Protein AF-0000000080197840 (afdb_homodimer)

pLDDT: mean 75.49, std 23.43, range [27.89, 98.31]

Nearest PDB structures (foldseek):
  4tyz-assembly2_B  TM=7.559E-01  e=5.425E-06  Leishmania infantum
  5oc7-assembly3_A  TM=6.937E-01  e=5.880E-04  Homo sapiens
  5oc7-assembly3_D  TM=5.582E-01  e=1.517E-04  Homo sapiens
  5d3x-assembly1_A  TM=7.009E-01  e=1.388E-02  Homo sapiens
  3mpx-assembly1_A  TM=3.743E-01  e=1.573E-01  Homo sapiens

Foldseek 3Di:
DFDFDFDDDFAAAADPFDPDDAQVVLLVVVVVVVVVVVVVVVVVVVVVVPPPPPPPPDDPPPCPVVVVVVVCVVCCVVVVVCVVCCVCVVVVVQVVVLVVVVVVLVVVQVVVCCVQCVPCVVVVWAWDDKWWWWKDGPFATATFMWTDTLFKIKTKGDDDPVNLVSVVVVCVVVVHPPPPDDSHIDIDIGTLLFWQYKAFWAWAADPPRTRTDTDHDPDPVDDGFKMWTQGNVRGIMIIGDIDDPSVVPDPVSPVSGDDGRVVSVVNSSSVSSVVNAPRNHPPGGHDD/DFDFDFDDDFAAAADDFDPDDAQVVLLVVVVVVVVVVLVVVVVVVVVVVPPPPPPPPDDPPPCVVVVVVVVCVVCCVVVVVVVVVCVVCVVVVQVVVLVVVVVVQVVVQVVVCCVQCVPCVVVVWAWDDKWWWWKDGPFATATFMWTDTLFKIKTKGDDDVVNLVSVVVVCVVVVHPPPPDDSHIDIDIGTLLFWQYKAFWAWAADPPRTRTDTDHDPDPVDDGFKMWTQGNVRGIMIIGDIDDPSVVPDPVSPVSGDDGRVVSVVNSSSVSSVVNAPRNHPPGGHDD

Structure (mmCIF, N/CA/C/O backbone):
data_AF-0000000080197840-model_v1
#
loop_
_entity.id
_entity.type
_entity.pdbx_description
1 polymer 'GRAM domain-containing protein'
#
loop_
_atom_site.group_PDB
_atom_site.id
_atom_site.type_symbol
_atom_site.label_atom_id
_atom_site.label_alt_id
_atom_site.label_comp_id
_atom_site.label_asym_id
_atom_site.label_entity_id
_atom_site.label_seq_id
_atom_site.pdbx_PDB_ins_code
_atom_site.Cartn_x
_atom_site.Cartn_y
_atom_site.Cartn_z
_atom_site.occupancy
_atom_site.B_iso_or_equiv
_atom_site.auth_seq_id
_atom_site.auth_comp_id
_atom_site.auth_asym_id
_atom_site.auth_atom_id
_atom_site.pdbx_PDB_model_num
ATOM 1 N N . MET A 1 1 ? 4.242 -10.578 -26 1 90.44 1 MET A N 1
ATOM 2 C CA . MET A 1 1 ? 5.09 -10.961 -24.875 1 90.44 1 MET A CA 1
ATOM 3 C C . MET A 1 1 ? 5.371 -9.758 -23.969 1 90.44 1 MET A C 1
ATOM 5 O O . MET A 1 1 ? 5.289 -8.609 -24.406 1 90.44 1 MET A O 1
ATOM 9 N N . LEU A 1 2 ? 5.605 -10.07 -22.688 1 90.56 2 LEU A N 1
ATOM 10 C CA . LEU A 1 2 ? 5.945 -9.008 -21.75 1 90.56 2 LEU A CA 1
ATOM 11 C C . LEU A 1 2 ? 7.336 -8.453 -22.047 1 90.56 2 LEU A C 1
ATOM 13 O O . LEU A 1 2 ? 8.266 -9.211 -22.328 1 90.56 2 LEU A O 1
ATOM 17 N N . LYS A 1 3 ? 7.363 -7.148 -22.078 1 89.5 3 LYS A N 1
ATOM 18 C CA . LYS A 1 3 ? 8.672 -6.5 -22.094 1 89.5 3 LYS A CA 1
ATOM 19 C C . LYS A 1 3 ? 9.219 -6.32 -20.688 1 89.5 3 LYS A C 1
ATOM 21 O O . LYS A 1 3 ? 8.758 -5.461 -19.938 1 89.5 3 LYS A O 1
ATOM 26 N N . THR A 1 4 ? 10.25 -7.098 -20.438 1 90.62 4 THR A N 1
ATOM 27 C CA . THR A 1 4 ? 10.742 -7.191 -19.062 1 90.62 4 THR A CA 1
ATOM 28 C C . THR A 1 4 ? 12.016 -6.367 -18.891 1 90.62 4 THR A C 1
ATOM 30 O O . THR A 1 4 ? 12.594 -5.898 -19.875 1 90.62 4 THR A O 1
ATOM 33 N N . LEU A 1 5 ? 12.352 -6.188 -17.641 1 91.06 5 LEU A N 1
ATOM 34 C CA . LEU A 1 5 ? 13.672 -5.652 -17.297 1 91.06 5 LEU A CA 1
ATOM 35 C C . LEU A 1 5 ? 14.742 -6.734 -17.406 1 91.06 5 LEU A C 1
ATOM 37 O O . LEU A 1 5 ? 14.438 -7.926 -17.312 1 91.06 5 LEU A O 1
ATOM 41 N N . THR A 1 6 ? 15.898 -6.246 -17.656 1 94.38 6 THR A N 1
ATOM 42 C CA . THR A 1 6 ? 17.062 -7.137 -17.656 1 94.38 6 THR A CA 1
ATOM 43 C C . THR A 1 6 ? 17.875 -6.93 -16.375 1 94.38 6 THR A C 1
ATOM 45 O O . THR A 1 6 ? 18.141 -5.793 -15.984 1 94.38 6 THR A O 1
ATOM 48 N N . TYR A 1 7 ? 18.172 -7.961 -15.719 1 92.94 7 TYR A N 1
ATOM 49 C CA . TYR A 1 7 ? 19.047 -7.832 -14.555 1 92.94 7 TYR A CA 1
ATOM 50 C C . TYR A 1 7 ? 20.469 -8.258 -14.891 1 92.94 7 TYR A C 1
ATOM 52 O O . TYR A 1 7 ? 20.688 -9.008 -15.852 1 92.94 7 TYR A O 1
ATOM 60 N N . ASN A 1 8 ? 21.312 -7.59 -14.047 1 91.44 8 ASN A N 1
ATOM 61 C CA . ASN A 1 8 ? 22.719 -7.926 -14.195 1 91.44 8 ASN A CA 1
ATOM 62 C C . ASN A 1 8 ? 23.312 -8.469 -12.898 1 91.44 8 ASN A C 1
ATOM 64 O O . ASN A 1 8 ? 22.844 -8.117 -11.812 1 91.44 8 ASN A O 1
ATOM 68 N N . GLY A 1 9 ? 24.234 -9.422 -13.023 1 91.94 9 GLY A N 1
ATOM 69 C CA . GLY A 1 9 ? 24.906 -9.938 -11.844 1 91.94 9 GLY A CA 1
ATOM 70 C C . GLY A 1 9 ? 24.266 -11.188 -11.281 1 91.94 9 GLY A C 1
ATOM 71 O O . GLY A 1 9 ? 23.5 -11.859 -11.977 1 91.94 9 GLY A O 1
ATOM 72 N N . PRO A 1 10 ? 24.719 -11.547 -10.102 1 95.56 10 PRO A N 1
ATOM 73 C CA . PRO A 1 10 ? 24.188 -12.766 -9.492 1 95.56 10 PRO A CA 1
ATOM 74 C C . PRO A 1 10 ? 22.703 -12.656 -9.156 1 95.56 10 PRO A C 1
ATOM 76 O O . PRO A 1 10 ? 22.203 -11.555 -8.938 1 95.56 10 PRO A O 1
ATOM 79 N N . VAL A 1 11 ? 22.078 -13.812 -9.133 1 96.88 11 VAL A N 1
ATOM 80 C CA . VAL A 1 11 ? 20.641 -13.898 -8.836 1 96.88 11 VAL A CA 1
ATOM 81 C C . VAL A 1 11 ? 20.438 -14.023 -7.332 1 96.88 11 VAL A C 1
ATOM 83 O O . VAL A 1 11 ? 21.219 -14.688 -6.645 1 96.88 11 VAL A O 1
ATOM 86 N N . PRO A 1 12 ? 19.453 -13.297 -6.785 1 96.56 12 PRO A N 1
ATOM 87 C CA . PRO A 1 12 ? 19.156 -13.531 -5.371 1 96.56 12 PRO A CA 1
ATOM 88 C C . PRO A 1 12 ? 18.891 -15 -5.055 1 96.56 12 PRO A C 1
ATOM 90 O O . PRO A 1 12 ? 18.281 -15.703 -5.855 1 96.56 12 PRO A O 1
ATOM 93 N N . ARG A 1 13 ? 19.266 -15.445 -3.924 1 96.44 13 ARG A N 1
ATOM 94 C CA . ARG A 1 13 ? 19.031 -16.828 -3.508 1 96.44 13 ARG A CA 1
ATOM 95 C C . ARG A 1 13 ? 17.547 -17.094 -3.311 1 96.44 13 ARG A C 1
ATOM 97 O O . ARG A 1 13 ? 16.828 -16.266 -2.742 1 96.44 13 ARG A O 1
ATOM 104 N N . PRO A 1 14 ? 17.141 -18.281 -3.781 1 96.88 14 PRO A N 1
ATOM 105 C CA . PRO A 1 14 ? 15.742 -18.625 -3.541 1 96.88 14 PRO A CA 1
ATOM 106 C C . PRO A 1 14 ? 15.406 -18.719 -2.055 1 96.88 14 PRO A C 1
ATOM 108 O O . PRO A 1 14 ? 16.266 -19.094 -1.245 1 96.88 14 PRO A O 1
ATOM 111 N N . HIS A 1 15 ? 14.188 -18.328 -1.718 1 95.44 15 HIS A N 1
ATOM 112 C CA . HIS A 1 15 ? 13.688 -18.531 -0.362 1 95.44 15 HIS A CA 1
ATOM 113 C C . HIS A 1 15 ? 13.664 -20.016 -0.001 1 95.44 15 HIS A C 1
ATOM 115 O O . HIS A 1 15 ? 13.625 -20.875 -0.886 1 95.44 15 HIS A O 1
ATOM 121 N N . PRO A 1 16 ? 13.688 -20.25 1.295 1 94.56 16 PRO A N 1
ATOM 122 C CA . PRO A 1 16 ? 13.453 -21.641 1.686 1 94.56 16 PRO A CA 1
ATOM 123 C C . PRO A 1 16 ? 12.125 -22.172 1.155 1 94.56 16 PRO A C 1
ATOM 125 O O . PRO A 1 16 ? 11.203 -21.406 0.898 1 94.56 16 PRO A O 1
ATOM 128 N N . PRO A 1 17 ? 12.094 -23.5 0.96 1 96.06 17 PRO A N 1
ATOM 129 C CA . PRO A 1 17 ? 10.867 -24.094 0.412 1 96.06 17 PRO A CA 1
ATOM 130 C C . PRO A 1 17 ? 9.641 -23.781 1.269 1 96.06 17 PRO A C 1
ATOM 132 O O . PRO A 1 17 ? 9.727 -23.781 2.498 1 96.06 17 PRO A O 1
ATOM 135 N N . CYS A 1 18 ? 8.609 -23.516 0.606 1 94.5 18 CYS A N 1
ATOM 136 C CA . CYS A 1 18 ? 7.328 -23.391 1.287 1 94.5 18 CYS A CA 1
ATOM 137 C C . CYS A 1 18 ? 6.867 -24.75 1.827 1 94.5 18 CYS A C 1
ATOM 139 O O . CYS A 1 18 ? 6.711 -25.703 1.067 1 94.5 18 CYS A O 1
ATOM 141 N N . THR A 1 19 ? 6.59 -24.766 3.053 1 92.19 19 THR A N 1
ATOM 142 C CA . THR A 1 19 ? 6.234 -26.031 3.66 1 92.19 19 THR A CA 1
ATOM 143 C C . THR A 1 19 ? 4.727 -26.141 3.873 1 92.19 19 THR A C 1
ATOM 145 O O . THR A 1 19 ? 4.199 -27.219 4.141 1 92.19 19 THR A O 1
ATOM 148 N N . ASP A 1 20 ? 4.062 -25.094 3.771 1 92.12 20 ASP A N 1
ATOM 149 C CA . ASP A 1 20 ? 2.607 -25.125 3.898 1 92.12 20 ASP A CA 1
ATOM 150 C C . ASP A 1 20 ? 1.971 -25.906 2.756 1 92.12 20 ASP A C 1
ATOM 152 O O . ASP A 1 20 ? 2.416 -25.812 1.609 1 92.12 20 ASP A O 1
ATOM 156 N N . PRO A 1 21 ? 0.917 -26.609 3.096 1 93.38 21 PRO A N 1
ATOM 157 C CA . PRO A 1 21 ? 0.185 -27.25 2 1 93.38 21 PRO A CA 1
ATOM 158 C C . PRO A 1 21 ? -0.348 -26.25 0.981 1 93.38 21 PRO A C 1
ATOM 160 O O . PRO A 1 21 ? -0.583 -25.078 1.32 1 93.38 21 PRO A O 1
ATOM 163 N N . THR A 1 22 ? -0.498 -26.703 -0.224 1 92 22 THR A N 1
ATOM 164 C CA . THR A 1 22 ? -1.083 -25.844 -1.248 1 92 22 THR A CA 1
ATOM 165 C C . THR A 1 22 ? -2.516 -25.469 -0.882 1 92 22 THR A C 1
ATOM 167 O O . THR A 1 22 ? -3.166 -26.156 -0.1 1 92 22 THR A O 1
ATOM 170 N N . PRO A 1 23 ? -2.992 -24.422 -1.426 1 85.81 23 PRO A N 1
ATOM 171 C CA . PRO A 1 23 ? -4.359 -23.984 -1.127 1 85.81 23 PRO A CA 1
ATOM 172 C C . PRO A 1 23 ? -5.387 -25.094 -1.385 1 85.81 23 PRO A C 1
ATOM 174 O O . PRO A 1 23 ? -6.348 -25.234 -0.623 1 85.81 23 PRO A O 1
ATOM 177 N N . ASP A 1 24 ? -5.238 -25.844 -2.438 1 84.62 24 ASP A N 1
ATOM 178 C CA . ASP A 1 24 ? -6.145 -26.953 -2.713 1 84.62 24 ASP A CA 1
ATOM 179 C C . ASP A 1 24 ? -6.07 -28.016 -1.611 1 84.62 24 ASP A C 1
ATOM 181 O O . ASP A 1 24 ? -7.098 -28.562 -1.201 1 84.62 24 ASP A O 1
ATOM 185 N N . GLU A 1 25 ? -4.941 -28.297 -1.222 1 89 25 GLU A N 1
ATOM 186 C CA . GLU A 1 25 ? -4.762 -29.25 -0.136 1 89 25 GLU A CA 1
ATOM 187 C C . GLU A 1 25 ? -5.375 -28.734 1.164 1 89 25 GLU A C 1
ATOM 189 O O . GLU A 1 25 ? -6 -29.5 1.906 1 89 25 GLU A O 1
ATOM 194 N N . GLN A 1 26 ? -5.164 -27.516 1.39 1 87.31 26 GLN A N 1
ATOM 195 C CA . GLN A 1 26 ? -5.754 -26.891 2.574 1 87.31 26 GLN A CA 1
ATOM 196 C C . GLN A 1 26 ? -7.277 -27 2.549 1 87.31 26 GLN A C 1
ATOM 198 O O . GLN A 1 26 ? -7.898 -27.297 3.568 1 87.31 26 GLN A O 1
ATOM 203 N N . TYR A 1 27 ? -7.758 -26.703 1.425 1 81.81 27 TYR A N 1
ATOM 204 C CA . TYR A 1 27 ? -9.211 -26.781 1.275 1 81.81 27 TYR A CA 1
ATOM 205 C C . TYR A 1 27 ? -9.703 -28.203 1.501 1 81.81 27 TYR A C 1
ATOM 207 O O . TYR A 1 27 ? -10.727 -28.406 2.164 1 81.81 27 TYR A O 1
ATOM 215 N N . ARG A 1 28 ? -9.086 -29.125 0.948 1 83.44 28 ARG A N 1
ATOM 216 C CA . ARG A 1 28 ? -9.445 -30.531 1.125 1 83.44 28 ARG A CA 1
ATOM 217 C C . ARG A 1 28 ? -9.391 -30.922 2.596 1 83.44 28 ARG A C 1
ATOM 219 O O . ARG A 1 28 ? -10.312 -31.578 3.104 1 83.44 28 ARG A O 1
ATOM 226 N N . GLN A 1 29 ? -8.383 -30.5 3.238 1 85.56 29 GLN A N 1
ATOM 227 C CA . GLN A 1 29 ? -8.234 -30.797 4.66 1 85.56 29 GLN A CA 1
ATOM 228 C C . GLN A 1 29 ? -9.352 -30.156 5.473 1 85.56 29 GLN A C 1
ATOM 230 O O . GLN A 1 29 ? -9.906 -30.781 6.383 1 85.56 29 GLN A O 1
ATOM 235 N N . TYR A 1 30 ? -9.648 -29.016 5.148 1 82.12 30 TYR A N 1
ATOM 236 C CA . TYR A 1 30 ? -10.703 -28.281 5.84 1 82.12 30 TYR A CA 1
ATOM 237 C C . TYR A 1 30 ? -12.047 -28.984 5.676 1 82.12 30 TYR A C 1
ATOM 239 O O . TYR A 1 30 ? -12.797 -29.141 6.645 1 82.12 30 TYR A O 1
ATOM 247 N N . THR A 1 31 ? -12.367 -29.328 4.52 1 77.31 31 THR A N 1
ATOM 248 C CA . THR A 1 31 ? -13.633 -29.984 4.227 1 77.31 31 THR A CA 1
ATOM 249 C C . THR A 1 31 ? -13.719 -31.328 4.934 1 77.31 31 THR A C 1
ATOM 251 O O . THR A 1 31 ? -14.773 -31.703 5.449 1 77.31 31 THR A O 1
ATOM 254 N N . GLU A 1 32 ? -12.648 -32 4.922 1 82.38 32 GLU A N 1
ATOM 255 C CA . GLU A 1 32 ? -12.609 -33.281 5.621 1 82.38 32 GLU A CA 1
ATOM 256 C C . GLU A 1 32 ? -12.836 -33.094 7.117 1 82.38 32 GLU A C 1
ATOM 258 O O . GLU A 1 32 ? -13.578 -33.875 7.738 1 82.38 32 GLU A O 1
ATOM 263 N N . GLN A 1 33 ? -12.242 -32.125 7.648 1 82.38 33 GLN A N 1
ATOM 264 C CA . GLN A 1 33 ? -12.398 -31.828 9.07 1 82.38 33 GLN A CA 1
ATOM 265 C C . GLN A 1 33 ? -13.836 -31.438 9.398 1 82.38 33 GLN A C 1
ATOM 267 O O . GLN A 1 33 ? -14.391 -31.875 10.406 1 82.38 33 GLN A O 1
ATOM 272 N N . LYS A 1 34 ? -14.305 -30.625 8.609 1 75 34 LYS A N 1
ATOM 273 C CA . LYS A 1 34 ? -15.68 -30.172 8.82 1 75 34 LYS A CA 1
ATOM 274 C C . LYS A 1 34 ? -16.656 -31.328 8.711 1 75 34 LYS A C 1
ATOM 276 O O . LYS A 1 34 ? -17.641 -31.391 9.461 1 75 34 LYS A O 1
ATOM 281 N N . MET A 1 35 ? -16.438 -32.188 7.785 1 76.38 35 MET A N 1
ATOM 282 C CA . MET A 1 35 ? -17.281 -33.344 7.621 1 76.38 35 MET A CA 1
ATOM 283 C C . MET A 1 35 ? -17.156 -34.281 8.828 1 76.38 35 MET A C 1
ATOM 285 O O . MET A 1 35 ? -18.156 -34.844 9.289 1 76.38 35 MET A O 1
ATOM 289 N N . GLN A 1 36 ? -16.016 -34.375 9.344 1 80.75 36 GLN A N 1
ATOM 290 C CA . GLN A 1 36 ? -15.797 -35.188 10.531 1 80.75 36 GLN A CA 1
ATOM 291 C C . GLN A 1 36 ? -16.5 -34.594 11.742 1 80.75 36 GLN A C 1
ATOM 293 O O . GLN A 1 36 ? -17.125 -35.312 12.523 1 80.75 36 GLN A O 1
ATOM 298 N N . GLU A 1 37 ? -16.391 -33.344 11.859 1 77.81 37 GLU A N 1
ATOM 299 C CA . GLU A 1 37 ? -17.062 -32.688 12.969 1 77.81 37 GLU A CA 1
ATOM 300 C C . GLU A 1 37 ? -18.578 -32.812 12.859 1 77.81 37 GLU A C 1
ATOM 302 O O . GLU A 1 37 ? -19.25 -33 13.875 1 77.81 37 GLU A O 1
ATOM 307 N N . LEU A 1 38 ? -19.047 -32.656 11.688 1 68.19 38 LEU A N 1
ATOM 308 C CA . LEU A 1 38 ? -20.469 -32.812 11.469 1 68.19 38 LEU A CA 1
ATOM 309 C C . LEU A 1 38 ? -20.922 -34.219 11.781 1 68.19 38 LEU A C 1
ATOM 311 O O . LEU A 1 38 ? -22 -34.438 12.367 1 68.19 38 LEU A O 1
ATOM 315 N N . GLU A 1 39 ? -20.109 -35.125 11.414 1 72.31 39 GLU A N 1
ATOM 316 C CA . GLU A 1 39 ? -20.422 -36.5 11.703 1 72.31 39 GLU A CA 1
ATOM 317 C C . GLU A 1 39 ? -20.375 -36.781 13.203 1 72.31 39 GLU A C 1
ATOM 319 O O . GLU A 1 39 ? -21.219 -37.5 13.742 1 72.31 39 GLU A O 1
ATOM 324 N N . GLN A 1 40 ? -19.469 -36.219 13.836 1 75.69 40 GLN A N 1
ATOM 325 C CA . GLN A 1 40 ? -19.359 -36.375 15.281 1 75.69 40 GLN A CA 1
ATOM 326 C C . GLN A 1 40 ? -20.531 -35.719 16 1 75.69 40 GLN A C 1
ATOM 328 O O . GLN A 1 40 ? -21.062 -36.281 16.969 1 75.69 40 GLN A O 1
ATOM 333 N N . ARG A 1 41 ? -20.812 -34.656 15.578 1 67.69 41 ARG A N 1
ATOM 334 C CA . ARG A 1 41 ? -21.938 -33.969 16.188 1 67.69 41 ARG A CA 1
ATOM 335 C C . ARG A 1 41 ? -23.234 -34.719 15.961 1 67.69 41 ARG A C 1
ATOM 337 O O . ARG A 1 41 ? -24.094 -34.781 16.859 1 67.69 41 ARG A O 1
ATOM 344 N N . GLN A 1 42 ? -23.391 -35.312 14.797 1 66.94 42 GLN A N 1
ATOM 345 C CA . GLN A 1 42 ? -24.562 -36.125 14.484 1 66.94 42 GLN A CA 1
ATOM 346 C C . GLN A 1 42 ? -24.609 -37.375 15.344 1 66.94 42 GLN A C 1
ATOM 348 O O . GLN A 1 42 ? -25.672 -37.781 15.812 1 66.94 42 GLN A O 1
ATOM 353 N N . GLU A 1 43 ? -23.531 -37.875 15.523 1 70.62 43 GLU A N 1
ATOM 354 C CA . GLU A 1 43 ? -23.453 -39.062 16.375 1 70.62 43 GLU A CA 1
ATOM 355 C C . GLU A 1 43 ? -23.766 -38.719 17.828 1 70.62 43 GLU A C 1
ATOM 357 O O . GLU A 1 43 ? -24.453 -39.5 18.516 1 70.62 43 GLU A O 1
ATOM 362 N N . GLN A 1 44 ? -23.25 -37.656 18.25 1 70.12 44 GLN A N 1
ATOM 363 C CA . GLN A 1 44 ? -23.531 -37.219 19.609 1 70.12 44 GLN A CA 1
ATOM 364 C C . GLN A 1 44 ? -25.016 -36.906 19.797 1 70.12 44 GLN A C 1
ATOM 366 O O . GLN A 1 44 ? -25.578 -37.219 20.844 1 70.12 44 GLN A O 1
ATOM 371 N N . GLN A 1 45 ? -25.5 -36.344 18.844 1 58.66 45 GLN A N 1
ATOM 372 C CA . GLN A 1 45 ? -26.938 -36.062 18.891 1 58.66 45 GLN A CA 1
ATOM 373 C C . GLN A 1 45 ? -27.75 -37.344 18.859 1 58.66 45 GLN A C 1
ATOM 375 O O . GLN A 1 45 ? -28.75 -37.5 19.578 1 58.66 45 GLN A O 1
ATOM 380 N N . ARG A 1 46 ? -27.312 -38.375 18.156 1 63.12 46 ARG A N 1
ATOM 381 C CA . ARG A 1 46 ? -27.984 -39.656 18.109 1 63.12 46 ARG A CA 1
ATOM 382 C C . ARG A 1 46 ? -27.875 -40.375 19.453 1 63.12 46 ARG A C 1
ATOM 384 O O . ARG A 1 46 ? -28.812 -41.031 19.906 1 63.12 46 ARG A O 1
ATOM 391 N N . GLN A 1 47 ? -26.781 -40.188 20 1 63.5 47 GLN A N 1
ATOM 392 C CA . GLN A 1 47 ? -26.578 -40.812 21.297 1 63.5 47 GLN A CA 1
ATOM 393 C C . GLN A 1 47 ? -27.406 -40.156 22.375 1 63.5 47 GLN A C 1
ATOM 395 O O . GLN A 1 47 ? -27.906 -40.812 23.297 1 63.5 47 GLN A O 1
ATOM 400 N N . MET A 1 48 ? -27.5 -38.906 22.188 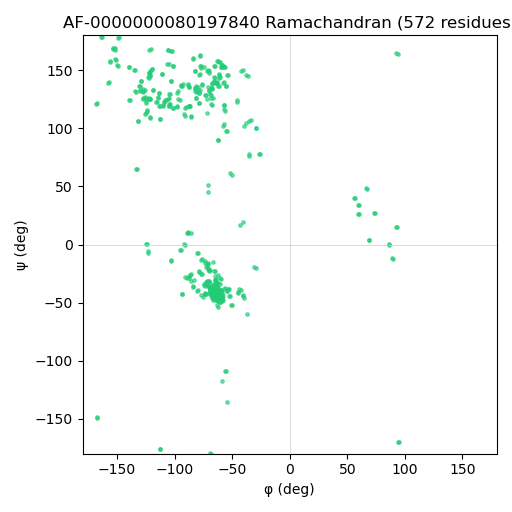1 57.84 48 MET A N 1
ATOM 401 C CA . MET A 1 48 ? -28.328 -38.219 23.172 1 57.84 48 MET A CA 1
ATOM 402 C C . MET A 1 48 ? -29.812 -38.5 22.953 1 57.84 48 MET A C 1
ATOM 404 O O . MET A 1 48 ? -30.578 -38.562 23.906 1 57.84 48 MET A O 1
ATOM 408 N N . GLU A 1 49 ? -30.094 -38.594 21.734 1 54.66 49 GLU A N 1
ATOM 409 C CA . GLU A 1 49 ? -31.484 -38.938 21.453 1 54.66 49 GLU A CA 1
ATOM 410 C C . GLU A 1 49 ? -31.781 -40.375 21.781 1 54.66 49 GLU A C 1
ATOM 412 O O . GLU A 1 49 ? -32.906 -40.719 22.156 1 54.66 49 GLU A O 1
ATOM 417 N N . GLY A 1 50 ? -30.812 -41.25 21.609 1 48.06 50 GLY A N 1
ATOM 418 C CA . GLY A 1 50 ? -31.047 -42.656 21.938 1 48.06 50 GLY A CA 1
ATOM 419 C C . GLY A 1 50 ? -31.016 -42.938 23.438 1 48.06 50 GLY A C 1
ATOM 420 O O . GLY A 1 50 ? -31.109 -44.094 23.859 1 48.06 50 GLY A O 1
ATOM 421 N N . ALA A 1 51 ? -30.547 -42 24.25 1 44.62 51 ALA A N 1
ATOM 422 C CA . ALA A 1 51 ? -30.688 -42.312 25.672 1 44.62 51 ALA A CA 1
ATOM 423 C C . ALA A 1 51 ? -32.156 -42.562 26.031 1 44.62 51 ALA A C 1
ATOM 425 O O . ALA A 1 51 ? -33.031 -41.781 25.656 1 44.62 51 ALA A O 1
ATOM 426 N N . PRO A 1 52 ? -32.5 -43.844 26.156 1 44.31 52 PRO A N 1
ATOM 427 C CA . PRO A 1 52 ? -33.844 -44.25 26.562 1 44.31 52 PRO A CA 1
ATOM 428 C C . PRO A 1 52 ? -34.469 -43.281 27.547 1 44.31 52 PRO A C 1
ATOM 430 O O . PRO A 1 52 ? -33.781 -42.656 28.359 1 44.31 52 PRO A O 1
ATOM 433 N N . ALA A 1 53 ? -35.438 -42.531 27 1 39.66 53 ALA A N 1
ATOM 434 C CA . ALA A 1 53 ? -36.344 -41.875 27.938 1 39.66 53 ALA A CA 1
ATOM 435 C C . ALA A 1 53 ? -36.594 -42.75 29.156 1 39.66 53 ALA A C 1
ATOM 437 O O . ALA A 1 53 ? -37.094 -43.875 29.031 1 39.66 53 ALA A O 1
ATOM 438 N N . SER A 1 54 ? -35.625 -42.75 30.047 1 33.5 54 SER A N 1
ATOM 439 C CA . SER A 1 54 ? -36.031 -43.438 31.266 1 33.5 54 SER A CA 1
ATOM 440 C C . SER A 1 54 ? -37.469 -43.125 31.625 1 33.5 54 SER A C 1
ATOM 442 O O . SER A 1 54 ? -37.875 -41.938 31.656 1 33.5 54 SER A O 1
ATOM 444 N N . ASN A 1 55 ? -38.312 -44.062 31.312 1 32.72 55 ASN A N 1
ATOM 445 C CA . ASN A 1 55 ? -39.719 -44.188 31.734 1 32.72 55 ASN A CA 1
ATOM 446 C C . ASN A 1 55 ? -39.875 -43.812 33.219 1 32.72 55 ASN A C 1
ATOM 448 O O . ASN A 1 55 ? -40.094 -44.688 34.062 1 32.72 55 ASN A O 1
ATOM 452 N N . ASN A 1 56 ? -38.938 -43.062 33.875 1 29.53 56 ASN A N 1
ATOM 453 C CA . ASN A 1 56 ? -39.406 -42.906 35.25 1 29.53 56 ASN A CA 1
ATOM 454 C C . ASN A 1 56 ? -40.781 -42.312 35.312 1 29.53 56 ASN A C 1
ATOM 456 O O . ASN A 1 56 ? -41.031 -41.219 34.812 1 29.53 56 ASN A O 1
ATOM 460 N N . ASP A 1 57 ? -41.844 -43.156 35.469 1 29.92 57 ASP A N 1
ATOM 461 C CA . ASP A 1 57 ? -43.281 -43.062 35.75 1 29.92 57 ASP A CA 1
ATOM 462 C C . ASP A 1 57 ? -43.562 -41.969 36.812 1 29.92 57 ASP A C 1
ATOM 464 O O . ASP A 1 57 ? -44.719 -41.719 37.125 1 29.92 57 ASP A O 1
ATOM 468 N N . ASN A 1 58 ? -42.688 -42.031 37.906 1 28.23 58 ASN A N 1
ATOM 469 C CA . ASN A 1 58 ? -43.5 -41.719 39.094 1 28.23 58 ASN A CA 1
ATOM 470 C C . ASN A 1 58 ? -44.219 -40.375 38.906 1 28.23 58 ASN A C 1
ATOM 472 O O . ASN A 1 58 ? -45.469 -40.312 39 1 28.23 58 ASN A O 1
ATOM 476 N N . ASN A 1 59 ? -44.125 -39.562 40.125 1 29.3 59 ASN A N 1
ATOM 477 C CA . ASN A 1 59 ? -45.062 -38.688 40.844 1 29.3 59 ASN A CA 1
ATOM 478 C C . ASN A 1 59 ? -45.281 -37.406 40.062 1 29.3 59 ASN A C 1
ATOM 480 O O . ASN A 1 59 ? -44.375 -36.844 39.469 1 29.3 59 ASN A O 1
ATOM 484 N N . ASN A 1 60 ? -46.625 -37.125 39.781 1 30.06 60 ASN A N 1
ATOM 485 C CA . ASN A 1 60 ? -47.469 -36.188 39.031 1 30.06 60 ASN A CA 1
ATOM 486 C C . ASN A 1 60 ? -47.031 -34.75 39.219 1 30.06 60 ASN A C 1
ATOM 488 O O . ASN A 1 60 ? -47.656 -33.844 38.688 1 30.06 60 ASN A O 1
ATOM 492 N N . ASN A 1 61 ? -46.688 -34.5 40.594 1 28.61 61 ASN A N 1
ATOM 493 C CA . ASN A 1 61 ? -47.156 -33.156 40.969 1 28.61 61 ASN A CA 1
ATOM 494 C C . ASN A 1 61 ? -46.562 -32.094 40.031 1 28.61 61 ASN A C 1
ATOM 496 O O . ASN A 1 61 ? -47.281 -31.281 39.5 1 28.61 61 ASN A O 1
ATOM 500 N N . ASN A 1 62 ? -45.594 -31.328 40.75 1 30.77 62 ASN A N 1
ATOM 501 C CA . ASN A 1 62 ? -45.312 -29.906 40.531 1 30.77 62 ASN A CA 1
ATOM 502 C C . ASN A 1 62 ? -44.594 -29.672 39.219 1 30.77 62 ASN A C 1
ATOM 504 O O . ASN A 1 62 ? -43.375 -29.75 39.125 1 30.77 62 ASN A O 1
ATOM 508 N N . ASN A 1 63 ? -45.188 -30.234 38.219 1 28.42 63 ASN A N 1
ATOM 509 C CA . ASN A 1 63 ? -44.688 -30.578 36.875 1 28.42 63 ASN A CA 1
ATOM 510 C C . ASN A 1 63 ? -44.375 -29.344 36.062 1 28.42 63 ASN A C 1
ATOM 512 O O . ASN A 1 63 ? -44.25 -29.422 34.844 1 28.42 63 ASN A O 1
ATOM 516 N N . ILE A 1 64 ? -44.938 -28.234 36.625 1 30.34 64 ILE A N 1
ATOM 517 C CA . ILE A 1 64 ? -44.906 -27.094 35.688 1 30.34 64 ILE A CA 1
ATOM 518 C C . ILE A 1 64 ? -43.438 -26.75 35.375 1 30.34 64 ILE A C 1
ATOM 520 O O . ILE A 1 64 ? -43.156 -26.25 34.281 1 30.34 64 ILE A O 1
ATOM 524 N N . GLY A 1 65 ? -42.688 -26.812 36.406 1 29.8 65 GLY A N 1
ATOM 525 C CA . GLY A 1 65 ? -41.312 -26.391 36.188 1 29.8 65 GLY A CA 1
ATOM 526 C C . GLY A 1 65 ? -40.562 -27.281 35.188 1 29.8 65 GLY A C 1
ATOM 527 O O . GLY A 1 65 ? -39.5 -26.906 34.688 1 29.8 65 GLY A O 1
ATOM 528 N N . ALA A 1 66 ? -40.906 -28.578 35.25 1 33.09 66 ALA A N 1
ATOM 529 C CA . ALA A 1 66 ? -40.219 -29.531 34.406 1 33.09 66 ALA A CA 1
ATOM 530 C C . ALA A 1 66 ? -40.562 -29.297 32.938 1 33.09 66 ALA A C 1
ATOM 532 O O . ALA A 1 66 ? -39.75 -29.594 32.031 1 33.09 66 ALA A O 1
ATOM 533 N N . MET A 1 67 ? -41.875 -28.891 32.75 1 30.47 67 MET A N 1
ATOM 534 C CA . MET A 1 67 ? -42.219 -28.641 31.344 1 30.47 67 MET A CA 1
ATOM 535 C C . MET A 1 67 ? -41.406 -27.469 30.797 1 30.47 67 MET A C 1
ATOM 537 O O . MET A 1 67 ? -41.062 -27.453 29.609 1 30.47 67 MET A O 1
ATOM 541 N N . PHE A 1 68 ? -41.312 -26.391 31.703 1 32.34 68 PHE A N 1
ATOM 542 C CA . PHE A 1 68 ? -40.531 -25.281 31.188 1 32.34 68 PHE A CA 1
ATOM 543 C C . PHE A 1 68 ? -39.062 -25.703 30.953 1 32.34 68 PHE A C 1
ATOM 545 O O . PHE A 1 68 ? -38.406 -25.219 30.031 1 32.34 68 PHE A O 1
ATOM 552 N N . SER A 1 69 ? -38.562 -26.594 31.859 1 34.94 69 SER A N 1
ATOM 553 C CA . SER A 1 69 ? -37.188 -27.078 31.641 1 34.94 69 SER A CA 1
ATOM 554 C C . SER A 1 69 ? -37.094 -27.953 30.391 1 34.94 69 SER A C 1
ATOM 556 O O . SER A 1 69 ? -36.125 -27.891 29.641 1 34.94 69 SER A O 1
ATOM 558 N N . ASN A 1 70 ? -38.094 -28.828 30.266 1 34.56 70 ASN A N 1
ATOM 559 C CA . ASN A 1 70 ? -38.062 -29.656 29.078 1 34.56 70 ASN A CA 1
ATOM 560 C C . ASN A 1 70 ? -38.344 -28.844 27.812 1 34.56 70 ASN A C 1
ATOM 562 O O . ASN A 1 70 ? -37.719 -29.094 26.766 1 34.56 70 ASN A O 1
ATOM 566 N N . ALA A 1 71 ? -39.312 -27.844 27.891 1 34.22 71 ALA A N 1
ATOM 567 C CA . ALA A 1 71 ? -39.531 -26.969 26.734 1 34.22 71 ALA A CA 1
ATOM 568 C C . ALA A 1 71 ? -38.281 -26.109 26.469 1 34.22 71 ALA A C 1
ATOM 570 O O . ALA A 1 71 ? -37.938 -25.859 25.328 1 34.22 71 ALA A O 1
ATOM 571 N N . ALA A 1 72 ? -37.719 -25.609 27.531 1 35.28 72 ALA A N 1
ATOM 572 C CA . ALA A 1 72 ? -36.469 -24.875 27.344 1 35.28 72 ALA A CA 1
ATOM 573 C C . ALA A 1 72 ? -35.375 -25.781 26.797 1 35.28 72 ALA A C 1
ATOM 575 O O . ALA A 1 72 ? -34.594 -25.375 25.938 1 35.28 72 ALA A O 1
ATOM 576 N N . VAL A 1 73 ? -35.344 -27 27.344 1 37.81 73 VAL A N 1
ATOM 577 C CA . VAL A 1 73 ? -34.375 -27.938 26.781 1 37.81 73 VAL A CA 1
ATOM 578 C C . VAL A 1 73 ? -34.812 -28.312 25.375 1 37.81 73 VAL A C 1
ATOM 580 O O . VAL A 1 73 ? -33.969 -28.406 24.469 1 37.81 73 VAL A O 1
ATOM 583 N N . ASN A 1 74 ? -36.094 -28.5 25.172 1 36.66 74 ASN A N 1
ATOM 584 C CA . ASN A 1 74 ? -36.562 -28.766 23.812 1 36.66 74 ASN A CA 1
ATOM 585 C C . ASN A 1 74 ? -36.406 -27.547 22.922 1 36.66 74 ASN A C 1
ATOM 587 O O . ASN A 1 74 ? -36.031 -27.656 21.75 1 36.66 74 ASN A O 1
ATOM 591 N N . PHE A 1 75 ? -36.781 -26.344 23.469 1 36.44 75 PHE A N 1
ATOM 592 C CA . PHE A 1 75 ? -36.531 -25.141 22.672 1 36.44 75 PHE A CA 1
ATOM 593 C C . PHE A 1 75 ? -35.031 -24.938 22.469 1 36.44 75 PHE A C 1
ATOM 595 O O . PHE A 1 75 ? -34.594 -24.562 21.375 1 36.44 75 PHE A O 1
ATOM 602 N N . ARG A 1 76 ? -34.25 -25.125 23.469 1 38.91 76 ARG A N 1
ATOM 603 C CA . ARG A 1 76 ? -32.812 -25.094 23.281 1 38.91 76 ARG A CA 1
ATOM 604 C C . ARG A 1 76 ? -32.375 -26.156 22.281 1 38.91 76 ARG A C 1
ATOM 606 O O . ARG A 1 76 ? -31.531 -25.906 21.422 1 38.91 76 ARG A O 1
ATOM 613 N N . ASN A 1 77 ? -32.938 -27.359 22.547 1 39.94 77 ASN A N 1
ATOM 614 C CA . ASN A 1 77 ? -32.625 -28.406 21.594 1 39.94 77 ASN A CA 1
ATOM 615 C C . ASN A 1 77 ? -33.188 -28.094 20.203 1 39.94 77 ASN A C 1
ATOM 617 O O . ASN A 1 77 ? -32.5 -28.328 19.188 1 39.94 77 ASN A O 1
ATOM 621 N N . MET A 1 78 ? -34.406 -27.672 20.188 1 37.72 78 MET A N 1
ATOM 622 C CA . MET A 1 78 ? -34.938 -27.266 18.891 1 37.72 78 MET A CA 1
ATOM 623 C C . MET A 1 78 ? -34.188 -26.062 18.344 1 37.72 78 MET A C 1
ATOM 625 O O . MET A 1 78 ? -33.875 -26.016 17.156 1 37.72 78 MET A O 1
ATOM 629 N N . ALA A 1 79 ? -34 -25.062 19.156 1 40.03 79 ALA A N 1
ATOM 630 C CA . ALA A 1 79 ? -33.188 -23.938 18.719 1 40.03 79 ALA A CA 1
ATOM 631 C C . ALA A 1 79 ? -31.766 -24.391 18.359 1 40.03 79 ALA A C 1
ATOM 633 O O . ALA A 1 79 ? -31.188 -23.922 17.375 1 40.03 79 ALA A O 1
ATOM 634 N N . GLN A 1 80 ? -31.266 -25.281 19.141 1 40.78 80 GLN A N 1
ATOM 635 C CA . GLN A 1 80 ? -29.953 -25.844 18.797 1 40.78 80 GLN A CA 1
ATOM 636 C C . GLN A 1 80 ? -30.031 -26.672 17.516 1 40.78 80 GLN A C 1
ATOM 638 O O . GLN A 1 80 ? -29.141 -26.609 16.672 1 40.78 80 GLN A O 1
ATOM 643 N N . GLN A 1 81 ? -31.109 -27.438 17.531 1 41.94 81 GLN A N 1
ATOM 644 C CA . GLN A 1 81 ? -31.281 -28.203 16.312 1 41.94 81 GLN A CA 1
ATOM 645 C C . GLN A 1 81 ? -31.547 -27.297 15.125 1 41.94 81 GLN A C 1
ATOM 647 O O . GLN A 1 81 ? -31.031 -27.516 14.023 1 41.94 81 GLN A O 1
ATOM 652 N N . MET A 1 82 ? -32.438 -26.375 15.367 1 37.28 82 MET A N 1
ATOM 653 C CA . MET A 1 82 ? -32.656 -25.406 14.297 1 37.28 82 MET A CA 1
ATOM 654 C C . MET A 1 82 ? -31.391 -24.609 14.008 1 37.28 82 MET A C 1
ATOM 656 O O . MET A 1 82 ? -31.062 -24.359 12.852 1 37.28 82 MET A O 1
ATOM 660 N N . ALA A 1 83 ? -30.766 -24.219 15.047 1 40.94 83 ALA A N 1
ATOM 661 C CA . ALA A 1 83 ? -29.5 -23.531 14.836 1 40.94 83 ALA A CA 1
ATOM 662 C C . ALA A 1 83 ? -28.484 -24.438 14.133 1 40.94 83 ALA A C 1
ATOM 664 O O . ALA A 1 83 ? -27.766 -23.984 13.234 1 40.94 83 ALA A O 1
ATOM 665 N N . PHE A 1 84 ? -28.516 -25.672 14.594 1 39.72 84 PHE A N 1
ATOM 666 C CA . PHE A 1 84 ? -27.641 -26.641 13.938 1 39.72 84 PHE A CA 1
ATOM 667 C C . PHE A 1 84 ? -28.094 -26.875 12.5 1 39.72 84 PHE A C 1
ATOM 669 O O . PHE A 1 84 ? -27.25 -26.969 11.594 1 39.72 84 PHE A O 1
ATOM 676 N N . LYS A 1 85 ? -29.391 -27.094 12.375 1 39.22 85 LYS A N 1
ATOM 677 C CA . LYS A 1 85 ? -29.875 -27.281 11.008 1 39.22 85 LYS A CA 1
ATOM 678 C C . LYS A 1 85 ? -29.641 -26.031 10.164 1 39.22 85 LYS A C 1
ATOM 680 O O . LYS A 1 85 ? -29.281 -26.141 8.984 1 39.22 85 LYS A O 1
ATOM 685 N N . VAL A 1 86 ? -29.891 -25 10.82 1 42.75 86 VAL A N 1
ATOM 686 C CA . VAL A 1 86 ? -29.625 -23.766 10.094 1 42.75 86 VAL A CA 1
ATOM 687 C C . VAL A 1 86 ? -28.125 -23.594 9.883 1 42.75 86 VAL A C 1
ATOM 689 O O . VAL A 1 86 ? -27.688 -23.203 8.805 1 42.75 86 VAL A O 1
ATOM 692 N N . GLU A 1 87 ? -27.453 -23.953 10.93 1 44 87 GLU A N 1
ATOM 693 C CA . GLU A 1 87 ? -26 -23.906 10.789 1 44 87 GLU A CA 1
ATOM 694 C C . GLU A 1 87 ? -25.516 -24.922 9.75 1 44 87 GLU A C 1
ATOM 696 O O . GLU A 1 87 ? -24.641 -24.609 8.93 1 44 87 GLU A O 1
ATOM 701 N N . ARG A 1 88 ? -26.109 -26.094 9.867 1 43.59 88 ARG A N 1
ATOM 702 C CA . ARG A 1 88 ? -25.797 -27.109 8.867 1 43.59 88 ARG A CA 1
ATOM 703 C C . ARG A 1 88 ? -26.234 -26.656 7.477 1 43.59 88 ARG A C 1
ATOM 705 O O . ARG A 1 88 ? -25.5 -26.812 6.504 1 43.59 88 ARG A O 1
ATOM 712 N N . ALA A 1 89 ? -27.484 -26.312 7.492 1 42.16 89 ALA A N 1
ATOM 713 C CA . ALA A 1 89 ? -28.016 -25.844 6.211 1 42.16 89 ALA A CA 1
ATOM 714 C C . ALA A 1 89 ? -27.25 -24.625 5.711 1 42.16 89 ALA A C 1
ATOM 716 O O . ALA A 1 89 ? -26.922 -24.531 4.523 1 42.16 89 ALA A O 1
ATOM 717 N N . SER A 1 90 ? -27.062 -23.812 6.656 1 44.28 90 SER A N 1
ATOM 718 C CA . SER A 1 90 ? -26.312 -22.609 6.289 1 44.28 90 SER A CA 1
ATOM 719 C C . SER A 1 90 ? -24.875 -22.953 5.906 1 44.28 90 SER A C 1
ATOM 721 O O . SER A 1 90 ? -24.344 -22.406 4.934 1 44.28 90 SER A O 1
ATOM 723 N N . THR A 1 91 ? -24.391 -23.859 6.727 1 46 91 THR A N 1
ATOM 724 C CA . THR A 1 91 ? -23.047 -24.312 6.41 1 46 91 THR A CA 1
ATOM 725 C C . THR A 1 91 ? -23.031 -25.109 5.105 1 46 91 THR A C 1
ATOM 727 O O . THR A 1 91 ? -22.109 -24.953 4.293 1 46 91 THR A O 1
ATOM 730 N N . GLU A 1 92 ? -24.094 -26 5.004 1 46.25 92 GLU A N 1
ATOM 731 C CA . GLU A 1 92 ? -24.188 -26.781 3.768 1 46.25 92 GLU A CA 1
ATOM 732 C C . GLU A 1 92 ? -24.453 -25.875 2.568 1 46.25 92 GLU A C 1
ATOM 734 O O . GLU A 1 92 ? -23.859 -26.047 1.504 1 46.25 92 GLU A O 1
ATOM 739 N N . VAL A 1 93 ? -25.375 -24.969 2.811 1 44.56 93 VAL A N 1
ATOM 740 C CA . VAL A 1 93 ? -25.672 -24.047 1.723 1 44.56 93 VAL A CA 1
ATOM 741 C C . VAL A 1 93 ? -24.453 -23.188 1.423 1 44.56 93 VAL A C 1
ATOM 743 O O . VAL A 1 93 ? -24.109 -22.969 0.259 1 44.56 93 VAL A O 1
ATOM 746 N N . THR A 1 94 ? -23.875 -22.891 2.568 1 50.75 94 THR A N 1
ATOM 747 C CA . THR A 1 94 ? -22.703 -22.062 2.377 1 50.75 94 THR A CA 1
ATOM 748 C C . THR A 1 94 ? -21.562 -22.859 1.731 1 50.75 94 THR A C 1
ATOM 750 O O . THR A 1 94 ? -20.875 -22.359 0.853 1 50.75 94 THR A O 1
ATOM 753 N N . ASN A 1 95 ? -21.594 -24.141 2.09 1 53.88 95 ASN A N 1
ATOM 754 C CA . ASN A 1 95 ? -20.547 -24.984 1.52 1 53.88 95 ASN A CA 1
ATOM 755 C C . ASN A 1 95 ? -20.844 -25.328 0.061 1 53.88 95 ASN A C 1
ATOM 757 O O . ASN A 1 95 ? -19.938 -25.344 -0.77 1 53.88 95 ASN A O 1
ATOM 761 N N . VAL A 1 96 ? -22.141 -25.672 -0.162 1 53.69 96 VAL A N 1
ATOM 762 C CA . VAL A 1 96 ? -22.516 -26 -1.532 1 53.69 96 VAL A CA 1
ATOM 763 C C . VAL A 1 96 ? -22.328 -24.781 -2.426 1 53.69 96 VAL A C 1
ATOM 765 O O . VAL A 1 96 ? -21.828 -24.891 -3.549 1 53.69 96 VAL A O 1
ATOM 768 N N . THR A 1 97 ? -22.688 -23.719 -1.808 1 54.75 97 THR A N 1
ATOM 769 C CA . THR A 1 97 ? -22.516 -22.5 -2.576 1 54.75 97 THR A CA 1
ATOM 770 C C . THR A 1 97 ? -21.047 -22.188 -2.805 1 54.75 97 THR A C 1
ATOM 772 O O . THR A 1 97 ? -20.641 -21.828 -3.914 1 54.75 97 THR A O 1
ATOM 775 N N . ALA A 1 98 ? -20.344 -22.516 -1.771 1 59.59 98 ALA A N 1
ATOM 776 C CA . ALA A 1 98 ? -18.906 -22.266 -1.891 1 59.59 98 ALA A CA 1
ATOM 777 C C . ALA A 1 98 ? -18.266 -23.219 -2.898 1 59.59 98 ALA A C 1
ATOM 779 O O . ALA A 1 98 ? -17.422 -22.812 -3.701 1 59.59 98 ALA A O 1
ATOM 780 N N . SER A 1 99 ? -18.75 -24.422 -2.85 1 65.56 99 SER A N 1
ATOM 781 C CA . SER A 1 99 ? -18.219 -25.422 -3.771 1 65.56 99 SER A CA 1
ATOM 782 C C . SER A 1 99 ? -18.594 -25.109 -5.211 1 65.56 99 SER A C 1
ATOM 784 O O . SER A 1 99 ? -17.781 -25.281 -6.125 1 65.56 99 SER A O 1
ATOM 786 N N . ARG A 1 100 ? -19.781 -24.656 -5.301 1 63.25 100 ARG A N 1
ATOM 787 C CA . ARG A 1 100 ? -20.219 -24.312 -6.645 1 63.25 100 ARG A CA 1
ATOM 788 C C . ARG A 1 100 ? -19.453 -23.109 -7.176 1 63.25 100 ARG A C 1
ATOM 790 O O . ARG A 1 100 ? -19.078 -23.078 -8.352 1 63.25 100 ARG A O 1
ATOM 797 N N . VAL A 1 101 ? -19.234 -22.234 -6.32 1 64.19 101 VAL A N 1
ATOM 798 C CA . VAL A 1 101 ? -18.5 -21.047 -6.727 1 64.19 101 VAL A CA 1
ATOM 799 C C . VAL A 1 101 ? -17.078 -21.422 -7.102 1 64.19 101 VAL A C 1
ATOM 801 O O . VAL A 1 101 ? -16.531 -20.938 -8.102 1 64.19 101 VAL A O 1
ATOM 804 N N . ARG A 1 102 ? -16.531 -22.328 -6.348 1 71.88 102 ARG A N 1
ATOM 805 C CA . ARG A 1 102 ? -15.18 -22.781 -6.633 1 71.88 102 ARG A CA 1
ATOM 806 C C . ARG A 1 102 ? -15.109 -23.5 -7.969 1 71.88 102 ARG A C 1
ATOM 808 O O . ARG A 1 102 ? -14.164 -23.328 -8.734 1 71.88 102 ARG A O 1
ATOM 815 N N . GLN A 1 103 ? -16.156 -24.297 -8.141 1 72.31 103 GLN A N 1
ATOM 816 C CA . GLN A 1 103 ? -16.203 -25.047 -9.391 1 72.31 103 GLN A CA 1
ATOM 817 C C . GLN A 1 103 ? -16.344 -24.125 -10.586 1 72.31 103 GLN A C 1
ATOM 819 O O . GLN A 1 103 ? -15.68 -24.312 -11.609 1 72.31 103 GLN A O 1
ATOM 824 N N . LEU A 1 104 ? -17.172 -23.188 -10.391 1 68.31 104 LEU A N 1
ATOM 825 C CA . LEU A 1 104 ? -17.359 -22.234 -11.469 1 68.31 104 LEU A CA 1
ATOM 826 C C . LEU A 1 104 ? -16.078 -21.438 -11.719 1 68.31 104 LEU A C 1
ATOM 828 O O . LEU A 1 104 ? -15.703 -21.203 -12.875 1 68.31 104 LEU A O 1
ATOM 832 N N . ASP A 1 105 ? -15.484 -21.062 -10.68 1 72.5 105 ASP A N 1
ATOM 833 C CA . ASP A 1 105 ? -14.234 -20.312 -10.797 1 72.5 105 ASP A CA 1
ATOM 834 C C . ASP A 1 105 ? -13.164 -21.141 -11.508 1 72.5 105 ASP A C 1
ATOM 836 O O . ASP A 1 105 ? -12.438 -20.625 -12.359 1 72.5 105 ASP A O 1
ATOM 840 N N . ARG A 1 106 ? -13.102 -22.375 -11.102 1 80.12 106 ARG A N 1
ATOM 841 C CA . ARG A 1 106 ? -12.133 -23.266 -11.734 1 80.12 106 ARG A CA 1
ATOM 842 C C . ARG A 1 106 ? -12.414 -23.406 -13.227 1 80.12 106 ARG A C 1
ATOM 844 O O . ARG A 1 106 ? -11.492 -23.391 -14.039 1 80.12 106 ARG A O 1
ATOM 851 N N . GLN A 1 107 ? -13.68 -23.531 -13.539 1 80.69 107 GLN A N 1
ATOM 852 C CA . GLN A 1 107 ? -14.047 -23.656 -14.945 1 80.69 107 GLN A CA 1
ATOM 853 C C . GLN A 1 107 ? -13.68 -22.406 -15.727 1 80.69 107 GLN A C 1
ATOM 855 O O . GLN A 1 107 ? -13.141 -22.5 -16.828 1 80.69 107 GLN A O 1
ATOM 860 N N . LEU A 1 108 ? -13.914 -21.312 -15.133 1 78.5 108 LEU A N 1
ATOM 861 C CA . LEU A 1 108 ? -13.586 -20.047 -15.781 1 78.5 108 LEU A CA 1
ATOM 862 C C . LEU A 1 108 ? -12.078 -19.906 -15.977 1 78.5 108 LEU A C 1
ATOM 864 O O . LEU A 1 108 ? -11.617 -19.438 -17.016 1 78.5 108 LEU A O 1
ATOM 868 N N . SER A 1 109 ? -11.391 -20.359 -14.984 1 83.81 109 SER A N 1
ATOM 869 C CA . SER A 1 109 ? -9.93 -20.328 -15.055 1 83.81 109 SER A CA 1
ATOM 870 C C . SER A 1 109 ? -9.406 -21.234 -16.172 1 83.81 109 SER A C 1
ATOM 872 O O . SER A 1 109 ? -8.523 -20.844 -16.922 1 83.81 109 SER A O 1
ATOM 874 N N . LEU A 1 110 ? -10.023 -22.375 -16.203 1 88.94 110 LEU A N 1
ATOM 875 C CA . LEU A 1 110 ? -9.617 -23.328 -17.219 1 88.94 110 LEU A CA 1
ATOM 876 C C . LEU A 1 110 ? -9.93 -22.812 -18.625 1 88.94 110 LEU A C 1
ATOM 878 O O . LEU A 1 110 ? -9.102 -22.938 -19.531 1 88.94 110 LEU A O 1
ATOM 882 N N . ASP A 1 111 ? -11.062 -22.219 -18.75 1 83.94 111 ASP A N 1
ATOM 883 C CA . ASP A 1 111 ? -11.445 -21.656 -20.031 1 83.94 111 ASP A CA 1
ATOM 884 C C . ASP A 1 111 ? -10.508 -20.516 -20.438 1 83.94 111 ASP A C 1
ATOM 886 O O . ASP A 1 111 ? -10.086 -20.438 -21.594 1 83.94 111 ASP A O 1
ATOM 890 N N . ARG A 1 112 ? -10.211 -19.703 -19.516 1 86.62 112 ARG A N 1
ATOM 891 C CA . ARG A 1 112 ? -9.281 -18.594 -19.766 1 86.62 112 ARG A CA 1
ATOM 892 C C . ARG A 1 112 ? -7.922 -19.125 -20.219 1 86.62 112 ARG A C 1
ATOM 894 O O . ARG A 1 112 ? -7.336 -18.609 -21.172 1 86.62 112 ARG A O 1
ATOM 901 N N . PHE A 1 113 ? -7.508 -20.141 -19.547 1 92.38 113 PHE A N 1
ATOM 902 C CA . PHE A 1 113 ? -6.219 -20.734 -19.891 1 92.38 113 PHE A CA 1
ATOM 903 C C . PHE A 1 113 ? -6.25 -21.344 -21.281 1 92.38 113 PHE A C 1
ATOM 905 O O . PHE A 1 113 ? -5.363 -21.094 -22.094 1 92.38 113 PHE A O 1
ATOM 912 N N . LYS A 1 114 ? -7.27 -22.047 -21.531 1 91.75 114 LYS A N 1
ATOM 913 C CA . LYS A 1 114 ? -7.41 -22.703 -22.828 1 91.75 114 LYS A CA 1
ATOM 914 C C . LYS A 1 114 ? -7.473 -21.688 -23.969 1 91.75 114 LYS A C 1
ATOM 916 O O . LYS A 1 114 ? -6.871 -21.891 -25.016 1 91.75 114 LYS A O 1
ATOM 921 N N . ASN A 1 115 ? -8.141 -20.672 -23.75 1 88.25 115 ASN A N 1
ATOM 922 C CA . ASN A 1 115 ? -8.32 -19.641 -24.766 1 88.25 115 ASN A CA 1
ATOM 923 C C . ASN A 1 115 ? -7.027 -18.875 -25.031 1 88.25 115 ASN A C 1
ATOM 925 O O . ASN A 1 115 ? -6.738 -18.516 -26.172 1 88.25 115 ASN A O 1
ATOM 929 N N . ASN A 1 116 ? -6.277 -18.672 -24.031 1 90 116 ASN A N 1
ATOM 930 C CA . ASN A 1 116 ? -5.086 -17.844 -24.172 1 90 116 ASN A CA 1
ATOM 931 C C . ASN A 1 116 ? -3.865 -18.688 -24.547 1 90 116 ASN A C 1
ATOM 933 O O . ASN A 1 116 ? -2.934 -18.172 -25.172 1 90 116 ASN A O 1
ATOM 937 N N . PHE A 1 117 ? -3.885 -19.938 -24.141 1 94.88 117 PHE A N 1
ATOM 938 C CA . PHE A 1 117 ? -2.738 -20.797 -24.391 1 94.88 117 PHE A CA 1
ATOM 939 C C . PHE A 1 117 ? -3.186 -22.141 -24.953 1 94.88 117 PHE A C 1
ATOM 941 O O . PHE A 1 117 ? -2.93 -23.188 -24.344 1 94.88 117 PHE A O 1
ATOM 948 N N . PRO A 1 118 ? -3.74 -22.109 -26.094 1 93.31 118 PRO A N 1
ATOM 949 C CA . PRO A 1 118 ? -4.246 -23.359 -26.672 1 93.31 118 PRO A CA 1
ATOM 950 C C . PRO A 1 118 ? -3.145 -24.375 -26.922 1 93.31 118 PRO A C 1
ATOM 952 O O . PRO A 1 118 ? -3.373 -25.594 -26.797 1 93.31 118 PRO A O 1
ATOM 955 N N . GLU A 1 119 ? -1.984 -23.969 -27.25 1 94.56 119 GLU A N 1
ATOM 956 C CA . GLU A 1 119 ? -0.867 -24.859 -27.531 1 94.56 119 GLU A CA 1
ATOM 957 C C . GLU A 1 119 ? -0.475 -25.641 -26.281 1 94.56 119 GLU A C 1
ATOM 959 O O . GLU A 1 119 ? -0.213 -26.844 -26.359 1 94.56 119 GLU A O 1
ATOM 964 N N . LEU A 1 120 ? -0.429 -25 -25.156 1 96.38 120 LEU A N 1
ATOM 965 C CA . LEU A 1 120 ? -0.083 -25.672 -23.906 1 96.38 120 LEU A CA 1
ATOM 966 C C . LEU A 1 120 ? -1.169 -26.656 -23.5 1 96.38 120 LEU A C 1
ATOM 968 O O . LEU A 1 120 ? -0.868 -27.75 -23.016 1 96.38 120 LEU A O 1
ATOM 972 N N . THR A 1 121 ? -2.367 -26.25 -23.766 1 92.69 121 THR A N 1
ATOM 973 C CA . THR A 1 121 ? -3.486 -27.141 -23.484 1 92.69 121 THR A CA 1
ATOM 974 C C . THR A 1 121 ? -3.406 -28.391 -24.344 1 92.69 121 THR A C 1
ATOM 976 O O . THR A 1 121 ? -3.637 -29.5 -23.844 1 92.69 121 THR A O 1
ATOM 979 N N . ALA A 1 122 ? -3.057 -28.172 -25.516 1 94.5 122 ALA A N 1
ATOM 980 C CA . ALA A 1 122 ? -2.943 -29.281 -26.469 1 94.5 122 ALA A CA 1
ATOM 981 C C . ALA A 1 122 ? -1.821 -30.234 -26.047 1 94.5 122 ALA A C 1
ATOM 983 O O . ALA A 1 122 ? -1.9 -31.438 -26.297 1 94.5 122 ALA A O 1
ATOM 984 N N . MET A 1 123 ? -0.853 -29.719 -25.438 1 95.75 123 MET A N 1
ATOM 985 C CA . MET A 1 123 ? 0.296 -30.5 -25 1 95.75 123 MET A CA 1
ATOM 986 C C . MET A 1 123 ? -0.014 -31.25 -23.703 1 95.75 123 MET A C 1
ATOM 988 O O . MET A 1 123 ? 0.813 -32.031 -23.219 1 95.75 123 MET A O 1
ATOM 992 N N . GLY A 1 124 ? -1.144 -30.969 -23.141 1 94.12 124 GLY A N 1
ATOM 993 C CA . GLY A 1 124 ? -1.558 -31.672 -21.938 1 94.12 124 GLY A CA 1
ATOM 994 C C . GLY A 1 124 ? -1.15 -30.969 -20.656 1 94.12 124 GLY A C 1
ATOM 995 O O . GLY A 1 124 ? -1.112 -31.578 -19.594 1 94.12 124 GLY A O 1
ATOM 996 N N . GLU A 1 125 ? -0.797 -29.766 -20.828 1 95.88 125 GLU A N 1
ATOM 997 C CA . GLU A 1 125 ? -0.416 -29 -19.641 1 95.88 125 GLU A CA 1
ATOM 998 C C . GLU A 1 125 ? -1.594 -28.844 -18.672 1 95.88 125 GLU A C 1
ATOM 1000 O O . GLU A 1 125 ? -2.721 -28.594 -19.109 1 95.88 125 GLU A O 1
ATOM 1005 N N . VAL A 1 126 ? -1.326 -28.953 -17.375 1 93.19 126 VAL A N 1
ATOM 1006 C CA . VAL A 1 126 ? -2.367 -28.922 -16.344 1 93.19 126 VAL A CA 1
ATOM 1007 C C . VAL A 1 126 ? -2.332 -27.594 -15.609 1 93.19 126 VAL A C 1
ATOM 1009 O O . VAL A 1 126 ? -1.291 -27.203 -15.07 1 93.19 126 VAL A O 1
ATOM 1012 N N . LEU A 1 127 ? -3.436 -26.938 -15.57 1 94.94 127 LEU A N 1
ATOM 1013 C CA . LEU A 1 127 ? -3.561 -25.688 -14.82 1 94.94 127 LEU A CA 1
ATOM 1014 C C . LEU A 1 127 ? -3.723 -25.969 -13.328 1 94.94 127 LEU A C 1
ATOM 1016 O O . LEU A 1 127 ? -4.656 -26.656 -12.914 1 94.94 127 LEU A O 1
ATOM 1020 N N . LEU A 1 128 ? -2.799 -25.422 -12.555 1 91.88 128 LEU A N 1
ATOM 1021 C CA . LEU A 1 128 ? -2.846 -25.609 -11.109 1 91.88 128 LEU A CA 1
ATOM 1022 C C . LEU A 1 128 ? -3.592 -24.453 -10.438 1 91.88 128 LEU A C 1
ATOM 1024 O O . LEU A 1 128 ? -4.363 -24.672 -9.5 1 91.88 128 LEU A O 1
ATOM 1028 N N . ALA A 1 129 ? -3.326 -23.281 -10.867 1 90.75 129 ALA A N 1
ATOM 1029 C CA . ALA A 1 129 ? -3.943 -22.109 -10.25 1 90.75 129 ALA A CA 1
ATOM 1030 C C . ALA A 1 129 ? -3.984 -20.938 -11.211 1 90.75 129 ALA A C 1
ATOM 1032 O O . ALA A 1 129 ? -3.189 -20.859 -12.156 1 90.75 129 ALA A O 1
ATOM 1033 N N . ASP A 1 130 ? -4.879 -20.047 -10.953 1 90.06 130 ASP A N 1
ATOM 1034 C CA . ASP A 1 130 ? -5.09 -18.812 -11.711 1 90.06 130 ASP A CA 1
ATOM 1035 C C . ASP A 1 130 ? -5.359 -17.641 -10.781 1 90.06 130 ASP A C 1
ATOM 1037 O O . ASP A 1 130 ? -6.234 -17.703 -9.922 1 90.06 130 ASP A O 1
ATOM 1041 N N . TYR A 1 131 ? -4.527 -16.625 -10.953 1 90.06 131 TYR A N 1
ATOM 1042 C CA . TYR A 1 131 ? -4.707 -15.43 -10.133 1 90.06 131 TYR A CA 1
ATOM 1043 C C . TYR A 1 131 ? -4.781 -14.172 -11 1 90.06 131 TYR A C 1
ATOM 1045 O O . TYR A 1 131 ? -3.957 -13.977 -11.891 1 90.06 131 TYR A O 1
ATOM 1053 N N . SER A 1 132 ? -5.809 -13.375 -10.703 1 87.31 132 SER A N 1
ATOM 1054 C CA . SER A 1 132 ? -5.766 -12.023 -11.273 1 87.31 132 SER A CA 1
ATOM 1055 C C . SER A 1 132 ? -4.637 -11.203 -10.656 1 87.31 132 SER A C 1
ATOM 1057 O O . SER A 1 132 ? -4.414 -11.258 -9.445 1 87.31 132 SER A O 1
ATOM 1059 N N . CYS A 1 133 ? -3.883 -10.516 -11.516 1 93.06 133 CYS A N 1
ATOM 1060 C CA . CYS A 1 133 ? -2.789 -9.672 -11.039 1 93.06 133 CYS A CA 1
ATOM 1061 C C . CYS A 1 133 ? -2.348 -8.688 -12.109 1 93.06 133 CYS A C 1
ATOM 1063 O O . CYS A 1 133 ? -2.959 -8.609 -13.18 1 93.06 133 CYS A O 1
ATOM 1065 N N . ALA A 1 134 ? -1.403 -7.879 -11.758 1 92 134 ALA A N 1
ATOM 1066 C CA . ALA A 1 134 ? -0.757 -6.988 -12.719 1 92 134 ALA A CA 1
ATOM 1067 C C . ALA A 1 134 ? 0.684 -7.418 -12.977 1 92 134 ALA A C 1
ATOM 1069 O O . ALA A 1 134 ? 1.332 -8 -12.109 1 92 134 ALA A O 1
ATOM 1070 N N . ALA A 1 135 ? 1.079 -7.184 -14.211 1 95.38 135 ALA A N 1
ATOM 1071 C CA . ALA A 1 135 ? 2.475 -7.398 -14.586 1 95.38 135 ALA A CA 1
ATOM 1072 C C . ALA A 1 135 ? 3.107 -6.117 -15.117 1 95.38 135 ALA A C 1
ATOM 1074 O O . ALA A 1 135 ? 2.422 -5.277 -15.711 1 95.38 135 ALA A O 1
ATOM 1075 N N . MET A 1 136 ? 4.391 -6.004 -14.859 1 94.44 136 MET A N 1
ATOM 1076 C CA . MET A 1 136 ? 5.113 -4.879 -15.445 1 94.44 136 MET A CA 1
ATOM 1077 C C . MET A 1 136 ? 5.492 -5.176 -16.891 1 94.44 136 MET A C 1
ATOM 1079 O O . MET A 1 136 ? 6.078 -6.219 -17.188 1 94.44 136 MET A O 1
ATOM 1083 N N . HIS A 1 137 ? 5.086 -4.246 -17.781 1 91.62 137 HIS A N 1
ATOM 1084 C CA . HIS A 1 137 ? 5.383 -4.312 -19.203 1 91.62 137 HIS A CA 1
ATOM 1085 C C . HIS A 1 137 ? 5.922 -2.98 -19.719 1 91.62 137 HIS A C 1
ATOM 1087 O O . HIS A 1 137 ? 5.176 -2.002 -19.812 1 91.62 137 HIS A O 1
ATOM 1093 N N . ALA A 1 138 ? 7.191 -2.973 -19.969 1 86.62 138 ALA A N 1
ATOM 1094 C CA . ALA A 1 138 ? 7.836 -1.765 -20.484 1 86.62 138 ALA A CA 1
ATOM 1095 C C . ALA A 1 138 ? 7.602 -0.582 -19.547 1 86.62 138 ALA A C 1
ATOM 1097 O O . ALA A 1 138 ? 7.25 0.513 -20 1 86.62 138 ALA A O 1
ATOM 1098 N N . GLY A 1 139 ? 7.68 -0.931 -18.297 1 86.06 139 GLY A N 1
ATOM 1099 C CA . GLY A 1 139 ? 7.594 0.13 -17.312 1 86.06 139 GLY A CA 1
ATOM 1100 C C . GLY A 1 139 ? 6.164 0.471 -16.922 1 86.06 139 GLY A C 1
ATOM 1101 O O . GLY A 1 139 ? 5.934 1.369 -16.109 1 86.06 139 GLY A O 1
ATOM 1102 N N . VAL A 1 140 ? 5.207 -0.205 -17.484 1 85.69 140 VAL A N 1
ATOM 1103 C CA . VAL A 1 140 ? 3.805 0.073 -17.203 1 85.69 140 VAL A CA 1
ATOM 1104 C C . VAL A 1 140 ? 3.143 -1.172 -16.609 1 85.69 140 VAL A C 1
ATOM 1106 O O . VAL A 1 140 ? 3.482 -2.297 -16.984 1 85.69 140 VAL A O 1
ATOM 1109 N N . ARG A 1 141 ? 2.162 -0.87 -15.805 1 87.06 141 ARG A N 1
ATOM 1110 C CA . ARG A 1 141 ? 1.379 -1.957 -15.227 1 87.06 141 ARG A CA 1
ATOM 1111 C C . ARG A 1 141 ? 0.313 -2.443 -16.203 1 87.06 141 ARG A C 1
ATOM 1113 O O . ARG A 1 141 ? -0.426 -1.641 -16.766 1 87.06 141 ARG A O 1
ATOM 1120 N N . VAL A 1 142 ? 0.251 -3.707 -16.359 1 86.56 142 VAL A N 1
ATOM 1121 C CA . VAL A 1 142 ? -0.776 -4.305 -17.203 1 86.56 142 VAL A CA 1
ATOM 1122 C C . VAL A 1 142 ? -1.557 -5.348 -16.406 1 86.56 142 VAL A C 1
ATOM 1124 O O . VAL A 1 142 ? -0.977 -6.305 -15.891 1 86.56 142 VAL A O 1
ATOM 1127 N N . ASN A 1 143 ? -2.826 -5.141 -16.359 1 85.94 143 ASN A N 1
ATOM 1128 C CA . ASN A 1 143 ? -3.672 -6.078 -15.617 1 85.94 143 ASN A CA 1
ATOM 1129 C C . ASN A 1 143 ? -3.98 -7.32 -16.453 1 85.94 143 ASN A C 1
ATOM 1131 O O . ASN A 1 143 ? -4.254 -7.223 -17.641 1 85.94 143 ASN A O 1
ATOM 1135 N N . GLY A 1 144 ? -3.875 -8.438 -15.781 1 90.81 144 GLY A N 1
ATOM 1136 C CA . GLY A 1 144 ? -4.148 -9.711 -16.422 1 90.81 144 GLY A CA 1
ATOM 1137 C C . GLY A 1 144 ? -4.273 -10.859 -15.445 1 90.81 144 GLY A C 1
ATOM 1138 O O . GLY A 1 144 ? -4.836 -10.695 -14.359 1 90.81 144 GLY A O 1
ATOM 1139 N N . HIS A 1 145 ? -3.854 -12.039 -15.992 1 90.38 145 HIS A N 1
ATOM 1140 C CA . HIS A 1 145 ? -3.943 -13.242 -15.164 1 90.38 145 HIS A CA 1
ATOM 1141 C C . HIS A 1 145 ? -2.631 -14.016 -15.188 1 90.38 145 HIS A C 1
ATOM 1143 O O . HIS A 1 145 ? -2.004 -14.164 -16.234 1 90.38 145 HIS A O 1
ATOM 1149 N N . LEU A 1 146 ? -2.311 -14.414 -14.031 1 95.56 146 LEU A N 1
ATOM 1150 C CA . LEU A 1 146 ? -1.181 -15.328 -13.867 1 95.56 146 LEU A CA 1
ATOM 1151 C C . LEU A 1 146 ? -1.657 -16.766 -13.758 1 95.56 146 LEU A C 1
ATOM 1153 O O . LEU A 1 146 ? -2.418 -17.109 -12.844 1 95.56 146 LEU A O 1
ATOM 1157 N N . HIS A 1 147 ? -1.228 -17.578 -14.711 1 94.38 147 HIS A N 1
ATOM 1158 C CA . HIS A 1 147 ? -1.569 -18.984 -14.742 1 94.38 147 HIS A CA 1
ATOM 1159 C C . HIS A 1 147 ? -0.387 -19.859 -14.312 1 94.38 147 HIS A C 1
ATOM 1161 O O . HIS A 1 147 ? 0.693 -19.766 -14.906 1 94.38 147 HIS A O 1
ATOM 1167 N N . ILE A 1 148 ? -0.57 -20.578 -13.281 1 96.25 148 ILE A N 1
ATOM 1168 C CA . ILE A 1 148 ? 0.457 -21.516 -12.812 1 96.25 148 ILE A CA 1
ATOM 1169 C C . ILE A 1 148 ? 0.103 -22.938 -13.234 1 96.25 148 ILE A C 1
ATOM 1171 O O . ILE A 1 148 ? -0.976 -23.438 -12.914 1 96.25 148 ILE A O 1
ATOM 1175 N N . THR A 1 149 ? 0.915 -23.516 -14.016 1 96.38 149 THR A N 1
ATOM 1176 C CA . THR A 1 149 ? 0.727 -24.906 -14.453 1 96.38 149 THR A CA 1
ATOM 1177 C C . THR A 1 149 ? 1.818 -25.797 -13.883 1 96.38 149 THR A C 1
ATOM 1179 O O . THR A 1 149 ? 2.652 -25.359 -13.094 1 96.38 149 THR A O 1
ATOM 1182 N N . LYS A 1 150 ? 1.771 -27 -14.289 1 96.25 150 LYS A N 1
ATOM 1183 C CA . LYS A 1 150 ? 2.736 -27.984 -13.781 1 96.25 150 LYS A CA 1
ATOM 1184 C C . LYS A 1 150 ? 4.156 -27.609 -14.203 1 96.25 150 LYS A C 1
ATOM 1186 O O . LYS A 1 150 ? 5.102 -27.766 -13.422 1 96.25 150 LYS A O 1
ATOM 1191 N N . ASN A 1 151 ? 4.27 -27.062 -15.43 1 97.62 151 ASN A N 1
ATOM 1192 C CA . ASN A 1 151 ? 5.625 -26.891 -15.945 1 97.62 151 ASN A CA 1
ATOM 1193 C C . ASN A 1 151 ? 5.902 -25.422 -16.312 1 97.62 151 ASN A C 1
ATOM 1195 O O . ASN A 1 151 ? 7.031 -25.078 -16.641 1 97.62 151 ASN A O 1
ATOM 1199 N N . TYR A 1 152 ? 4.859 -24.609 -16.219 1 97.94 152 TYR A N 1
ATOM 1200 C CA . TYR A 1 152 ? 5.031 -23.234 -16.688 1 97.94 152 TYR A CA 1
ATOM 1201 C C . TYR A 1 152 ? 4.344 -22.25 -15.766 1 97.94 152 TYR A C 1
ATOM 1203 O O . TYR A 1 152 ? 3.432 -22.609 -15.016 1 97.94 152 TYR A O 1
ATOM 1211 N N . VAL A 1 153 ? 4.84 -21.047 -15.719 1 98.06 153 VAL A N 1
ATOM 1212 C CA . VAL A 1 153 ? 4.094 -19.875 -15.273 1 98.06 153 VAL A CA 1
ATOM 1213 C C . VAL A 1 153 ? 3.764 -18.984 -16.469 1 98.06 153 VAL A C 1
ATOM 1215 O O . VAL A 1 153 ? 4.652 -18.609 -17.25 1 98.06 153 VAL A O 1
ATOM 1218 N N . CYS A 1 154 ? 2.475 -18.703 -16.656 1 97.12 154 CYS A N 1
ATOM 1219 C CA . CYS A 1 154 ? 2.023 -17.938 -17.828 1 97.12 154 CYS A CA 1
ATOM 1220 C C . CYS A 1 154 ? 1.277 -16.688 -17.406 1 97.12 154 CYS A C 1
ATOM 1222 O O . CYS A 1 154 ? 0.682 -16.641 -16.328 1 97.12 154 CYS A O 1
ATOM 1224 N N . PHE A 1 155 ? 1.378 -15.664 -18.156 1 96.56 155 PHE A N 1
ATOM 1225 C CA . PHE A 1 155 ? 0.625 -14.438 -17.953 1 96.56 155 PHE A CA 1
ATOM 1226 C C . PHE A 1 155 ? -0.137 -14.047 -19.219 1 96.56 155 PHE A C 1
ATOM 1228 O O . PHE A 1 155 ? 0.404 -14.117 -20.312 1 96.56 155 PHE A O 1
ATOM 1235 N N . SER A 1 156 ? -1.382 -13.711 -19.047 1 92.75 156 SER A N 1
ATOM 1236 C CA . SER A 1 156 ? -2.191 -13.25 -20.172 1 92.75 156 SER A CA 1
ATOM 1237 C C . SER A 1 156 ? -2.908 -11.945 -19.828 1 92.75 156 SER A C 1
ATOM 1239 O O . SER A 1 156 ? -3.369 -11.758 -18.703 1 92.75 156 SER A O 1
ATOM 1241 N N . ALA A 1 157 ? -2.836 -11.031 -20.672 1 88.75 157 ALA A N 1
ATOM 1242 C CA . ALA A 1 157 ? -3.57 -9.773 -20.547 1 88.75 157 ALA A CA 1
ATOM 1243 C C . ALA A 1 157 ? -4.25 -9.398 -21.859 1 88.75 157 ALA A C 1
ATOM 1245 O O . ALA A 1 157 ? -3.67 -9.562 -22.938 1 88.75 157 ALA A O 1
ATOM 1246 N N . GLN A 1 158 ? -5.582 -9.047 -21.688 1 72.88 158 GLN A N 1
ATOM 1247 C CA . GLN A 1 158 ? -6.316 -8.633 -22.875 1 72.88 158 GLN A CA 1
ATOM 1248 C C . GLN A 1 158 ? -5.965 -7.195 -23.25 1 72.88 158 GLN A C 1
ATOM 1250 O O . GLN A 1 158 ? -5.527 -6.41 -22.406 1 72.88 158 GLN A O 1
ATOM 1255 N N . THR A 1 159 ? -5.969 -6.969 -24.438 1 59.72 159 THR A N 1
ATOM 1256 C CA . THR A 1 159 ? -5.625 -5.652 -24.953 1 59.72 159 THR A CA 1
ATOM 1257 C C . THR A 1 159 ? -6.609 -4.598 -24.453 1 59.72 159 THR A C 1
ATOM 1259 O O . THR A 1 159 ? -7.82 -4.742 -24.625 1 59.72 159 THR A O 1
ATOM 1262 N N . THR A 1 160 ? -6.34 -4.023 -23.375 1 54.03 160 THR A N 1
ATOM 1263 C CA . THR A 1 160 ? -7.102 -2.807 -23.125 1 54.03 160 THR A CA 1
ATOM 1264 C C . THR A 1 160 ? -6.461 -1.608 -23.812 1 54.03 160 THR A C 1
ATOM 1266 O O . THR A 1 160 ? -5.328 -1.694 -24.297 1 54.03 160 THR A O 1
ATOM 1269 N N . SER A 1 161 ? -7.285 -0.505 -24.016 1 46.5 161 SER A N 1
ATOM 1270 C CA . SER A 1 161 ? -6.766 0.711 -24.625 1 46.5 161 SER A CA 1
ATOM 1271 C C . SER A 1 161 ? -5.395 1.078 -24.078 1 46.5 161 SER A C 1
ATOM 1273 O O . SER A 1 161 ? -4.504 1.484 -24.812 1 46.5 161 SER A O 1
ATOM 1275 N N . THR A 1 162 ? -5.238 0.902 -22.891 1 44.47 162 THR A N 1
ATOM 1276 C CA . THR A 1 162 ? -3.975 1.264 -22.25 1 44.47 162 THR A CA 1
ATOM 1277 C C . THR A 1 162 ? -2.861 0.316 -22.688 1 44.47 162 THR A C 1
ATOM 1279 O O . THR A 1 162 ? -1.722 0.74 -22.891 1 44.47 162 THR A O 1
ATOM 1282 N N . LEU A 1 163 ? -3.217 -0.906 -22.938 1 47.66 163 LEU A N 1
ATOM 1283 C CA . LEU A 1 163 ? -2.254 -1.892 -23.422 1 47.66 163 LEU A CA 1
ATOM 1284 C C . LEU A 1 163 ? -1.873 -1.616 -24.875 1 47.66 163 LEU A C 1
ATOM 1286 O O . LEU A 1 163 ? -0.707 -1.749 -25.25 1 47.66 163 LEU A O 1
ATOM 1290 N N . ALA A 1 164 ? -2.924 -1.314 -25.531 1 49.31 164 ALA A N 1
ATOM 1291 C CA . ALA A 1 164 ? -2.678 -0.986 -26.922 1 49.31 164 ALA A CA 1
ATOM 1292 C C . ALA A 1 164 ? -1.669 0.152 -27.062 1 49.31 164 ALA A C 1
ATOM 1294 O O . ALA A 1 164 ? -0.767 0.099 -27.891 1 49.31 164 ALA A O 1
ATOM 1295 N N . GLN A 1 165 ? -1.832 1.043 -26.141 1 48.69 165 GLN A N 1
ATOM 1296 C CA . GLN A 1 165 ? -0.952 2.205 -26.188 1 48.69 165 GLN A CA 1
ATOM 1297 C C . GLN A 1 165 ? 0.463 1.842 -25.75 1 48.69 165 GLN A C 1
ATOM 1299 O O . GLN A 1 165 ? 1.44 2.26 -26.375 1 48.69 165 GLN A O 1
ATOM 1304 N N . ALA A 1 166 ? 0.557 1.145 -24.812 1 46.44 166 ALA A N 1
ATOM 1305 C CA . ALA A 1 166 ? 1.877 0.751 -24.328 1 46.44 166 ALA A CA 1
ATOM 1306 C C . ALA A 1 166 ? 2.584 -0.156 -25.328 1 46.44 166 ALA A C 1
ATOM 1308 O O . ALA A 1 166 ? 3.787 -0.015 -25.562 1 46.44 166 ALA A O 1
ATOM 1309 N N . THR A 1 167 ? 1.809 -1.012 -25.859 1 48.06 167 THR A N 1
ATOM 1310 C CA . THR A 1 167 ? 2.342 -1.926 -26.859 1 48.06 167 THR A CA 1
ATOM 1311 C C . THR A 1 167 ? 2.744 -1.169 -28.125 1 48.06 167 THR A C 1
ATOM 1313 O O . THR A 1 167 ? 3.783 -1.458 -28.734 1 48.06 167 THR A O 1
ATOM 1316 N N . ASN A 1 168 ? 1.901 -0.245 -28.422 1 50.56 168 ASN A N 1
ATOM 1317 C CA . ASN A 1 168 ? 2.213 0.552 -29.609 1 50.56 168 ASN A CA 1
ATOM 1318 C C . ASN A 1 168 ? 3.498 1.355 -29.422 1 50.56 168 ASN A C 1
ATOM 1320 O O . ASN A 1 168 ? 4.289 1.497 -30.359 1 50.56 168 ASN A O 1
ATOM 1324 N N . THR A 1 169 ? 3.572 1.835 -28.281 1 46.44 169 THR A N 1
ATOM 1325 C CA . THR A 1 169 ? 4.781 2.605 -28.016 1 46.44 169 THR A CA 1
ATOM 1326 C C . THR A 1 169 ? 6.023 1.726 -28.156 1 46.44 169 THR A C 1
ATOM 1328 O O . THR A 1 169 ? 7.035 2.148 -28.703 1 46.44 169 THR A O 1
ATOM 1331 N N . VAL A 1 170 ? 5.863 0.568 -27.656 1 45.41 170 VAL A N 1
ATOM 1332 C CA . VAL A 1 170 ? 6.988 -0.357 -27.766 1 45.41 170 VAL A CA 1
ATOM 1333 C C . VAL A 1 170 ? 7.207 -0.742 -29.219 1 45.41 170 VAL A C 1
ATOM 1335 O O . VAL A 1 170 ? 8.352 -0.825 -29.688 1 45.41 170 VAL A O 1
ATOM 1338 N N . LEU A 1 171 ? 6.125 -0.962 -29.797 1 47.62 171 LEU A N 1
ATOM 1339 C CA . LEU A 1 171 ? 6.242 -1.307 -31.219 1 47.62 171 LEU A CA 1
ATOM 1340 C C . LEU A 1 171 ? 6.82 -0.143 -32 1 47.62 171 LEU A C 1
ATOM 1342 O O . LEU A 1 171 ? 7.648 -0.347 -32.906 1 47.62 171 LEU A O 1
ATOM 1346 N N . LYS A 1 172 ? 6.344 0.93 -31.625 1 47.94 172 LYS A N 1
ATOM 1347 C CA . LYS A 1 172 ? 6.891 2.096 -32.312 1 47.94 172 LYS A CA 1
ATOM 1348 C C . LYS A 1 172 ? 8.383 2.256 -32.031 1 47.94 172 LYS A C 1
ATOM 1350 O O . LYS A 1 172 ? 9.156 2.574 -32.938 1 47.94 172 LYS A O 1
ATOM 1355 N N . GLU A 1 173 ? 8.688 2.125 -30.875 1 41.75 173 GLU A N 1
ATOM 1356 C CA . GLU A 1 173 ? 10.102 2.244 -30.516 1 41.75 173 GLU A CA 1
ATOM 1357 C C . GLU A 1 173 ? 10.93 1.132 -31.156 1 41.75 173 GLU A C 1
ATOM 1359 O O . GLU A 1 173 ? 12.109 1.317 -31.453 1 41.75 173 GLU A O 1
ATOM 1364 N N . ALA A 1 174 ? 10.25 0.063 -31.328 1 38.09 174 ALA A N 1
ATOM 1365 C CA . ALA A 1 174 ? 10.93 -1.033 -32 1 38.09 174 ALA A CA 1
ATOM 1366 C C . ALA A 1 174 ? 10.75 -0.927 -33.531 1 38.09 174 ALA A C 1
ATOM 1368 O O . ALA A 1 174 ? 11.258 -1.763 -34.281 1 38.09 174 ALA A O 1
ATOM 1369 N N . GLY A 1 175 ? 10.242 0.189 -34.031 1 37.59 175 GLY A N 1
ATOM 1370 C CA . GLY A 1 175 ? 10.094 0.412 -35.469 1 37.59 175 GLY A CA 1
ATOM 1371 C C . GLY A 1 175 ? 9.047 -0.486 -36.094 1 37.59 175 GLY A C 1
ATOM 1372 O O . GLY A 1 175 ? 9.055 -0.692 -37.312 1 37.59 175 GLY A O 1
ATOM 1373 N N . LEU A 1 176 ? 8.461 -1.178 -35.312 1 37.69 176 LEU A N 1
ATOM 1374 C CA . LEU A 1 176 ? 7.535 -2.125 -35.906 1 37.69 176 LEU A CA 1
ATOM 1375 C C . LEU A 1 176 ? 6.137 -1.527 -36.031 1 37.69 176 LEU A C 1
ATOM 1377 O O . LEU A 1 176 ? 5.754 -0.688 -35.188 1 37.69 176 LEU A O 1
ATOM 1381 N N . SER A 1 177 ? 5.633 -1.233 -37.281 1 41.56 177 SER A N 1
ATOM 1382 C CA . SER A 1 177 ? 4.301 -0.74 -37.625 1 41.56 177 SER A CA 1
ATOM 1383 C C . SER A 1 177 ? 3.223 -1.529 -36.875 1 41.56 177 SER A C 1
ATOM 1385 O O . SER A 1 177 ? 3.389 -2.725 -36.625 1 41.56 177 SER A O 1
ATOM 1387 N N . ALA A 1 178 ? 2.367 -0.823 -36.094 1 41.84 178 ALA A N 1
ATOM 1388 C CA . ALA A 1 178 ? 1.179 -1.448 -35.531 1 41.84 178 ALA A CA 1
ATOM 1389 C C . ALA A 1 178 ? 0.377 -2.186 -36.594 1 41.84 178 ALA A C 1
ATOM 1391 O O . ALA A 1 178 ? -0.159 -1.566 -37.531 1 41.84 178 ALA A O 1
ATOM 1392 N N . GLY A 1 179 ? 0.823 -3.125 -37.281 1 35.44 179 GLY A N 1
ATOM 1393 C CA . GLY A 1 179 ? 0.01 -3.771 -38.312 1 35.44 179 GLY A CA 1
ATOM 1394 C C . GLY A 1 179 ? -1.454 -3.879 -37.938 1 35.44 179 GLY A C 1
ATOM 1395 O O . GLY A 1 179 ? -1.812 -3.682 -36.75 1 35.44 179 GLY A O 1
ATOM 1396 N N . ASP A 1 180 ? -2.465 -3.754 -38.906 1 40.84 180 ASP A N 1
ATOM 1397 C CA . ASP A 1 180 ? -3.918 -3.889 -38.938 1 40.84 180 ASP A CA 1
ATOM 1398 C C . ASP A 1 180 ? -4.379 -4.91 -37.875 1 40.84 180 ASP A C 1
ATOM 1400 O O . ASP A 1 180 ? -5.535 -5.328 -37.906 1 40.84 180 ASP A O 1
ATOM 1404 N N . GLY A 1 181 ? -3.549 -5.824 -37.344 1 39.44 181 GLY A N 1
ATOM 1405 C CA . GLY A 1 181 ? -3.99 -6.969 -36.594 1 39.44 181 GLY A CA 1
ATOM 1406 C C . GLY A 1 181 ? -4.477 -6.594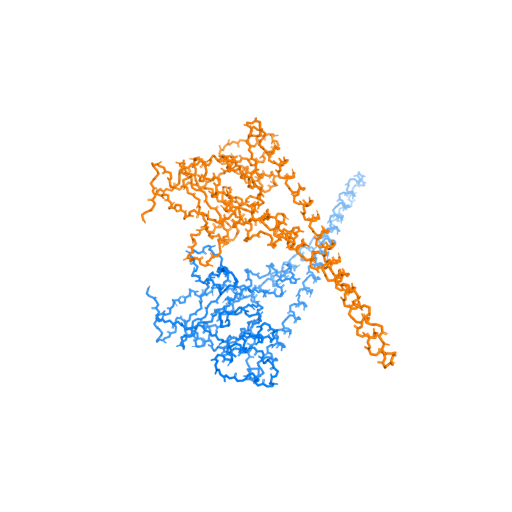 -35.188 1 39.44 181 GLY A C 1
ATOM 1407 O O . GLY A 1 181 ? -4.172 -5.512 -34.688 1 39.44 181 GLY A O 1
ATOM 1408 N N . SER A 1 182 ? -5.699 -7.055 -34.812 1 42.72 182 SER A N 1
ATOM 1409 C CA . SER A 1 182 ? -6.418 -6.945 -33.531 1 42.72 182 SER A CA 1
ATOM 1410 C C . SER A 1 182 ? -5.457 -6.852 -32.344 1 42.72 182 SER A C 1
ATOM 1412 O O . SER A 1 182 ? -4.48 -7.598 -32.281 1 42.72 182 SER A O 1
ATOM 1414 N N . PRO A 1 183 ? -5.234 -5.719 -31.859 1 49.56 183 PRO A N 1
ATOM 1415 C CA . PRO A 1 183 ? -4.305 -5.488 -30.75 1 49.56 183 PRO A CA 1
ATOM 1416 C C . PRO A 1 183 ? -4.129 -6.719 -29.859 1 49.56 183 PRO A C 1
ATOM 1418 O O . PRO A 1 183 ? -5.102 -7.203 -29.281 1 49.56 183 PRO A O 1
ATOM 1421 N N . THR A 1 184 ? -3.367 -7.676 -30.266 1 60.03 184 THR A N 1
ATOM 1422 C CA . THR A 1 184 ? -3.191 -9 -29.688 1 60.03 184 THR A CA 1
ATOM 1423 C C . THR A 1 184 ? -2.754 -8.891 -28.234 1 60.03 184 THR A C 1
ATOM 1425 O O . THR A 1 184 ? -1.924 -8.047 -27.891 1 60.03 184 THR A O 1
ATOM 1428 N N . GLY A 1 185 ? -3.564 -9.367 -27.266 1 78.44 185 GLY A N 1
ATOM 1429 C CA . GLY A 1 185 ? -3.316 -9.469 -25.844 1 78.44 185 GLY A CA 1
ATOM 1430 C C . GLY A 1 185 ? -1.919 -9.953 -25.516 1 78.44 185 GLY A C 1
ATOM 1431 O O . GLY A 1 185 ? -1.141 -10.281 -26.406 1 78.44 185 GLY A O 1
ATOM 1432 N N . ILE A 1 186 ? -1.313 -9.617 -24.484 1 87.44 186 ILE A N 1
ATOM 1433 C CA . ILE A 1 186 ? -0.035 -10.086 -23.969 1 87.44 186 ILE A CA 1
ATOM 1434 C C . ILE A 1 186 ? -0.162 -11.547 -23.531 1 87.44 186 ILE A C 1
ATOM 1436 O O . ILE A 1 186 ? -1.105 -11.906 -22.828 1 87.44 186 ILE A O 1
ATOM 1440 N N . ARG A 1 187 ? 0.663 -12.398 -24.172 1 92.75 187 ARG A N 1
ATOM 1441 C CA . ARG A 1 187 ? 0.783 -13.789 -23.734 1 92.75 187 ARG A CA 1
ATOM 1442 C C . ARG A 1 187 ? 2.236 -14.148 -23.453 1 92.75 187 ARG A C 1
ATOM 1444 O O . ARG A 1 187 ? 3.066 -14.156 -24.359 1 92.75 187 ARG A O 1
ATOM 1451 N N . GLN A 1 188 ? 2.51 -14.391 -22.188 1 95.56 188 GLN A N 1
ATOM 1452 C CA . GLN A 1 188 ? 3.852 -14.742 -21.734 1 95.56 188 GLN A CA 1
ATOM 1453 C C . GLN A 1 188 ? 3.891 -16.156 -21.188 1 95.56 188 GLN A C 1
ATOM 1455 O O . GLN A 1 188 ? 3.049 -16.531 -20.375 1 95.56 188 GLN A O 1
ATOM 1460 N N . VAL A 1 189 ? 4.809 -16.953 -21.734 1 97.06 189 VAL A N 1
ATOM 1461 C CA . VAL A 1 189 ? 5.027 -18.297 -21.234 1 97.06 189 VAL A CA 1
ATOM 1462 C C . VAL A 1 189 ? 6.438 -18.406 -20.656 1 97.06 189 VAL A C 1
ATOM 1464 O O . VAL A 1 189 ? 7.422 -18.141 -21.359 1 97.06 189 VAL A O 1
ATOM 1467 N N . ILE A 1 190 ? 6.566 -18.766 -19.422 1 97.75 190 ILE A N 1
ATOM 1468 C CA . ILE A 1 190 ? 7.852 -18.922 -18.75 1 97.75 190 ILE A CA 1
ATOM 1469 C C . ILE A 1 190 ? 7.992 -20.359 -18.234 1 97.75 190 ILE A C 1
ATOM 1471 O O . ILE A 1 190 ? 7.32 -20.734 -17.281 1 97.75 190 ILE A O 1
ATOM 1475 N N . PRO A 1 191 ? 8.844 -21.094 -18.844 1 97.94 191 PRO A N 1
ATOM 1476 C CA . PRO A 1 191 ? 9.07 -22.422 -18.266 1 97.94 191 PRO A CA 1
ATOM 1477 C C . PRO A 1 191 ? 9.633 -22.375 -16.844 1 97.94 191 PRO A C 1
ATOM 1479 O O . PRO A 1 191 ? 10.555 -21.594 -16.578 1 97.94 191 PRO A O 1
ATOM 1482 N N . LEU A 1 192 ? 9.117 -23.203 -15.938 1 98.25 192 LEU A N 1
ATOM 1483 C CA . LEU A 1 192 ? 9.57 -23.219 -14.555 1 98.25 192 LEU A CA 1
ATOM 1484 C C . LEU A 1 192 ? 11.055 -23.562 -14.469 1 98.25 192 LEU A C 1
ATOM 1486 O O . LEU A 1 192 ? 11.758 -23.094 -13.57 1 98.25 192 LEU A O 1
ATOM 1490 N N . THR A 1 193 ? 11.539 -24.312 -15.414 1 97.31 193 THR A N 1
ATOM 1491 C CA . THR A 1 193 ? 12.938 -24.75 -15.438 1 97.31 193 THR A CA 1
ATOM 1492 C C . THR A 1 193 ? 13.859 -23.578 -15.758 1 97.31 193 THR A C 1
ATOM 1494 O O . THR A 1 193 ? 15.078 -23.672 -15.555 1 97.31 193 THR A O 1
ATOM 1497 N N . GLU A 1 194 ? 13.281 -22.531 -16.266 1 97.25 194 GLU A N 1
ATOM 1498 C CA . GLU A 1 194 ? 14.078 -21.359 -16.625 1 97.25 194 GLU A CA 1
ATOM 1499 C C . GLU A 1 194 ? 14.094 -20.328 -15.492 1 97.25 194 GLU A C 1
ATOM 1501 O O . GLU A 1 194 ? 14.781 -19.312 -15.586 1 97.25 194 GLU A O 1
ATOM 1506 N N . ILE A 1 195 ? 13.383 -20.547 -14.461 1 98.25 195 ILE A N 1
ATOM 1507 C CA . ILE A 1 195 ? 13.32 -19.609 -13.344 1 98.25 195 ILE A CA 1
ATOM 1508 C C . ILE A 1 195 ? 14.453 -19.906 -12.359 1 98.25 195 ILE A C 1
ATOM 1510 O O . ILE A 1 195 ? 14.516 -21 -11.797 1 98.25 195 ILE A O 1
ATOM 1514 N N . ALA A 1 196 ? 15.297 -18.953 -12.172 1 98.12 196 ALA A N 1
ATOM 1515 C CA . ALA A 1 196 ? 16.438 -19.109 -11.266 1 98.12 196 ALA A CA 1
ATOM 1516 C C . ALA A 1 196 ? 16.016 -18.812 -9.828 1 98.12 196 ALA A C 1
ATOM 1518 O O . ALA A 1 196 ? 16.562 -19.406 -8.891 1 98.12 196 ALA A O 1
ATOM 1519 N N . SER A 1 197 ? 15.141 -17.875 -9.719 1 98.31 197 SER A N 1
ATOM 1520 C CA . SER A 1 197 ? 14.719 -17.469 -8.375 1 98.31 197 SER A CA 1
ATOM 1521 C C . SER A 1 197 ? 13.352 -16.797 -8.406 1 98.31 197 SER A C 1
ATOM 1523 O O . SER A 1 197 ? 13.055 -16.031 -9.32 1 98.31 197 SER A O 1
ATOM 1525 N N . ILE A 1 198 ? 12.586 -17.141 -7.426 1 98.31 198 ILE A N 1
ATOM 1526 C CA . ILE A 1 198 ? 11.32 -16.469 -7.156 1 98.31 198 ILE A CA 1
ATOM 1527 C C . ILE A 1 198 ? 11.438 -15.641 -5.875 1 98.31 198 ILE A C 1
ATOM 1529 O O . ILE A 1 198 ? 11.734 -16.188 -4.805 1 98.31 198 ILE A O 1
ATOM 1533 N N . GLN A 1 199 ? 11.172 -14.344 -6.016 1 97.69 199 GLN A N 1
ATOM 1534 C CA . GLN A 1 199 ? 11.359 -13.461 -4.871 1 97.69 199 GLN A CA 1
ATOM 1535 C C . GLN A 1 199 ? 10.055 -12.75 -4.512 1 97.69 199 GLN A C 1
ATOM 1537 O O . GLN A 1 199 ? 9.422 -12.133 -5.367 1 97.69 199 GLN A O 1
ATOM 1542 N N . LEU A 1 200 ? 9.695 -12.93 -3.244 1 97.62 200 LEU A N 1
ATOM 1543 C CA . LEU A 1 200 ? 8.703 -12.008 -2.697 1 97.62 200 LEU A CA 1
ATOM 1544 C C . LEU A 1 200 ? 9.328 -10.656 -2.379 1 97.62 200 LEU A C 1
ATOM 1546 O O . LEU A 1 200 ? 10.453 -10.594 -1.865 1 97.62 200 LEU A O 1
ATOM 1550 N N . SER A 1 201 ? 8.633 -9.609 -2.705 1 97.19 201 SER A N 1
ATOM 1551 C CA . SER A 1 201 ? 9.172 -8.258 -2.539 1 97.19 201 SER A CA 1
ATOM 1552 C C . SER A 1 201 ? 8.055 -7.258 -2.244 1 97.19 201 SER A C 1
ATOM 1554 O O . SER A 1 201 ? 6.895 -7.641 -2.096 1 97.19 201 SER A O 1
ATOM 1556 N N . VAL A 1 202 ? 8.484 -6.004 -2.041 1 97.12 202 VAL A N 1
ATOM 1557 C CA . VAL A 1 202 ? 7.547 -4.906 -1.822 1 97.12 202 VAL A CA 1
ATOM 1558 C C . VAL A 1 202 ? 7.613 -3.926 -2.99 1 97.12 202 VAL A C 1
ATOM 1560 O O . VAL A 1 202 ? 8.703 -3.566 -3.445 1 97.12 202 VAL A O 1
ATOM 1563 N N . ALA A 1 203 ? 6.438 -3.631 -3.48 1 96.75 203 ALA A N 1
ATOM 1564 C CA . ALA A 1 203 ? 6.336 -2.615 -4.523 1 96.75 203 ALA A CA 1
ATOM 1565 C C . ALA A 1 203 ? 5.793 -1.304 -3.961 1 96.75 203 ALA A C 1
ATOM 1567 O O . ALA A 1 203 ? 4.684 -1.264 -3.422 1 96.75 203 ALA A O 1
ATOM 1568 N N . LEU A 1 204 ? 6.562 -0.279 -4.098 1 96.38 204 LEU A N 1
ATOM 1569 C CA . LEU A 1 204 ? 6.168 1.032 -3.596 1 96.38 204 LEU A CA 1
ATOM 1570 C C . LEU A 1 204 ? 5.699 1.93 -4.734 1 96.38 204 LEU A C 1
ATOM 1572 O O . LEU A 1 204 ? 6.293 1.933 -5.812 1 96.38 204 LEU A O 1
ATOM 1576 N N . GLU A 1 205 ? 4.66 2.682 -4.449 1 94.12 205 GLU A N 1
ATOM 1577 C CA . GLU A 1 205 ? 4.156 3.611 -5.457 1 94.12 205 GLU A CA 1
ATOM 1578 C C . GLU A 1 205 ? 5.133 4.766 -5.676 1 94.12 205 GLU A C 1
ATOM 1580 O O . GLU A 1 205 ? 5.832 5.176 -4.75 1 94.12 205 GLU A O 1
ATOM 1585 N N . THR A 1 206 ? 5.113 5.234 -6.91 1 94.25 206 THR A N 1
ATOM 1586 C CA . THR A 1 206 ? 6.039 6.301 -7.273 1 94.25 206 THR A CA 1
ATOM 1587 C C . THR A 1 206 ? 5.281 7.523 -7.789 1 94.25 206 THR A C 1
ATOM 1589 O O . THR A 1 206 ? 4.074 7.457 -8.016 1 94.25 206 THR A O 1
ATOM 1592 N N . ILE A 1 207 ? 5.977 8.609 -7.906 1 90.19 207 ILE A N 1
ATOM 1593 C CA . ILE A 1 207 ? 5.418 9.867 -8.383 1 90.19 207 ILE A CA 1
ATOM 1594 C C . ILE A 1 207 ? 4.891 9.695 -9.805 1 90.19 207 ILE A C 1
ATOM 1596 O O . ILE A 1 207 ? 5.457 8.938 -10.594 1 90.19 207 ILE A O 1
ATOM 1600 N N . ASP A 1 208 ? 3.818 10.336 -10.172 1 85 208 ASP A N 1
ATOM 1601 C CA . ASP A 1 208 ? 3.229 10.414 -11.5 1 85 208 ASP A CA 1
ATOM 1602 C C . ASP A 1 208 ? 2.857 9.031 -12.023 1 85 208 ASP A C 1
ATOM 1604 O O . ASP A 1 208 ? 3.008 8.75 -13.211 1 85 208 ASP A O 1
ATOM 1608 N N . GLN A 1 209 ? 2.627 8.188 -11.148 1 82.06 209 GLN A N 1
ATOM 1609 C CA . GLN A 1 209 ? 2.184 6.836 -11.492 1 82.06 209 GLN A CA 1
ATOM 1610 C C . GLN A 1 209 ? 3.213 6.125 -12.367 1 82.06 209 GLN A C 1
ATOM 1612 O O . GLN A 1 209 ? 2.85 5.426 -13.312 1 82.06 209 GLN A O 1
ATOM 1617 N N . GLY A 1 210 ? 4.449 6.426 -12.102 1 88.5 210 GLY A N 1
ATOM 1618 C CA . GLY A 1 210 ? 5.527 5.707 -12.758 1 88.5 210 GLY A CA 1
ATOM 1619 C C . GLY A 1 210 ? 5.652 4.266 -12.305 1 88.5 210 GLY A C 1
ATOM 1620 O O . GLY A 1 210 ? 4.809 3.773 -11.547 1 88.5 210 GLY A O 1
ATOM 1621 N N . PRO A 1 211 ? 6.633 3.641 -12.906 1 92.44 211 PRO A N 1
ATOM 1622 C CA . PRO A 1 211 ? 6.863 2.27 -12.445 1 92.44 211 PRO A CA 1
ATOM 1623 C C . PRO A 1 211 ? 7.094 2.182 -10.938 1 92.44 211 PRO A C 1
ATOM 1625 O O . PRO A 1 211 ? 7.754 3.049 -10.359 1 92.44 211 PRO A O 1
ATOM 1628 N N . PRO A 1 212 ? 6.469 1.21 -10.375 1 95.19 212 PRO A N 1
ATOM 1629 C CA . PRO A 1 212 ? 6.699 1.039 -8.938 1 95.19 212 PRO A CA 1
ATOM 1630 C C . PRO A 1 212 ? 8.172 0.825 -8.602 1 95.19 212 PRO A C 1
ATOM 1632 O O . PRO A 1 212 ? 8.953 0.387 -9.453 1 95.19 212 PRO A O 1
ATOM 1635 N N . PHE A 1 213 ? 8.5 1.244 -7.359 1 96.62 213 PHE A N 1
ATOM 1636 C CA . PHE A 1 213 ? 9.82 0.945 -6.809 1 96.62 213 PHE A CA 1
ATOM 1637 C C . PHE A 1 213 ? 9.805 -0.383 -6.062 1 96.62 213 PHE A C 1
ATOM 1639 O O . PHE A 1 213 ? 9.102 -0.53 -5.062 1 96.62 213 PHE A O 1
ATOM 1646 N N . PHE A 1 214 ? 10.625 -1.321 -6.559 1 96 214 PHE A N 1
ATOM 1647 C CA . PHE A 1 214 ? 10.648 -2.65 -5.961 1 96 214 PHE A CA 1
ATOM 1648 C C . PHE A 1 214 ? 11.805 -2.783 -4.98 1 96 214 PHE A C 1
ATOM 1650 O O . PHE A 1 214 ? 12.938 -2.398 -5.293 1 96 214 PHE A O 1
ATOM 1657 N N . LEU A 1 215 ? 11.5 -3.256 -3.836 1 95.5 215 LEU A N 1
ATOM 1658 C CA . LEU A 1 215 ? 12.57 -3.547 -2.881 1 95.5 215 LEU A CA 1
ATOM 1659 C C . LEU A 1 215 ? 12.359 -4.914 -2.24 1 95.5 215 LEU A C 1
ATOM 1661 O O . LEU A 1 215 ? 11.227 -5.371 -2.092 1 95.5 215 LEU A O 1
ATOM 1665 N N . PRO A 1 216 ? 13.492 -5.559 -1.877 1 94.44 216 PRO A N 1
ATOM 1666 C CA . PRO A 1 216 ? 13.359 -6.801 -1.112 1 94.44 216 PRO A CA 1
ATOM 1667 C C . PRO A 1 216 ? 12.602 -6.605 0.199 1 94.44 216 PRO A C 1
ATOM 1669 O O . PRO A 1 216 ? 12.523 -5.488 0.712 1 94.44 216 PRO A O 1
ATOM 1672 N N . ILE A 1 217 ? 12.031 -7.66 0.625 1 95.5 217 ILE A N 1
ATOM 1673 C CA . ILE A 1 217 ? 11.367 -7.605 1.921 1 95.5 217 ILE A CA 1
ATOM 1674 C C . ILE A 1 217 ? 12.367 -7.184 2.996 1 95.5 217 ILE A C 1
ATOM 1676 O O . ILE A 1 217 ? 13.344 -7.883 3.25 1 95.5 217 ILE A O 1
ATOM 1680 N N . PRO A 1 218 ? 12.078 -6.051 3.662 1 94.06 218 PRO A N 1
ATOM 1681 C CA . PRO A 1 218 ? 13.086 -5.5 4.574 1 94.06 218 PRO A CA 1
ATOM 1682 C C . PRO A 1 218 ? 13.133 -6.23 5.914 1 94.06 218 PRO A C 1
ATOM 1684 O O . PRO A 1 218 ? 14.133 -6.141 6.637 1 94.06 218 PRO A O 1
ATOM 1687 N N . ALA A 1 219 ? 12.047 -6.883 6.277 1 94.62 219 ALA A N 1
ATOM 1688 C CA . ALA A 1 219 ? 11.945 -7.629 7.527 1 94.62 219 ALA A CA 1
ATOM 1689 C C . ALA A 1 219 ? 10.992 -8.812 7.379 1 94.62 219 ALA A C 1
ATOM 1691 O O . ALA A 1 219 ? 10.047 -8.766 6.586 1 94.62 219 ALA A O 1
ATOM 1692 N N . PRO A 1 220 ? 11.188 -9.844 8.195 1 92.38 220 PRO A N 1
ATOM 1693 C CA . PRO A 1 220 ? 10.398 -11.07 8.016 1 92.38 220 PRO A CA 1
ATOM 1694 C C . PRO A 1 220 ? 8.914 -10.852 8.289 1 92.38 220 PRO A C 1
ATOM 1696 O O . PRO A 1 220 ? 8.078 -11.641 7.82 1 92.38 220 PRO A O 1
ATOM 1699 N N . ASN A 1 221 ? 8.656 -9.852 9.039 1 93.69 221 ASN A N 1
ATOM 1700 C CA . ASN A 1 221 ? 7.258 -9.641 9.383 1 93.69 221 ASN A CA 1
ATOM 1701 C C . ASN A 1 221 ? 6.562 -8.719 8.391 1 93.69 221 ASN A C 1
ATOM 1703 O O . ASN A 1 221 ? 5.371 -8.438 8.523 1 93.69 221 ASN A O 1
ATOM 1707 N N . VAL A 1 222 ? 7.289 -8.273 7.426 1 96.44 222 VAL A N 1
ATOM 1708 C CA . VAL A 1 222 ? 6.699 -7.379 6.434 1 96.44 222 VAL A CA 1
ATOM 1709 C C . VAL A 1 222 ? 5.957 -8.195 5.379 1 96.44 222 VAL A C 1
ATOM 1711 O O . VAL A 1 222 ? 6.473 -9.203 4.895 1 96.44 222 VAL A O 1
ATOM 1714 N N . LEU A 1 223 ? 4.773 -7.766 5.035 1 95.44 223 LEU A N 1
ATOM 1715 C CA . LEU A 1 223 ? 3.963 -8.453 4.031 1 95.44 223 LEU A CA 1
ATOM 1716 C C . LEU A 1 223 ? 4.438 -8.102 2.625 1 95.44 223 LEU A C 1
ATOM 1718 O O . LEU A 1 223 ? 4.629 -6.93 2.303 1 95.44 223 LEU A O 1
ATOM 1722 N N . PRO A 1 224 ? 4.621 -9.094 1.867 1 97 224 PRO A N 1
ATOM 1723 C CA . PRO A 1 224 ? 4.98 -8.812 0.475 1 97 224 PRO A CA 1
ATOM 1724 C C . PRO A 1 224 ? 3.814 -8.25 -0.334 1 97 224 PRO A C 1
ATOM 1726 O O . PRO A 1 224 ? 2.654 -8.562 -0.057 1 97 224 PRO A O 1
ATOM 1729 N N . THR A 1 225 ? 4.133 -7.406 -1.335 1 95.94 225 THR A N 1
ATOM 1730 C CA . THR A 1 225 ? 3.104 -6.852 -2.209 1 95.94 225 THR A CA 1
ATOM 1731 C C . THR A 1 225 ? 3.416 -7.156 -3.672 1 95.94 225 THR A C 1
ATOM 1733 O O . THR A 1 225 ? 2.65 -6.789 -4.562 1 95.94 225 THR A O 1
ATOM 1736 N N . SER A 1 226 ? 4.504 -7.848 -3.895 1 97.62 226 SER A N 1
ATOM 1737 C CA . SER A 1 226 ? 4.883 -8.156 -5.27 1 97.62 226 SER A CA 1
ATOM 1738 C C . SER A 1 226 ? 5.676 -9.461 -5.344 1 97.62 226 SER A C 1
ATOM 1740 O O . SER A 1 226 ? 6.18 -9.945 -4.328 1 97.62 226 SER A O 1
ATOM 1742 N N . LEU A 1 227 ? 5.703 -10.031 -6.5 1 98 227 LEU A N 1
ATOM 1743 C CA . LEU A 1 227 ? 6.418 -11.258 -6.84 1 98 227 LEU A CA 1
ATOM 1744 C C . LEU A 1 227 ? 7.332 -11.039 -8.039 1 98 227 LEU A C 1
ATOM 1746 O O . LEU A 1 227 ? 6.902 -10.516 -9.07 1 98 227 LEU A O 1
ATOM 1750 N N . GLN A 1 228 ? 8.602 -11.391 -7.863 1 98 228 GLN A N 1
ATOM 1751 C CA . GLN A 1 228 ? 9.578 -11.203 -8.938 1 98 228 GLN A CA 1
ATOM 1752 C C . GLN A 1 228 ? 10.18 -12.531 -9.367 1 98 228 GLN A C 1
ATOM 1754 O O . GLN A 1 228 ? 10.562 -13.352 -8.523 1 98 228 GLN A O 1
ATOM 1759 N N . LEU A 1 229 ? 10.234 -12.75 -10.633 1 98.31 229 LEU A N 1
ATOM 1760 C CA . LEU A 1 229 ? 10.859 -13.945 -11.203 1 98.31 229 LEU A CA 1
ATOM 1761 C C . LEU A 1 229 ? 12.156 -13.594 -11.922 1 98.31 229 LEU A C 1
ATOM 1763 O O . LEU A 1 229 ? 12.148 -12.789 -12.859 1 98.31 229 LEU A O 1
ATOM 1767 N N . TYR A 1 230 ? 13.188 -14.141 -11.461 1 98.06 230 TYR A N 1
ATOM 1768 C CA . TYR A 1 230 ? 14.477 -14.055 -12.133 1 98.06 230 TYR A CA 1
ATOM 1769 C C . TYR A 1 230 ? 14.719 -15.273 -13.016 1 98.06 230 TYR A C 1
ATOM 1771 O O . TYR A 1 230 ? 14.703 -16.406 -12.523 1 98.06 230 TYR A O 1
ATOM 1779 N N . THR A 1 231 ? 14.984 -15.016 -14.266 1 97.94 231 THR A N 1
ATOM 1780 C CA . THR A 1 231 ? 15.172 -16.156 -15.156 1 97.94 231 THR A CA 1
ATOM 1781 C C . THR A 1 231 ? 16.656 -16.328 -15.5 1 97.94 231 THR A C 1
ATOM 1783 O O . THR A 1 231 ? 17.453 -15.422 -15.266 1 97.94 231 THR A O 1
ATOM 1786 N N . THR A 1 232 ? 16.984 -17.438 -16.078 1 96.56 232 THR A N 1
ATOM 1787 C CA . THR A 1 232 ? 18.359 -17.734 -16.5 1 96.56 232 THR A CA 1
ATOM 1788 C C . THR A 1 232 ? 18.734 -16.906 -17.719 1 96.56 232 THR A C 1
ATOM 1790 O O . THR A 1 232 ? 19.922 -16.781 -18.047 1 96.56 232 THR A O 1
ATOM 1793 N N . ARG A 1 233 ? 17.828 -16.359 -18.484 1 95.12 233 ARG A N 1
ATOM 1794 C CA . ARG A 1 233 ? 18.078 -15.5 -19.641 1 95.12 233 ARG A CA 1
ATOM 1795 C C . ARG A 1 233 ? 18.172 -14.031 -19.219 1 95.12 233 ARG A C 1
ATOM 1797 O O . ARG A 1 233 ? 17.953 -13.141 -20.047 1 95.12 233 ARG A O 1
ATOM 1804 N N . GLN A 1 234 ? 18.219 -13.789 -17.969 1 95.25 234 GLN A N 1
ATOM 1805 C CA . GLN A 1 234 ? 18.453 -12.477 -17.375 1 95.25 234 GLN A CA 1
ATOM 1806 C C . GLN A 1 234 ? 17.234 -11.586 -17.516 1 95.25 234 GLN A C 1
ATOM 1808 O O . GLN A 1 234 ? 17.344 -10.367 -17.641 1 95.25 234 GLN A O 1
ATO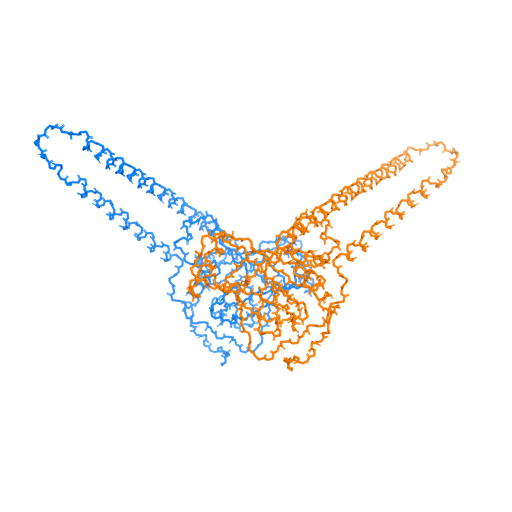M 1813 N N . GLN A 1 235 ? 16.125 -12.297 -17.578 1 96.56 235 GLN A N 1
ATOM 1814 C CA . GLN A 1 235 ? 14.867 -11.555 -17.562 1 96.56 235 GLN A CA 1
ATOM 1815 C C . GLN A 1 235 ? 14.32 -11.445 -16.141 1 96.56 235 GLN A C 1
ATOM 1817 O O . GLN A 1 235 ? 14.391 -12.398 -15.367 1 96.56 235 GLN A O 1
ATOM 1822 N N . LEU A 1 236 ? 13.859 -10.266 -15.859 1 97.69 236 LEU A N 1
ATOM 1823 C CA . LEU A 1 236 ? 13.195 -10.016 -14.586 1 97.69 236 LEU A CA 1
ATOM 1824 C C . LEU A 1 236 ? 11.711 -9.719 -14.797 1 97.69 236 LEU A C 1
ATOM 1826 O O . LEU A 1 236 ? 11.352 -8.656 -15.305 1 97.69 236 LEU A O 1
ATOM 1830 N N . PHE A 1 237 ? 10.844 -10.68 -14.422 1 97.88 237 PHE A N 1
ATOM 1831 C CA . PHE A 1 237 ? 9.398 -10.484 -14.469 1 97.88 237 PHE A CA 1
ATOM 1832 C C . PHE A 1 237 ? 8.875 -10 -13.125 1 97.88 237 PHE A C 1
ATOM 1834 O O . PHE A 1 237 ? 9.297 -10.484 -12.078 1 97.88 237 PHE A O 1
ATOM 1841 N N . GLN A 1 238 ? 8.023 -9.055 -13.156 1 97.69 238 GLN A N 1
ATOM 1842 C CA . GLN A 1 238 ? 7.477 -8.477 -11.93 1 97.69 238 GLN A CA 1
ATOM 1843 C C . GLN A 1 238 ? 5.949 -8.484 -11.961 1 97.69 238 GLN A C 1
ATOM 1845 O O . GLN A 1 238 ? 5.336 -7.996 -12.906 1 97.69 238 GLN A O 1
ATOM 1850 N N . PHE A 1 239 ? 5.352 -9.062 -10.93 1 97.25 239 PHE A N 1
ATOM 1851 C CA . PHE A 1 239 ? 3.904 -9.172 -10.805 1 97.25 239 PHE A CA 1
ATOM 1852 C C . PHE A 1 239 ? 3.43 -8.523 -9.508 1 97.25 239 PHE A C 1
ATOM 1854 O O . PHE A 1 239 ? 4.121 -8.586 -8.484 1 97.25 239 PHE A O 1
ATOM 1861 N N . LEU A 1 240 ? 2.266 -7.879 -9.5 1 95.69 240 LEU A N 1
ATOM 1862 C CA . LEU A 1 240 ? 1.729 -7.227 -8.305 1 95.69 240 LEU A CA 1
ATOM 1863 C C . LEU A 1 240 ? 0.207 -7.152 -8.367 1 95.69 240 LEU A C 1
ATOM 1865 O O . LEU A 1 240 ? -0.402 -7.594 -9.344 1 95.69 240 LEU A O 1
ATOM 1869 N N . ASP A 1 241 ? -0.455 -6.785 -7.246 1 91.25 241 ASP A N 1
ATOM 1870 C CA . ASP A 1 241 ? -1.893 -6.559 -7.141 1 91.25 241 ASP A CA 1
ATOM 1871 C C . ASP A 1 241 ? -2.67 -7.855 -7.352 1 91.25 241 ASP A C 1
ATOM 1873 O O . ASP A 1 241 ? -3.605 -7.902 -8.156 1 91.25 241 ASP A O 1
ATOM 1877 N N . PHE A 1 242 ? -2.221 -8.844 -6.648 1 91.94 242 PHE A N 1
ATOM 1878 C CA . PHE A 1 242 ? -2.865 -10.148 -6.758 1 91.94 242 PHE A CA 1
ATOM 1879 C C . PHE A 1 242 ? -4.262 -10.117 -6.145 1 91.94 242 PHE A C 1
ATOM 1881 O O . PHE A 1 242 ? -4.453 -9.578 -5.055 1 91.94 242 PHE A O 1
ATOM 1888 N N . GLU A 1 243 ? -5.145 -10.57 -6.891 1 79 243 GLU A N 1
ATOM 1889 C CA . GLU A 1 243 ? -6.523 -10.703 -6.422 1 79 243 GLU A CA 1
ATOM 1890 C C . GLU A 1 243 ? -7.066 -12.102 -6.695 1 79 243 GLU A C 1
ATOM 1892 O O . GLU A 1 243 ? -6.551 -12.82 -7.555 1 79 243 GLU A O 1
ATOM 1897 N N . SER A 1 244 ? -7.773 -12.578 -5.797 1 62.38 244 SER A N 1
ATOM 1898 C CA . SER A 1 244 ? -8.461 -13.836 -6.059 1 62.38 244 SER A CA 1
ATOM 1899 C C . SER A 1 244 ? -9.977 -13.641 -6.086 1 62.38 244 SER A C 1
ATOM 1901 O O . SER A 1 244 ? -10.539 -12.953 -5.234 1 62.38 244 SER A O 1
ATOM 1903 N N . VAL A 1 245 ? -10.477 -13.969 -7.234 1 51.03 245 VAL A N 1
ATOM 1904 C CA . VAL A 1 245 ? -11.922 -13.867 -7.363 1 51.03 245 VAL A CA 1
ATOM 1905 C C . VAL A 1 245 ? -12.602 -14.633 -6.23 1 51.03 245 VAL A C 1
ATOM 1907 O O . VAL A 1 245 ? -13.586 -14.164 -5.656 1 51.03 245 VAL A O 1
ATOM 1910 N N . VAL A 1 246 ? -12.062 -15.82 -6.008 1 50.16 246 VAL A N 1
ATOM 1911 C CA . VAL A 1 246 ? -12.688 -16.656 -4.984 1 50.16 246 VAL A CA 1
ATOM 1912 C C . VAL A 1 246 ? -12.602 -15.953 -3.629 1 50.16 246 VAL A C 1
ATOM 1914 O O . VAL A 1 246 ? -13.531 -16.016 -2.828 1 50.16 246 VAL A O 1
ATOM 1917 N N . ALA A 1 247 ? -11.461 -15.312 -3.438 1 49.16 247 ALA A N 1
ATOM 1918 C CA . ALA A 1 247 ? -11.305 -14.625 -2.156 1 49.16 247 ALA A CA 1
ATOM 1919 C C . ALA A 1 247 ? -12.336 -13.523 -1.987 1 49.16 247 ALA A C 1
ATOM 1921 O O . ALA A 1 247 ? -12.758 -13.227 -0.867 1 49.16 247 ALA A O 1
ATOM 1922 N N . LYS A 1 248 ? -12.758 -13.039 -3.131 1 45.47 248 LYS A N 1
ATOM 1923 C CA . LYS A 1 248 ? -13.75 -11.969 -3.064 1 45.47 248 LYS A CA 1
ATOM 1924 C C . LYS A 1 248 ? -15.148 -12.539 -2.83 1 45.47 248 LYS A C 1
ATOM 1926 O O . LYS A 1 248 ? -16 -11.859 -2.258 1 45.47 248 LYS A O 1
ATOM 1931 N N . ALA A 1 249 ? -15.336 -13.648 -3.527 1 41.94 249 ALA A N 1
ATOM 1932 C CA . ALA A 1 249 ? -16.703 -14.141 -3.584 1 41.94 249 ALA A CA 1
ATOM 1933 C C . ALA A 1 249 ? -17.141 -14.734 -2.244 1 41.94 249 ALA A C 1
ATOM 1935 O O . ALA A 1 249 ? -18.328 -14.867 -1.969 1 41.94 249 ALA A O 1
ATOM 1936 N N . GLY A 1 250 ? -16.203 -15.109 -1.247 1 42.91 250 GLY A N 1
ATOM 1937 C CA . GLY A 1 250 ? -16.891 -15.703 -0.121 1 42.91 250 GLY A CA 1
ATOM 1938 C C . GLY A 1 250 ? -16.016 -15.859 1.108 1 42.91 250 GLY A C 1
ATOM 1939 O O . GLY A 1 250 ? -14.852 -16.25 1.002 1 42.91 250 GLY A O 1
ATOM 1940 N N . ALA A 1 251 ? -16.469 -15.25 2.178 1 46.53 251 ALA A N 1
ATOM 1941 C CA . ALA A 1 251 ? -15.961 -15.352 3.543 1 46.53 251 ALA A CA 1
ATOM 1942 C C . ALA A 1 251 ? -15.578 -16.797 3.881 1 46.53 251 ALA A C 1
ATOM 1944 O O . ALA A 1 251 ? -14.586 -17.031 4.57 1 46.53 251 ALA A O 1
ATOM 1945 N N . VAL A 1 252 ? -16.469 -17.734 3.49 1 43.62 252 VAL A N 1
ATOM 1946 C CA . VAL A 1 252 ? -16.297 -19.125 3.873 1 43.62 252 VAL A CA 1
ATOM 1947 C C . VAL A 1 252 ? -14.977 -19.656 3.311 1 43.62 252 VAL A C 1
ATOM 1949 O O . VAL A 1 252 ? -14.25 -20.391 3.99 1 43.62 252 VAL A O 1
ATOM 1952 N N . LEU A 1 253 ? -14.664 -19.312 2.156 1 52.09 253 LEU A N 1
ATOM 1953 C CA . LEU A 1 253 ? -13.43 -19.781 1.539 1 52.09 253 LEU A CA 1
ATOM 1954 C C . LEU A 1 253 ? -12.211 -19.141 2.205 1 52.09 253 LEU A C 1
ATOM 1956 O O . LEU A 1 253 ? -11.141 -19.75 2.256 1 52.09 253 LEU A O 1
ATOM 1960 N N . SER A 1 254 ? -12.5 -18 2.818 1 57.66 254 SER A N 1
ATOM 1961 C CA . SER A 1 254 ? -11.414 -17.312 3.498 1 57.66 254 SER A CA 1
ATOM 1962 C C . SER A 1 254 ? -10.977 -18.062 4.754 1 57.66 254 SER A C 1
ATOM 1964 O O . SER A 1 254 ? -9.797 -18.062 5.105 1 57.66 254 SER A O 1
ATOM 1966 N N . ASP A 1 255 ? -11.859 -18.875 5.215 1 63.34 255 ASP A N 1
ATOM 1967 C CA . ASP A 1 255 ? -11.516 -19.641 6.414 1 63.34 255 ASP A CA 1
ATOM 1968 C C . ASP A 1 255 ? -10.766 -20.922 6.051 1 63.34 255 ASP A C 1
ATOM 1970 O O . ASP A 1 255 ? -9.938 -21.406 6.832 1 63.34 255 ASP A O 1
ATOM 1974 N N . ALA A 1 256 ? -10.969 -21.391 4.891 1 70.5 256 ALA A N 1
ATOM 1975 C CA . ALA A 1 256 ? -10.43 -22.703 4.496 1 70.5 256 ALA A CA 1
ATOM 1976 C C . ALA A 1 256 ? -8.992 -22.562 3.992 1 70.5 256 ALA A C 1
ATOM 1978 O O . ALA A 1 256 ? -8.195 -23.5 4.113 1 70.5 256 ALA A O 1
ATOM 1979 N N . VAL A 1 257 ? -8.711 -21.453 3.418 1 77.75 257 VAL A N 1
ATOM 1980 C CA . VAL A 1 257 ? -7.395 -21.281 2.82 1 77.75 257 VAL A CA 1
ATOM 1981 C C . VAL A 1 257 ? -6.691 -20.078 3.457 1 77.75 257 VAL A C 1
ATOM 1983 O O . VAL A 1 257 ? -7.23 -18.969 3.471 1 77.75 257 VAL A O 1
ATOM 1986 N N . LYS A 1 258 ? -5.52 -20.391 3.934 1 82.06 258 LYS A N 1
ATOM 1987 C CA . LYS A 1 258 ? -4.766 -19.375 4.66 1 82.06 258 LYS A CA 1
ATOM 1988 C C . LYS A 1 258 ? -4.012 -18.453 3.695 1 82.06 258 LYS A C 1
ATOM 1990 O O . LYS A 1 258 ? -3.654 -18.875 2.592 1 82.06 258 LYS A O 1
ATOM 1995 N N . GLY A 1 259 ? -3.869 -17.219 4.172 1 86.81 259 GLY A N 1
ATOM 1996 C CA . GLY A 1 259 ? -2.961 -16.328 3.482 1 86.81 259 GLY A CA 1
ATOM 1997 C C . GLY A 1 259 ? -3.654 -15.461 2.441 1 86.81 259 GLY A C 1
ATOM 1998 O O . GLY A 1 259 ? -4.789 -15.742 2.055 1 86.81 259 GLY A O 1
ATOM 1999 N N . ARG A 1 260 ? -3.047 -14.469 2.016 1 89.38 260 ARG A N 1
ATOM 2000 C CA . ARG A 1 260 ? -3.492 -13.555 0.968 1 89.38 260 ARG A CA 1
ATOM 2001 C C . ARG A 1 260 ? -3.285 -14.164 -0.415 1 89.38 260 ARG A C 1
ATOM 2003 O O . ARG A 1 260 ? -2.537 -15.133 -0.566 1 89.38 260 ARG A O 1
ATOM 2010 N N . PRO A 1 261 ? -3.959 -13.602 -1.457 1 87.81 261 PRO A N 1
ATOM 2011 C CA . PRO A 1 261 ? -3.811 -14.156 -2.805 1 87.81 261 PRO A CA 1
ATOM 2012 C C . PRO A 1 261 ? -2.352 -14.266 -3.24 1 87.81 261 PRO A C 1
ATOM 2014 O O . PRO A 1 261 ? -1.961 -15.266 -3.854 1 87.81 261 PRO A O 1
ATOM 2017 N N . ILE A 1 262 ? -1.534 -13.289 -2.877 1 94.5 262 ILE A N 1
ATOM 2018 C CA . ILE A 1 262 ? -0.132 -13.328 -3.277 1 94.5 262 ILE A CA 1
ATOM 2019 C C . ILE A 1 262 ? 0.583 -14.461 -2.541 1 94.5 262 ILE A C 1
ATOM 2021 O O . ILE A 1 262 ? 1.447 -15.125 -3.111 1 94.5 262 ILE A O 1
ATOM 2025 N N . ASP A 1 263 ? 0.246 -14.648 -1.327 1 93.12 263 ASP A N 1
ATOM 2026 C CA . ASP A 1 263 ? 0.831 -15.742 -0.555 1 93.12 263 ASP A CA 1
ATOM 2027 C C . ASP A 1 263 ? 0.463 -17.094 -1.154 1 93.12 263 ASP A C 1
ATOM 2029 O O . ASP A 1 263 ? 1.309 -17.984 -1.249 1 93.12 263 ASP A O 1
ATOM 2033 N N . ARG A 1 264 ? -0.736 -17.188 -1.512 1 91.5 264 ARG A N 1
ATOM 2034 C CA . ARG A 1 264 ? -1.229 -18.438 -2.105 1 91.5 264 ARG A CA 1
ATOM 2035 C C . ARG A 1 264 ? -0.576 -18.688 -3.457 1 91.5 264 ARG A C 1
ATOM 2037 O O . ARG A 1 264 ? -0.202 -19.828 -3.768 1 91.5 264 ARG A O 1
ATOM 2044 N N . ALA A 1 265 ? -0.501 -17.641 -4.223 1 94.12 265 ALA A N 1
ATOM 2045 C CA . ALA A 1 265 ? 0.164 -17.75 -5.52 1 94.12 265 ALA A CA 1
ATOM 2046 C C . ALA A 1 265 ? 1.61 -18.203 -5.355 1 94.12 265 ALA A C 1
ATOM 2048 O O . ALA A 1 265 ? 2.076 -19.094 -6.078 1 94.12 265 ALA A O 1
ATOM 2049 N N . TYR A 1 266 ? 2.254 -17.562 -4.477 1 97.25 266 TYR A N 1
ATOM 2050 C CA . TYR A 1 266 ? 3.635 -17.953 -4.219 1 97.25 266 TYR A CA 1
ATOM 2051 C C . TYR A 1 266 ? 3.717 -19.406 -3.777 1 97.25 266 TYR A C 1
ATOM 2053 O O . TYR A 1 266 ? 4.605 -20.141 -4.207 1 97.25 266 TYR A O 1
ATOM 2061 N N . ASN A 1 267 ? 2.857 -19.766 -2.844 1 96.06 267 ASN A N 1
ATOM 2062 C CA . ASN A 1 267 ? 2.799 -21.156 -2.379 1 96.06 267 ASN A CA 1
ATOM 2063 C C . ASN A 1 267 ? 2.695 -22.141 -3.543 1 96.06 267 ASN A C 1
ATOM 2065 O O . ASN A 1 267 ? 3.512 -23.047 -3.666 1 96.06 267 ASN A O 1
ATOM 2069 N N . TYR A 1 268 ? 1.729 -21.922 -4.453 1 95.06 268 TYR A N 1
ATOM 2070 C CA . TYR A 1 268 ? 1.559 -22.766 -5.629 1 95.06 268 TYR A CA 1
ATOM 2071 C C . TYR A 1 268 ? 2.811 -22.766 -6.496 1 95.06 268 TYR A C 1
ATOM 2073 O O . TYR A 1 268 ? 3.275 -23.812 -6.945 1 95.06 268 TYR A O 1
ATOM 2081 N N . LEU A 1 269 ? 3.283 -21.625 -6.68 1 97.62 269 LEU A N 1
ATOM 2082 C CA . LEU A 1 269 ? 4.414 -21.438 -7.582 1 97.62 269 LEU A CA 1
ATOM 2083 C C . LEU A 1 269 ? 5.66 -22.125 -7.039 1 97.62 269 LEU A C 1
ATOM 2085 O O . LEU A 1 269 ? 6.391 -22.781 -7.785 1 97.62 269 LEU A O 1
ATOM 2089 N N . ASP A 1 270 ? 5.859 -21.922 -5.805 1 98.19 270 ASP A N 1
ATOM 2090 C CA . ASP A 1 270 ? 7.039 -22.547 -5.199 1 98.19 270 ASP A CA 1
ATOM 2091 C C . ASP A 1 270 ? 6.965 -24.062 -5.277 1 98.19 270 ASP A C 1
ATOM 2093 O O . ASP A 1 270 ? 7.953 -24.719 -5.621 1 98.19 270 ASP A O 1
ATOM 2097 N N . HIS A 1 271 ? 5.828 -24.609 -4.961 1 97.38 271 HIS A N 1
ATOM 2098 C CA . HIS A 1 271 ? 5.645 -26.047 -5.043 1 97.38 271 HIS A CA 1
ATOM 2099 C C . HIS A 1 271 ? 5.848 -26.547 -6.469 1 97.38 271 HIS A C 1
ATOM 2101 O O . HIS A 1 271 ? 6.59 -27.516 -6.695 1 97.38 271 HIS A O 1
ATOM 2107 N N . ALA A 1 272 ? 5.211 -25.922 -7.387 1 97.25 272 ALA A N 1
ATOM 2108 C CA . ALA A 1 272 ? 5.32 -26.328 -8.781 1 97.25 272 ALA A CA 1
ATOM 2109 C C . ALA A 1 272 ? 6.758 -26.203 -9.281 1 97.25 272 ALA A C 1
ATOM 2111 O O . ALA A 1 272 ? 7.246 -27.078 -10 1 97.25 272 ALA A O 1
ATOM 2112 N N . TRP A 1 273 ? 7.383 -25.109 -8.891 1 98.31 273 TRP A N 1
ATOM 2113 C CA . TRP A 1 273 ? 8.758 -24.812 -9.289 1 98.31 273 TRP A CA 1
ATOM 2114 C C . TRP A 1 273 ? 9.711 -25.891 -8.781 1 98.31 273 TRP A C 1
ATOM 2116 O O . TRP A 1 273 ? 10.508 -26.438 -9.547 1 98.31 273 TRP A O 1
ATOM 2126 N N . ARG A 1 274 ? 9.609 -26.281 -7.59 1 97.69 274 ARG A N 1
ATOM 2127 C CA . ARG A 1 274 ? 10.508 -27.25 -6.969 1 97.69 274 ARG A CA 1
ATOM 2128 C C . ARG A 1 274 ? 10.188 -28.656 -7.422 1 97.69 274 ARG A C 1
ATOM 2130 O O . ARG A 1 274 ? 11.047 -29.547 -7.359 1 97.69 274 ARG A O 1
ATOM 2137 N N . ASP A 1 275 ? 9.008 -28.891 -7.812 1 96.44 275 ASP A N 1
ATOM 2138 C CA . ASP A 1 275 ? 8.648 -30.172 -8.406 1 96.44 275 ASP A CA 1
ATOM 2139 C C . ASP A 1 275 ? 9.227 -30.312 -9.812 1 96.44 275 ASP A C 1
ATOM 2141 O O . ASP A 1 275 ? 9.555 -31.422 -10.242 1 96.44 275 ASP A O 1
ATOM 2145 N N . ALA A 1 276 ? 9.32 -29.172 -10.453 1 95.81 276 ALA A N 1
ATOM 2146 C CA . ALA A 1 276 ? 9.703 -29.172 -11.859 1 95.81 276 ALA A CA 1
ATOM 2147 C C . ALA A 1 276 ? 11.219 -29.141 -12.023 1 95.81 276 ALA A C 1
ATOM 2149 O O . ALA A 1 276 ? 11.75 -29.547 -13.055 1 95.81 276 ALA A O 1
ATOM 2150 N N . THR A 1 277 ? 11.898 -28.578 -11.094 1 95.31 277 THR A N 1
ATOM 2151 C CA . THR A 1 277 ? 13.344 -28.422 -11.234 1 95.31 277 THR A CA 1
ATOM 2152 C C . THR A 1 277 ? 14.016 -28.406 -9.867 1 95.31 277 THR A C 1
ATOM 2154 O O . THR A 1 277 ? 13.352 -28.297 -8.836 1 95.31 277 THR A O 1
ATOM 2157 N N . SER A 1 278 ? 15.352 -28.531 -9.938 1 95.62 278 SER A N 1
ATOM 2158 C CA . SER A 1 278 ? 16.125 -28.422 -8.711 1 95.62 278 SER A CA 1
ATOM 2159 C C . SER A 1 278 ? 16.281 -26.969 -8.281 1 95.62 278 SER A C 1
ATOM 2161 O O . SER A 1 278 ? 16.609 -26.109 -9.102 1 95.62 278 SER A O 1
ATOM 2163 N N . VAL A 1 279 ? 16.047 -26.703 -7.039 1 95.69 279 VAL A N 1
ATOM 2164 C CA . VAL A 1 279 ? 16.188 -25.359 -6.492 1 95.69 279 VAL A CA 1
ATOM 2165 C C . VAL A 1 279 ? 17.156 -25.375 -5.309 1 95.69 279 VAL A C 1
ATOM 2167 O O . VAL A 1 279 ? 16.891 -26.031 -4.297 1 95.69 279 VAL A O 1
ATOM 2170 N N . PRO A 1 280 ? 18.25 -24.734 -5.383 1 95.69 280 PRO A N 1
ATOM 2171 C CA . PRO A 1 280 ? 18.703 -23.797 -6.406 1 95.69 280 PRO A CA 1
ATOM 2172 C C . PRO A 1 280 ? 19.125 -24.484 -7.699 1 95.69 280 PRO A C 1
ATOM 2174 O O . PRO A 1 280 ? 19.594 -25.625 -7.664 1 95.69 280 PRO A O 1
ATOM 2177 N N . LEU A 1 281 ? 18.984 -23.688 -8.797 1 96.31 281 LEU A N 1
ATOM 2178 C CA . LEU A 1 281 ? 19.312 -24.25 -10.102 1 96.31 281 LEU A CA 1
ATOM 2179 C C . LEU A 1 281 ? 20.812 -24.438 -10.25 1 96.31 281 LEU A C 1
ATOM 2181 O O . LEU A 1 281 ? 21.594 -23.531 -9.945 1 96.31 281 LEU A O 1
ATOM 2185 N N . PRO A 1 282 ? 21.188 -25.562 -10.766 1 93.81 282 PRO A N 1
ATOM 2186 C CA . PRO A 1 282 ? 22.625 -25.766 -11 1 93.81 282 PRO A CA 1
ATOM 2187 C C . PRO A 1 282 ? 23.188 -24.828 -12.062 1 93.81 282 PRO A C 1
ATOM 2189 O O . PRO A 1 282 ? 22.516 -24.547 -13.055 1 93.81 282 PRO A O 1
ATOM 2192 N N . GLY A 1 283 ? 24.344 -24.359 -11.82 1 92.75 283 GLY A N 1
ATOM 2193 C CA . GLY A 1 283 ? 25.031 -23.547 -12.812 1 92.75 283 GLY A CA 1
ATOM 2194 C C . GLY A 1 283 ? 24.719 -22.062 -12.695 1 92.75 283 GLY A C 1
ATOM 2195 O O . GLY A 1 283 ? 25.281 -21.25 -13.422 1 92.75 283 GLY A O 1
ATOM 2196 N N . VAL A 1 284 ? 23.719 -21.719 -11.914 1 95 284 VAL A N 1
ATOM 2197 C CA . VAL A 1 284 ? 23.359 -20.312 -11.711 1 95 284 VAL A CA 1
ATOM 2198 C C . VAL A 1 284 ? 24.172 -19.734 -10.562 1 95 284 VAL A C 1
ATOM 2200 O O . VAL A 1 284 ? 24.375 -20.406 -9.539 1 95 284 VAL A O 1
ATOM 2203 N N . THR A 1 285 ? 24.688 -18.516 -10.797 1 95.88 285 THR A N 1
ATOM 2204 C CA . THR A 1 285 ? 25.422 -17.812 -9.742 1 95.88 285 THR A CA 1
ATOM 2205 C C . THR A 1 285 ? 24.469 -17.016 -8.859 1 95.88 285 THR A C 1
ATOM 2207 O O . THR A 1 285 ? 23.797 -16.094 -9.336 1 95.88 285 THR A O 1
ATOM 2210 N N . TYR A 1 286 ? 24.484 -17.375 -7.602 1 96.44 286 TYR A N 1
ATOM 2211 C CA . TYR A 1 286 ? 23.594 -16.703 -6.648 1 96.44 286 TYR A CA 1
ATOM 2212 C C . TYR A 1 286 ? 24.391 -15.758 -5.754 1 96.44 286 TYR A C 1
ATOM 2214 O O . TYR A 1 286 ? 25.594 -15.938 -5.555 1 96.44 286 TYR A O 1
ATOM 2222 N N . VAL A 1 287 ? 23.641 -14.758 -5.258 1 93.25 287 VAL A N 1
ATOM 2223 C CA . VAL A 1 287 ? 24.234 -13.805 -4.324 1 93.25 287 VAL A CA 1
ATOM 2224 C C . VAL A 1 287 ? 24.672 -14.523 -3.053 1 93.25 287 VAL A C 1
ATOM 2226 O O . VAL A 1 287 ? 23.969 -15.406 -2.557 1 93.25 287 VAL A O 1
ATOM 2229 N N . SER A 1 288 ? 25.938 -14.172 -2.414 1 80.25 288 SER A N 1
ATOM 2230 C CA . SER A 1 288 ? 26.531 -14.781 -1.231 1 80.25 288 SER A CA 1
ATOM 2231 C C . SER A 1 288 ? 25.922 -14.219 0.049 1 80.25 288 SER A C 1
ATOM 2233 O O . SER A 1 288 ? 25.516 -13.055 0.091 1 80.25 288 SER A O 1
ATOM 2235 N N . MET B 1 1 ? -2.865 10.836 26.094 1 90.75 1 MET B N 1
ATOM 2236 C CA . MET B 1 1 ? -1.692 11.125 25.281 1 90.75 1 MET B CA 1
ATOM 2237 C C . MET B 1 1 ? -1.26 9.891 24.484 1 90.75 1 MET B C 1
ATOM 2239 O O . MET B 1 1 ? -1.579 8.766 24.875 1 90.75 1 MET B O 1
ATOM 2243 N N . LEU B 1 2 ? -0.629 10.148 23.344 1 90.44 2 LEU B N 1
ATOM 2244 C CA . LEU B 1 2 ? -0.11 9.047 22.547 1 90.44 2 LEU B CA 1
ATOM 2245 C C . LEU B 1 2 ? 1.077 8.383 23.234 1 90.44 2 LEU B C 1
ATOM 2247 O O . LEU B 1 2 ? 1.941 9.07 23.781 1 90.44 2 LEU B O 1
ATOM 2251 N N . LYS B 1 3 ? 0.981 7.094 23.25 1 89.56 3 LYS B N 1
ATOM 2252 C CA . LYS B 1 3 ? 2.168 6.344 23.656 1 89.56 3 LYS B CA 1
ATOM 2253 C C . LYS B 1 3 ? 3.096 6.105 22.469 1 89.56 3 LYS B C 1
ATOM 2255 O O . LYS B 1 3 ? 2.812 5.266 21.609 1 89.56 3 LYS B O 1
ATOM 2260 N N . THR B 1 4 ? 4.199 6.793 22.516 1 90.69 4 THR B N 1
ATOM 2261 C CA . THR B 1 4 ? 5.086 6.824 21.359 1 90.69 4 THR B CA 1
ATOM 2262 C C . THR B 1 4 ? 6.285 5.906 21.578 1 90.69 4 THR B C 1
ATOM 2264 O O . THR B 1 4 ? 6.512 5.414 22.688 1 90.69 4 THR B O 1
ATOM 2267 N N . LEU B 1 5 ? 6.969 5.68 20.484 1 90.88 5 LEU B N 1
ATOM 2268 C CA . LEU B 1 5 ? 8.281 5.043 20.547 1 90.88 5 LEU B CA 1
ATOM 2269 C C . LEU B 1 5 ? 9.344 6.039 21 1 90.88 5 LEU B C 1
ATOM 2271 O O . LEU B 1 5 ? 9.172 7.25 20.828 1 90.88 5 LEU B O 1
ATOM 2275 N N . THR B 1 6 ? 10.344 5.469 21.578 1 94.25 6 THR B N 1
ATOM 2276 C CA . THR B 1 6 ? 11.516 6.262 21.922 1 94.25 6 THR B CA 1
ATOM 2277 C C . THR B 1 6 ? 12.664 5.977 20.969 1 94.25 6 THR B C 1
ATOM 2279 O O . THR B 1 6 ? 12.938 4.82 20.641 1 94.25 6 THR B O 1
ATOM 2282 N N . TYR B 1 7 ? 13.211 6.957 20.453 1 92.69 7 TYR B N 1
ATOM 2283 C CA . TYR B 1 7 ? 14.383 6.746 19.609 1 92.69 7 TYR B CA 1
ATOM 2284 C C . TYR B 1 7 ? 15.664 7.07 20.359 1 92.69 7 TYR B C 1
ATOM 2286 O O . TYR B 1 7 ? 15.641 7.809 21.359 1 92.69 7 TYR B O 1
ATOM 2294 N N . ASN B 1 8 ? 16.656 6.328 19.797 1 91.25 8 ASN B N 1
ATOM 2295 C CA . ASN B 1 8 ? 17.984 6.555 20.375 1 91.25 8 ASN B CA 1
ATOM 2296 C C . ASN B 1 8 ? 18.969 7.031 19.312 1 91.25 8 ASN B C 1
ATOM 2298 O O . ASN B 1 8 ? 18.844 6.703 18.141 1 91.25 8 ASN B O 1
ATOM 2302 N N . GLY B 1 9 ? 19.891 7.906 19.734 1 91.62 9 GLY B N 1
ATOM 2303 C CA . GLY B 1 9 ? 20.922 8.344 18.812 1 91.62 9 GLY B CA 1
ATOM 2304 C C . GLY B 1 9 ? 20.578 9.641 18.094 1 91.62 9 GLY B C 1
ATOM 2305 O O . GLY B 1 9 ? 19.688 10.375 18.516 1 91.62 9 GLY B O 1
ATOM 2306 N N . PRO B 1 10 ? 21.391 9.93 17.109 1 95.44 10 PRO B N 1
ATOM 2307 C CA . PRO B 1 10 ? 21.172 11.18 16.375 1 95.44 10 PRO B CA 1
ATOM 2308 C C . PRO B 1 10 ? 19.844 11.188 15.602 1 95.44 10 PRO B C 1
ATOM 2310 O O . PRO B 1 10 ? 19.344 10.125 15.234 1 95.44 10 PRO B O 1
ATOM 2313 N N . VAL B 1 11 ? 19.359 12.383 15.414 1 96.75 11 VAL B N 1
ATOM 2314 C CA . VAL B 1 11 ? 18.094 12.586 14.703 1 96.75 11 VAL B CA 1
ATOM 2315 C C . VAL B 1 11 ? 18.359 12.711 13.203 1 96.75 11 VAL B C 1
ATOM 2317 O O . VAL B 1 11 ? 19.359 13.305 12.797 1 96.75 11 VAL B O 1
ATOM 2320 N N . PRO B 1 12 ? 17.516 12.07 12.375 1 96.5 12 PRO B N 1
ATOM 2321 C CA . PRO B 1 12 ? 17.688 12.305 10.938 1 96.5 12 PRO B CA 1
ATOM 2322 C C . PRO B 1 12 ? 17.656 13.789 10.578 1 96.5 12 PRO B C 1
ATOM 2324 O O . PRO B 1 12 ? 16.875 14.555 11.164 1 96.5 12 PRO B O 1
ATOM 2327 N N . ARG B 1 13 ? 18.391 14.188 9.625 1 96.38 13 ARG B N 1
ATOM 2328 C CA . ARG B 1 13 ? 18.406 15.578 9.18 1 96.38 13 ARG B CA 1
ATOM 2329 C C . ARG B 1 13 ? 17.078 15.961 8.547 1 96.38 13 ARG B C 1
ATOM 2331 O O . ARG B 1 13 ? 16.5 15.188 7.777 1 96.38 13 ARG B O 1
ATOM 2338 N N . PRO B 1 14 ? 16.641 17.172 8.891 1 96.75 14 PRO B N 1
ATOM 2339 C CA . PRO B 1 14 ? 15.406 17.625 8.242 1 96.75 14 PRO B C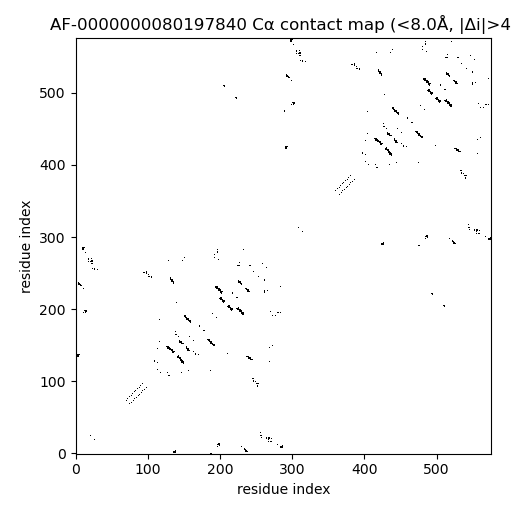A 1
ATOM 2340 C C . PRO B 1 14 ? 15.547 17.734 6.727 1 96.75 14 PRO B C 1
ATOM 2342 O O . PRO B 1 14 ? 16.625 18.031 6.223 1 96.75 14 PRO B O 1
ATOM 2345 N N . HIS B 1 15 ? 14.461 17.453 6.02 1 95.31 15 HIS B N 1
ATOM 2346 C CA . HIS B 1 15 ? 14.414 17.688 4.582 1 95.31 15 HIS B CA 1
ATOM 2347 C C . HIS B 1 15 ? 14.609 19.156 4.254 1 95.31 15 HIS B C 1
ATOM 2349 O O . HIS B 1 15 ? 14.367 20.031 5.102 1 95.31 15 HIS B O 1
ATOM 2355 N N . PRO B 1 16 ? 15.055 19.375 3.025 1 94.44 16 PRO B N 1
ATOM 2356 C CA . PRO B 1 16 ? 15.047 20.781 2.604 1 94.44 16 PRO B CA 1
ATOM 2357 C C . PRO B 1 16 ? 13.672 21.438 2.717 1 94.44 16 PRO B C 1
ATOM 2359 O O . PRO B 1 16 ? 12.656 20.734 2.67 1 94.44 16 PRO B O 1
ATOM 2362 N N . PRO B 1 17 ? 13.68 22.766 2.91 1 95.94 17 PRO B N 1
ATOM 2363 C CA . PRO B 1 17 ? 12.391 23.438 3.068 1 95.94 17 PRO B CA 1
ATOM 2364 C C . PRO B 1 17 ? 11.461 23.219 1.875 1 95.94 17 PRO B C 1
ATOM 2366 O O . PRO B 1 17 ? 11.922 23.188 0.73 1 95.94 17 PRO B O 1
ATOM 2369 N N . CYS B 1 18 ? 10.258 23.016 2.195 1 94.38 18 CYS B N 1
ATOM 2370 C CA . CYS B 1 18 ? 9.234 22.984 1.155 1 94.38 18 CYS B CA 1
ATOM 2371 C C . CYS B 1 18 ? 9.062 24.359 0.52 1 94.38 18 CYS B C 1
ATOM 2373 O O . CYS B 1 18 ? 8.75 25.344 1.211 1 94.38 18 CYS B O 1
ATOM 2375 N N . THR B 1 19 ? 9.172 24.391 -0.735 1 91.94 19 THR B N 1
ATOM 2376 C CA . THR B 1 19 ? 9.109 25.688 -1.405 1 91.94 19 THR B CA 1
ATOM 2377 C C . THR B 1 19 ? 7.746 25.891 -2.059 1 91.94 19 THR B C 1
ATOM 2379 O O . THR B 1 19 ? 7.406 27 -2.463 1 91.94 19 THR B O 1
ATOM 2382 N N . ASP B 1 20 ? 7.016 24.891 -2.17 1 92.06 20 ASP B N 1
ATOM 2383 C CA . ASP B 1 20 ? 5.676 25.016 -2.729 1 92.06 20 ASP B CA 1
ATOM 2384 C C . ASP B 1 20 ? 4.785 25.875 -1.824 1 92.06 20 ASP B C 1
ATOM 2386 O O . ASP B 1 20 ? 4.855 25.766 -0.599 1 92.06 20 ASP B O 1
ATOM 2390 N N . PRO B 1 21 ? 3.947 26.641 -2.455 1 93.12 21 PRO B N 1
ATOM 2391 C CA . PRO B 1 21 ? 2.969 27.359 -1.629 1 93.12 21 PRO B CA 1
ATOM 2392 C C . PRO B 1 21 ? 2.08 26.406 -0.825 1 93.12 21 PRO B C 1
ATOM 2394 O O . PRO B 1 21 ? 1.867 25.266 -1.229 1 93.12 21 PRO B O 1
ATOM 2397 N N . THR B 1 22 ? 1.603 26.891 0.274 1 91.88 22 THR B N 1
ATOM 2398 C CA . THR B 1 22 ? 0.671 26.094 1.068 1 91.88 22 THR B CA 1
ATOM 2399 C C . THR B 1 22 ? -0.611 25.828 0.287 1 91.88 22 THR B C 1
ATOM 2401 O O . THR B 1 22 ? -0.941 26.562 -0.648 1 91.88 22 THR B O 1
ATOM 2404 N N . PRO B 1 23 ? -1.3 24.828 0.664 1 85.62 23 PRO B N 1
ATOM 2405 C CA . PRO B 1 23 ? -2.545 24.5 -0.036 1 85.62 23 PRO B CA 1
ATOM 2406 C C . PRO B 1 23 ? -3.512 25.688 -0.091 1 85.62 23 PRO B C 1
ATOM 2408 O O . PRO B 1 23 ? -4.184 25.891 -1.105 1 85.62 23 PRO B O 1
ATOM 2411 N N . ASP B 1 24 ? -3.617 26.438 0.958 1 84.31 24 ASP B N 1
ATOM 2412 C CA . ASP B 1 24 ? -4.473 27.625 0.956 1 84.31 24 ASP B CA 1
ATOM 2413 C C . ASP B 1 24 ? -3.992 28.641 -0.067 1 84.31 24 ASP B C 1
ATOM 2415 O O . ASP B 1 24 ? -4.801 29.266 -0.763 1 84.31 24 ASP B O 1
ATOM 2419 N N . GLU B 1 25 ? -2.781 28.828 -0.094 1 88.56 25 GLU B N 1
ATOM 2420 C CA . GLU B 1 25 ? -2.207 29.766 -1.069 1 88.56 25 GLU B CA 1
ATOM 2421 C C . GLU B 1 25 ? -2.438 29.266 -2.496 1 88.56 25 GLU B C 1
ATOM 2423 O O . GLU B 1 25 ? -2.748 30.062 -3.387 1 88.56 25 GLU B O 1
ATOM 2428 N N . GLN B 1 26 ? -2.273 28.016 -2.637 1 87.06 26 GLN B N 1
ATOM 2429 C CA . GLN B 1 26 ? -2.525 27.438 -3.947 1 87.06 26 GLN B CA 1
ATOM 2430 C C . GLN B 1 26 ? -3.973 27.656 -4.379 1 87.06 26 GLN B C 1
ATOM 2432 O O . GLN B 1 26 ? -4.238 27.984 -5.539 1 87.06 26 GLN B O 1
ATOM 2437 N N . TYR B 1 27 ? -4.785 27.422 -3.459 1 81.69 27 TYR B N 1
ATOM 2438 C CA . TYR B 1 27 ? -6.199 27.609 -3.752 1 81.69 27 TYR B CA 1
ATOM 2439 C C . TYR B 1 27 ? -6.492 29.062 -4.113 1 81.69 27 TYR B C 1
ATOM 2441 O O . TYR B 1 27 ? -7.242 29.344 -5.051 1 81.69 27 TYR B O 1
ATOM 2449 N N . ARG B 1 28 ? -5.992 29.953 -3.391 1 82.81 28 ARG B N 1
ATOM 2450 C CA . ARG B 1 28 ? -6.172 31.375 -3.664 1 82.81 28 ARG B CA 1
ATOM 2451 C C . ARG B 1 28 ? -5.645 31.734 -5.047 1 82.81 28 ARG B C 1
ATOM 2453 O O . ARG B 1 28 ? -6.309 32.438 -5.805 1 82.81 28 ARG B O 1
ATOM 2460 N N . GLN B 1 29 ? -4.527 31.203 -5.359 1 85.06 29 GLN B N 1
ATOM 2461 C CA . GLN B 1 29 ? -3.938 31.453 -6.672 1 85.06 29 GLN B CA 1
ATOM 2462 C C . GLN B 1 29 ? -4.816 30.891 -7.785 1 85.06 29 GLN B C 1
ATOM 2464 O O . GLN B 1 29 ? -5.016 31.547 -8.812 1 85.06 29 GLN B O 1
ATOM 2469 N N . TYR B 1 30 ? -5.293 29.781 -7.57 1 81.69 30 TYR B N 1
ATOM 2470 C CA . TYR B 1 30 ? -6.152 29.125 -8.547 1 81.69 30 TYR B CA 1
ATOM 2471 C C . TYR B 1 30 ? -7.422 29.938 -8.789 1 81.69 30 TYR B C 1
ATOM 2473 O O . TYR B 1 30 ? -7.828 30.125 -9.938 1 81.69 30 TYR B O 1
ATOM 2481 N N . THR B 1 31 ? -8.039 30.328 -7.789 1 77.25 31 THR B N 1
ATOM 2482 C CA . THR B 1 31 ? -9.281 31.094 -7.887 1 77.25 31 THR B CA 1
ATOM 2483 C C . THR B 1 31 ? -9.031 32.438 -8.586 1 77.25 31 THR B C 1
ATOM 2485 O O . THR B 1 31 ? -9.852 32.875 -9.391 1 77.25 31 THR B O 1
ATOM 2488 N N . GLU B 1 32 ? -7.965 33 -8.25 1 81.62 32 GLU B N 1
ATOM 2489 C CA . GLU B 1 32 ? -7.609 34.25 -8.906 1 81.62 32 GLU B CA 1
ATOM 2490 C C . GLU B 1 32 ? -7.395 34.062 -10.406 1 81.62 32 GLU B C 1
ATOM 2492 O O . GLU B 1 32 ? -7.859 34.875 -11.219 1 81.62 32 GLU B O 1
ATOM 2497 N N . GLN B 1 33 ? -6.754 33.031 -10.734 1 82.06 33 GLN B N 1
ATOM 2498 C CA . GLN B 1 33 ? -6.504 32.719 -12.141 1 82.06 33 GLN B CA 1
ATOM 2499 C C . GLN B 1 33 ? -7.805 32.438 -12.883 1 82.06 33 GLN B C 1
ATOM 2501 O O . GLN B 1 33 ? -7.996 32.875 -14.016 1 82.06 33 GLN B O 1
ATOM 2506 N N . LYS B 1 34 ? -8.562 31.672 -12.281 1 74.75 34 LYS B N 1
ATOM 2507 C CA . LYS B 1 34 ? -9.844 31.328 -12.898 1 74.75 34 LYS B CA 1
ATOM 2508 C C . LYS B 1 34 ? -10.711 32.562 -13.078 1 74.75 34 LYS B C 1
ATOM 2510 O O . LYS B 1 34 ? -11.406 32.688 -14.086 1 74.75 34 LYS B O 1
ATOM 2515 N N . MET B 1 35 ? -10.688 33.406 -12.125 1 76.12 35 MET B N 1
ATOM 2516 C CA . MET B 1 35 ? -11.438 34.656 -12.219 1 76.12 35 MET B CA 1
ATOM 2517 C C . MET B 1 35 ? -10.891 35.531 -13.336 1 76.12 35 MET B C 1
ATOM 2519 O O . MET B 1 35 ? -11.656 36.156 -14.078 1 76.12 35 MET B O 1
ATOM 2523 N N . GLN B 1 36 ? -9.633 35.5 -13.484 1 80.31 36 GLN B N 1
ATOM 2524 C CA . GLN B 1 36 ? -9.008 36.281 -14.555 1 80.31 36 GLN B CA 1
ATOM 2525 C C . GLN B 1 36 ? -9.367 35.719 -15.93 1 80.31 36 GLN B C 1
ATOM 2527 O O . GLN B 1 36 ? -9.656 36.469 -16.859 1 80.31 36 GLN B O 1
ATOM 2532 N N . GLU B 1 37 ? -9.312 34.5 -16.016 1 77.56 37 GLU B N 1
ATOM 2533 C CA . GLU B 1 37 ? -9.68 33.844 -17.266 1 77.56 37 GLU B CA 1
ATOM 2534 C C . GLU B 1 37 ? -11.141 34.094 -17.625 1 77.56 37 GLU B C 1
ATOM 2536 O O . GLU B 1 37 ? -11.469 34.312 -18.797 1 77.56 37 GLU B O 1
ATOM 2541 N N . LEU B 1 38 ? -11.945 34.031 -16.672 1 68.06 38 LEU B N 1
ATOM 2542 C CA . LEU B 1 38 ? -13.359 34.281 -16.875 1 68.06 38 LEU B CA 1
ATOM 2543 C C . LEU B 1 38 ? -13.578 35.75 -17.328 1 68.06 38 LEU B C 1
ATOM 2545 O O . LEU B 1 38 ? -14.398 36 -18.203 1 68.06 38 LEU B O 1
ATOM 2549 N N . GLU B 1 39 ? -12.828 36.562 -16.719 1 71.81 39 GLU B N 1
ATOM 2550 C CA . GLU B 1 39 ? -12.914 37.969 -17.094 1 71.81 39 GLU B CA 1
ATOM 2551 C C . GLU B 1 39 ? -12.406 38.188 -18.5 1 71.81 39 GLU B C 1
ATOM 2553 O O . GLU B 1 39 ? -13 38.969 -19.266 1 71.81 39 GLU B O 1
ATOM 2558 N N . GLN B 1 40 ? -11.414 37.531 -18.844 1 75.81 40 GLN B N 1
ATOM 2559 C CA . GLN B 1 40 ? -10.867 37.656 -20.188 1 75.81 40 GLN B CA 1
ATOM 2560 C C . GLN B 1 40 ? -11.82 37.062 -21.234 1 75.81 40 GLN B C 1
ATOM 2562 O O . GLN B 1 40 ? -12 37.656 -22.297 1 75.81 40 GLN B O 1
ATOM 2567 N N . ARG B 1 41 ? -12.305 36.062 -20.906 1 67.69 41 ARG B N 1
ATOM 2568 C CA . ARG B 1 41 ? -13.258 35.438 -21.828 1 67.69 41 ARG B CA 1
ATOM 2569 C C . ARG B 1 41 ? -14.492 36.312 -22 1 67.69 41 ARG B C 1
ATOM 2571 O O . ARG B 1 41 ? -15.039 36.406 -23.109 1 67.69 41 ARG B O 1
ATOM 2578 N N . GLN B 1 42 ? -14.922 36.938 -20.938 1 66.88 42 GLN B N 1
ATOM 2579 C CA . GLN B 1 42 ? -16.062 37.844 -20.984 1 66.88 42 GLN B CA 1
ATOM 2580 C C . GLN B 1 42 ? -15.742 39.094 -21.828 1 66.88 42 GLN B C 1
ATOM 2582 O O . GLN B 1 42 ? -16.578 39.562 -22.594 1 66.88 42 GLN B O 1
ATOM 2587 N N . GLU B 1 43 ? -14.633 39.5 -21.688 1 70.38 43 GLU B N 1
ATOM 2588 C CA . GLU B 1 43 ? -14.211 40.656 -22.484 1 70.38 43 GLU B CA 1
ATOM 2589 C C . GLU B 1 43 ? -14.109 40.312 -23.969 1 70.38 43 GLU B C 1
ATOM 2591 O O . GLU B 1 43 ? -14.484 41.094 -24.828 1 70.38 43 GLU B O 1
ATOM 2596 N N . GLN B 1 44 ? -13.586 39.188 -24.219 1 70.06 44 GLN B N 1
ATOM 2597 C CA . GLN B 1 44 ? -13.492 38.719 -25.609 1 70.06 44 GLN B CA 1
ATOM 2598 C C . GLN B 1 44 ? -14.875 38.562 -26.234 1 70.06 44 GLN B C 1
ATOM 2600 O O . GLN B 1 44 ? -15.078 38.875 -27.406 1 70.06 44 GLN B O 1
ATOM 2605 N N . GLN B 1 45 ? -15.672 38.062 -25.484 1 58.34 45 GLN B N 1
ATOM 2606 C CA . GLN B 1 45 ? -17.047 37.906 -25.953 1 58.34 45 GLN B CA 1
ATOM 2607 C C . GLN B 1 45 ? -17.719 39.25 -26.172 1 58.34 45 GLN B C 1
ATOM 2609 O O . GLN B 1 45 ? -18.438 39.438 -27.156 1 58.34 45 GLN B O 1
ATOM 2614 N N . ARG B 1 46 ? -17.438 40.25 -25.391 1 62.81 46 ARG B N 1
ATOM 2615 C CA . ARG B 1 46 ? -17.969 41.594 -25.562 1 62.81 46 ARG B CA 1
ATOM 2616 C C . ARG B 1 46 ? -17.406 42.25 -26.797 1 62.81 46 ARG B C 1
ATOM 2618 O O . ARG B 1 46 ? -18.109 42.969 -27.516 1 62.81 46 ARG B O 1
ATOM 2625 N N . GLN B 1 47 ? -16.219 41.969 -27.031 1 63.84 47 GLN B N 1
ATOM 2626 C CA . GLN B 1 47 ? -15.586 42.562 -28.203 1 63.84 47 GLN B CA 1
ATOM 2627 C C . GLN B 1 47 ? -16.109 41.938 -29.484 1 63.84 47 GLN B C 1
ATOM 2629 O O . GLN B 1 47 ? -16.25 42.594 -30.5 1 63.84 47 GLN B O 1
ATOM 2634 N N . MET B 1 48 ? -16.391 40.719 -29.359 1 58.06 48 MET B N 1
ATOM 2635 C CA . MET B 1 48 ? -16.938 40.062 -30.531 1 58.06 48 MET B CA 1
ATOM 2636 C C . MET B 1 48 ? -18.391 40.469 -30.766 1 58.06 48 MET B C 1
ATOM 2638 O O . MET B 1 48 ? -18.844 40.562 -31.906 1 58.06 48 MET B O 1
ATOM 2642 N N . GLU B 1 49 ? -19.016 40.656 -29.719 1 54.28 49 GLU B N 1
ATOM 2643 C CA . GLU B 1 49 ? -20.391 41.094 -29.859 1 54.28 49 GLU B CA 1
ATOM 2644 C C . GLU B 1 49 ? -20.438 42.562 -30.281 1 54.28 49 GLU B C 1
ATOM 2646 O O . GLU B 1 49 ? -21.375 43 -30.969 1 54.28 49 GLU B O 1
ATOM 2651 N N . GLY B 1 50 ? -19.484 43.375 -29.828 1 48.12 50 GLY B N 1
ATOM 2652 C CA . GLY B 1 50 ? -19.484 44.781 -30.219 1 48.12 50 GLY B CA 1
ATOM 2653 C C . GLY B 1 50 ? -18.969 45 -31.625 1 48.12 50 GLY B C 1
ATOM 2654 O O . GLY B 1 50 ? -18.812 46.125 -32.062 1 48.12 50 GLY B O 1
ATOM 2655 N N . ALA B 1 51 ? -18.344 44.062 -32.281 1 45.97 51 ALA B N 1
ATOM 2656 C CA . ALA B 1 51 ? -18.016 44.344 -33.656 1 45.97 51 ALA B CA 1
ATOM 2657 C C . ALA B 1 51 ? -19.266 44.688 -34.469 1 45.97 51 ALA B C 1
ATOM 2659 O O . ALA B 1 51 ? -20.266 44 -34.406 1 45.97 51 ALA B O 1
ATOM 2660 N N . PRO B 1 52 ? -19.438 45.969 -34.75 1 44.38 52 PRO B N 1
ATOM 2661 C CA . PRO B 1 52 ? -20.531 46.5 -35.562 1 44.38 52 PRO B CA 1
ATOM 2662 C C . PRO B 1 52 ? -20.922 45.562 -36.688 1 44.38 52 PRO B C 1
ATOM 2664 O O . PRO B 1 52 ? -20.078 44.875 -37.25 1 44.38 52 PRO B O 1
ATOM 2667 N N . ALA B 1 53 ? -22.062 44.938 -36.5 1 40.06 53 ALA B N 1
ATOM 2668 C CA . ALA B 1 53 ? -22.703 44.344 -37.656 1 40.06 53 ALA B CA 1
ATOM 2669 C C . ALA B 1 53 ? -22.484 45.219 -38.906 1 40.06 53 ALA B C 1
ATOM 2671 O O . ALA B 1 53 ? -22.906 46.375 -38.906 1 40.06 53 ALA B O 1
ATOM 2672 N N . SER B 1 54 ? -21.312 45.156 -39.438 1 33.34 54 SER B N 1
ATOM 2673 C CA . SER B 1 54 ? -21.234 45.844 -40.688 1 33.34 54 SER B CA 1
ATOM 2674 C C . SER B 1 54 ? -22.516 45.656 -41.5 1 33.34 54 SER B C 1
ATOM 2676 O O . SER B 1 54 ? -23 44.531 -41.656 1 33.34 54 SER B O 1
ATOM 2678 N N . ASN B 1 55 ? -23.297 46.719 -41.5 1 33.38 55 ASN B N 1
ATOM 2679 C CA . ASN B 1 55 ? -24.469 46.969 -42.344 1 33.38 55 ASN B CA 1
ATOM 2680 C C . ASN B 1 55 ? -24.219 46.562 -43.812 1 33.38 55 ASN B C 1
ATOM 2682 O O . ASN B 1 55 ? -24.078 47.438 -44.656 1 33.38 55 ASN B O 1
ATOM 2686 N N . ASN B 1 56 ? -23.188 45.75 -44.156 1 29.92 56 ASN B N 1
ATOM 2687 C CA . ASN B 1 56 ? -23.188 45.625 -45.594 1 29.92 56 ASN B CA 1
ATOM 2688 C C . ASN B 1 56 ? -24.531 45.156 -46.125 1 29.92 56 ASN B C 1
ATOM 2690 O O . ASN B 1 56 ? -25.016 44.094 -45.75 1 29.92 56 ASN B O 1
ATOM 2694 N N . ASP B 1 57 ? -25.391 46.094 -46.594 1 30.02 57 ASP B N 1
ATOM 2695 C CA . ASP B 1 57 ? -26.656 46.125 -47.312 1 30.02 57 ASP B CA 1
ATOM 2696 C C . ASP B 1 57 ? -26.719 45 -48.375 1 30.02 57 ASP B C 1
ATOM 2698 O O . ASP B 1 57 ? -27.797 44.656 -48.844 1 30.02 57 ASP B O 1
ATOM 2702 N N . ASN B 1 58 ? -25.688 45.125 -49.312 1 27.89 58 ASN B N 1
ATOM 2703 C CA . ASN B 1 58 ? -26.25 44.938 -50.656 1 27.89 58 ASN B CA 1
ATOM 2704 C C . ASN B 1 58 ? -26.922 43.562 -50.781 1 27.89 58 ASN B C 1
ATOM 2706 O O . ASN B 1 58 ? -28.062 43.469 -51.219 1 27.89 58 ASN B O 1
ATOM 2710 N N . ASN B 1 59 ? -26.266 42.719 -51.781 1 29.84 59 ASN B N 1
ATOM 2711 C CA . ASN B 1 59 ? -26.844 41.844 -52.781 1 29.84 59 ASN B CA 1
ATOM 2712 C C . ASN B 1 59 ? -27.438 40.594 -52.188 1 29.84 59 ASN B C 1
ATOM 2714 O O . ASN B 1 59 ? -26.797 39.938 -51.344 1 29.84 59 ASN B O 1
ATOM 2718 N N . ASN B 1 60 ? -28.812 40.469 -52.281 1 30.56 60 ASN B N 1
ATOM 2719 C CA . ASN B 1 60 ? -29.922 39.656 -51.812 1 30.56 60 ASN B CA 1
ATOM 2720 C C . ASN B 1 60 ? -29.594 38.156 -51.906 1 30.56 60 ASN B C 1
ATOM 2722 O O . ASN B 1 60 ? -30.453 37.312 -51.625 1 30.56 60 ASN B O 1
ATOM 2726 N N . ASN B 1 61 ? -28.906 37.906 -53.125 1 28.45 61 ASN B N 1
ATOM 2727 C CA . ASN B 1 61 ? -29.359 36.625 -53.625 1 28.45 61 ASN B CA 1
ATOM 2728 C C . ASN B 1 61 ? -29.172 35.5 -52.594 1 28.45 61 ASN B C 1
ATOM 2730 O O . ASN B 1 61 ? -30.094 34.75 -52.312 1 28.45 61 ASN B O 1
ATOM 2734 N N . ASN B 1 62 ? -28.109 34.625 -53 1 30.78 62 ASN B N 1
ATOM 2735 C CA . ASN B 1 62 ? -28.016 33.188 -52.75 1 30.78 62 ASN B CA 1
ATOM 2736 C C . ASN B 1 62 ? -27.75 32.906 -51.281 1 30.78 62 ASN B C 1
ATOM 2738 O O . ASN B 1 62 ? -26.594 32.781 -50.875 1 30.78 62 ASN B O 1
ATOM 2742 N N . ASN B 1 63 ? -28.453 33.562 -50.438 1 28.62 63 ASN B N 1
ATOM 2743 C CA . ASN B 1 63 ? -28.266 33.969 -49.062 1 28.62 63 ASN B CA 1
ATOM 2744 C C . ASN B 1 63 ? -28.422 32.75 -48.125 1 28.62 63 ASN B C 1
ATOM 2746 O O . ASN B 1 63 ? -28.625 32.938 -46.906 1 28.62 63 ASN B O 1
ATOM 2750 N N . ILE B 1 64 ? -28.969 31.703 -48.719 1 30.38 64 ILE B N 1
ATOM 2751 C CA . ILE B 1 64 ? -29.375 30.641 -47.812 1 30.38 64 ILE B CA 1
ATOM 2752 C C . ILE B 1 64 ? -28.156 30.125 -47.031 1 30.38 64 ILE B C 1
ATOM 2754 O O . ILE B 1 64 ? -28.281 29.641 -45.906 1 30.38 64 ILE B O 1
ATOM 2758 N N . GLY B 1 65 ? -27.094 30.016 -47.781 1 29.89 65 GLY B N 1
ATOM 2759 C CA . GLY B 1 65 ? -25.922 29.469 -47.125 1 29.89 65 GLY B CA 1
ATOM 2760 C C . GLY B 1 65 ? -25.453 30.297 -45.969 1 29.89 65 GLY B C 1
ATOM 2761 O O . GLY B 1 65 ? -24.656 29.828 -45.125 1 29.89 65 GLY B O 1
ATOM 2762 N N . ALA B 1 66 ? -25.625 31.609 -46.125 1 33.09 66 ALA B N 1
ATOM 2763 C CA . ALA B 1 66 ? -25.141 32.531 -45.062 1 33.09 66 ALA B CA 1
ATOM 2764 C C . ALA B 1 66 ? -25.938 32.375 -43.781 1 33.09 66 ALA B C 1
ATOM 2766 O O . ALA B 1 66 ? -25.422 32.594 -42.688 1 33.09 66 ALA B O 1
ATOM 2767 N N . MET B 1 67 ? -27.281 32.125 -44 1 30.59 67 MET B N 1
ATOM 2768 C CA . MET B 1 67 ? -28.078 31.953 -42.781 1 30.59 67 MET B CA 1
ATOM 2769 C C . MET B 1 67 ? -27.625 30.734 -42 1 30.59 67 MET B C 1
ATOM 2771 O O . MET B 1 67 ? -27.688 30.719 -40.781 1 30.59 67 MET B O 1
ATOM 2775 N N . PHE B 1 68 ? -27.375 29.609 -42.844 1 32.44 68 PHE B N 1
ATOM 2776 C CA . PHE B 1 68 ? -26.938 28.438 -42.094 1 32.44 68 PHE B CA 1
ATOM 2777 C C . PHE B 1 68 ? -25.594 28.688 -41.406 1 32.44 68 PHE B C 1
ATOM 2779 O O . PHE B 1 68 ? -25.312 28.141 -40.344 1 32.44 68 PHE B O 1
ATOM 2786 N N . SER B 1 69 ? -24.719 29.484 -42.094 1 35.38 69 SER B N 1
ATOM 2787 C CA . SER B 1 69 ? -23.438 29.812 -41.469 1 35.38 69 SER B CA 1
ATOM 2788 C C . SER B 1 69 ? -23.641 30.719 -40.25 1 35.38 69 SER B C 1
ATOM 2790 O O . SER B 1 69 ? -22.953 30.562 -39.25 1 35.38 69 SER B O 1
ATOM 2792 N N . ASN B 1 70 ? -24.531 31.703 -40.406 1 34.62 70 ASN B N 1
ATOM 2793 C CA . ASN B 1 70 ? -24.781 32.562 -39.281 1 34.62 70 ASN B CA 1
ATOM 2794 C C . ASN B 1 70 ? -25.5 31.812 -38.156 1 34.62 70 ASN B C 1
ATOM 2796 O O . ASN B 1 70 ? -25.219 32.031 -36.969 1 34.62 70 ASN B O 1
ATOM 2800 N N . ALA B 1 71 ? -26.5 30.922 -38.531 1 34.47 71 ALA B N 1
ATOM 2801 C CA . ALA B 1 71 ? -27.156 30.125 -37.5 1 34.47 71 ALA B CA 1
ATOM 2802 C C . ALA B 1 71 ? -26.172 29.141 -36.875 1 34.47 71 ALA B C 1
ATOM 2804 O O . ALA B 1 71 ? -26.219 28.891 -35.656 1 34.47 71 ALA B O 1
ATOM 2805 N N . ALA B 1 72 ? -25.359 28.531 -37.688 1 35.47 72 ALA B N 1
ATOM 2806 C CA . ALA B 1 72 ? -24.312 27.672 -37.125 1 35.47 72 ALA B CA 1
ATOM 2807 C C . ALA B 1 72 ? -23.359 28.469 -36.25 1 35.47 72 ALA B C 1
ATOM 2809 O O . ALA B 1 72 ? -22.938 28 -35.188 1 35.47 72 ALA B O 1
ATOM 2810 N N . VAL B 1 73 ? -23.031 29.656 -36.75 1 38.62 73 VAL B N 1
ATOM 2811 C CA . VAL B 1 73 ? -22.203 30.516 -35.906 1 38.62 73 VAL B CA 1
ATOM 2812 C C . VAL B 1 73 ? -22.984 30.969 -34.688 1 38.62 73 VAL B C 1
ATOM 2814 O O . VAL B 1 73 ? -22.453 30.984 -33.562 1 38.62 73 VAL B O 1
ATOM 2817 N N . ASN B 1 74 ? -24.25 31.281 -34.906 1 37.19 74 ASN B N 1
ATOM 2818 C CA . ASN B 1 74 ? -25.062 31.641 -33.719 1 37.19 74 ASN B CA 1
ATOM 2819 C C . ASN B 1 74 ? -25.328 30.422 -32.844 1 37.19 74 ASN B C 1
ATOM 2821 O O . ASN B 1 74 ? -25.297 30.547 -31.609 1 37.19 74 ASN B O 1
ATOM 2825 N N . PHE B 1 75 ? -25.641 29.281 -33.5 1 36.28 75 PHE B N 1
ATOM 2826 C CA . PHE B 1 75 ? -25.781 28.078 -32.656 1 36.28 75 PHE B CA 1
ATOM 2827 C C . PHE B 1 75 ? -24.453 27.719 -32 1 36.28 75 PHE B C 1
ATOM 2829 O O . PHE B 1 75 ? -24.422 27.344 -30.828 1 36.28 75 PHE B O 1
ATOM 2836 N N . ARG B 1 76 ? -23.406 27.812 -32.719 1 39.38 76 ARG B N 1
ATOM 2837 C CA . ARG B 1 76 ? -22.094 27.625 -32.094 1 39.38 76 ARG B CA 1
ATOM 2838 C C . ARG B 1 76 ? -21.859 28.656 -31 1 39.38 76 ARG B C 1
ATOM 2840 O O . ARG B 1 76 ? -21.359 28.344 -29.938 1 39.38 76 ARG B O 1
ATOM 2847 N N . ASN B 1 77 ? -22.203 29.922 -31.422 1 40.16 77 ASN B N 1
ATOM 2848 C CA . ASN B 1 77 ? -22.078 30.953 -30.391 1 40.16 77 ASN B CA 1
ATOM 2849 C C . ASN B 1 77 ? -23.047 30.719 -29.234 1 40.16 77 ASN B C 1
ATOM 2851 O O . ASN B 1 77 ? -22.688 30.891 -28.078 1 40.16 77 ASN B O 1
ATOM 2855 N N . MET B 1 78 ? -24.266 30.422 -29.625 1 38.41 78 MET B N 1
ATOM 2856 C CA . MET B 1 78 ? -25.203 30.109 -28.547 1 38.41 78 MET B CA 1
ATOM 2857 C C . MET B 1 78 ? -24.766 28.844 -27.797 1 38.41 78 MET B C 1
ATOM 2859 O O . MET B 1 78 ? -24.828 28.797 -26.578 1 38.41 78 MET B O 1
ATOM 2863 N N . ALA B 1 79 ? -24.438 27.828 -28.531 1 40.19 79 ALA B N 1
ATOM 2864 C CA . ALA B 1 79 ? -23.922 26.625 -27.875 1 40.19 79 ALA B CA 1
ATOM 2865 C C . ALA B 1 79 ? -22.656 26.922 -27.094 1 40.19 79 ALA B C 1
ATOM 2867 O O . ALA B 1 79 ? -22.453 26.422 -25.984 1 40.19 79 ALA B O 1
ATOM 2868 N N . GLN B 1 80 ? -21.859 27.75 -27.672 1 41.5 80 GLN B N 1
ATOM 2869 C CA . GLN B 1 80 ? -20.672 28.172 -26.938 1 41.5 80 GLN B CA 1
ATOM 2870 C C . GLN B 1 80 ? -21.031 29.031 -25.734 1 41.5 80 GLN B C 1
ATOM 2872 O O . GLN B 1 80 ? -20.453 28.875 -24.656 1 41.5 80 GLN B O 1
ATOM 2877 N N . GLN B 1 81 ? -21.969 29.875 -26.047 1 42.56 81 GLN B N 1
ATOM 2878 C CA . GLN B 1 81 ? -22.422 30.688 -24.906 1 42.56 81 GLN B CA 1
ATOM 2879 C C . GLN B 1 81 ? -23.141 29.828 -23.875 1 42.56 81 GLN B C 1
ATOM 2881 O O . GLN B 1 81 ? -22.938 30.016 -22.672 1 42.56 81 GLN B O 1
ATOM 2886 N N . MET B 1 82 ? -24 29 -24.391 1 38.34 82 MET B N 1
ATOM 2887 C CA . MET B 1 82 ? -24.641 28.094 -23.438 1 38.34 82 MET B CA 1
ATOM 2888 C C . MET B 1 82 ? -23.609 27.188 -22.781 1 38.34 82 MET B C 1
ATOM 2890 O O . MET B 1 82 ? -23.672 26.922 -21.578 1 38.34 82 MET B O 1
ATOM 2894 N N . ALA B 1 83 ? -22.734 26.719 -23.578 1 42.38 83 ALA B N 1
ATOM 2895 C CA . ALA B 1 83 ? -21.672 25.906 -23 1 42.38 83 ALA B CA 1
ATOM 2896 C C . ALA B 1 83 ? -20.844 26.719 -22.016 1 42.38 83 ALA B C 1
ATOM 2898 O O . ALA B 1 83 ? -20.484 26.219 -20.953 1 42.38 83 ALA B O 1
ATOM 2899 N N . PHE B 1 84 ? -20.625 27.938 -22.438 1 41.38 84 PHE B N 1
ATOM 2900 C CA . PHE B 1 84 ? -19.891 28.812 -21.531 1 41.38 84 PHE B CA 1
ATOM 2901 C C . PHE B 1 84 ? -20.719 29.125 -20.297 1 41.38 84 PHE B C 1
ATOM 2903 O O . PHE B 1 84 ? -20.188 29.156 -19.188 1 41.38 84 PHE B O 1
ATOM 2910 N N . LYS B 1 85 ? -21.969 29.453 -20.547 1 40.47 85 LYS B N 1
ATOM 2911 C CA . LYS B 1 85 ? -22.812 29.719 -19.391 1 40.47 85 LYS B CA 1
ATOM 2912 C C . LYS B 1 85 ? -22.969 28.484 -18.516 1 40.47 85 LYS B C 1
ATOM 2914 O O . LYS B 1 85 ? -22.969 28.562 -17.281 1 40.47 85 LYS B O 1
ATOM 2919 N N . VAL B 1 86 ? -23.109 27.453 -19.219 1 43.97 86 VAL B N 1
ATOM 2920 C CA . VAL B 1 86 ? -23.188 26.203 -18.453 1 43.97 86 VAL B CA 1
ATOM 2921 C C . VAL B 1 86 ? -21.844 25.906 -17.797 1 43.97 86 VAL B C 1
ATOM 2923 O O . VAL B 1 86 ? -21.797 25.5 -16.641 1 43.97 86 VAL B O 1
ATOM 2926 N N . GLU B 1 87 ? -20.859 26.203 -18.578 1 44.75 87 GLU B N 1
ATOM 2927 C CA . GLU B 1 87 ? -19.531 26.016 -18 1 44.75 87 GLU B CA 1
ATOM 2928 C C . GLU B 1 87 ? -19.297 27 -16.859 1 44.75 87 GLU B C 1
ATOM 2930 O O . GLU B 1 87 ? -18.75 26.625 -15.812 1 44.75 87 GLU B O 1
ATOM 2935 N N . ARG B 1 88 ? -19.719 28.219 -17.141 1 44.03 88 ARG B N 1
ATOM 2936 C CA . ARG B 1 88 ? -19.625 29.203 -16.078 1 44.03 88 ARG B CA 1
ATOM 2937 C C . ARG B 1 88 ? -20.5 28.828 -14.883 1 44.03 88 ARG B C 1
ATOM 2939 O O . ARG B 1 88 ? -20.062 28.938 -13.734 1 44.03 88 ARG B O 1
ATOM 2946 N N . ALA B 1 89 ? -21.719 28.578 -15.289 1 42.88 89 ALA B N 1
ATOM 2947 C CA . ALA B 1 89 ? -22.641 28.188 -14.219 1 42.88 89 ALA B CA 1
ATOM 2948 C C . ALA B 1 89 ? -22.156 26.922 -13.516 1 42.88 89 ALA B C 1
ATOM 2950 O O . ALA B 1 89 ? -22.219 26.828 -12.289 1 42.88 89 ALA B O 1
ATOM 2951 N N . SER B 1 90 ? -21.766 26.078 -14.391 1 44.44 90 SER B N 1
ATOM 2952 C CA . SER B 1 90 ? -21.281 24.828 -13.828 1 44.44 90 SER B CA 1
ATOM 2953 C C . SER B 1 90 ? -20 25.047 -13.023 1 44.44 90 SER B C 1
ATOM 2955 O O . SER B 1 90 ? -19.844 24.484 -11.938 1 44.44 90 SER B O 1
ATOM 2957 N N . THR B 1 91 ? -19.203 25.891 -13.625 1 46.28 91 THR B N 1
ATOM 2958 C CA . THR B 1 91 ? -17.984 26.234 -12.914 1 46.28 91 THR B CA 1
ATOM 2959 C C . THR B 1 91 ? -18.297 27.031 -11.656 1 46.28 91 THR B C 1
ATOM 2961 O O . THR B 1 91 ? -17.688 26.828 -10.602 1 46.28 91 THR B O 1
ATOM 2964 N N . GLU B 1 92 ? -19.25 28.031 -11.844 1 46.69 92 GLU B N 1
ATOM 2965 C CA . GLU B 1 92 ? -19.641 28.828 -10.688 1 46.69 92 GLU B CA 1
ATOM 2966 C C . GLU B 1 92 ? -20.328 27.953 -9.633 1 46.69 92 GLU B C 1
ATOM 2968 O O . GLU B 1 92 ? -20.062 28.094 -8.438 1 46.69 92 GLU B O 1
ATOM 2973 N N . VAL B 1 93 ? -21.188 27.125 -10.148 1 44.94 93 VAL B N 1
ATOM 2974 C CA . VAL B 1 93 ? -21.891 26.25 -9.219 1 44.94 93 VAL B CA 1
ATOM 2975 C C . VAL B 1 93 ? -20.875 25.297 -8.57 1 44.94 93 VAL B C 1
ATOM 2977 O O . VAL B 1 93 ? -20.922 25.062 -7.363 1 44.94 93 VAL B O 1
ATOM 2980 N N . THR B 1 94 ? -20.016 24.938 -9.477 1 51.19 94 THR B N 1
ATOM 2981 C CA . THR B 1 94 ? -19.031 24 -8.953 1 51.19 94 THR B CA 1
ATOM 2982 C C . THR B 1 94 ? -18.078 24.719 -7.98 1 51.19 94 THR B C 1
ATOM 2984 O O . THR B 1 94 ? -17.734 24.172 -6.938 1 51.19 94 THR B O 1
ATOM 2987 N N . ASN B 1 95 ? -17.891 25.984 -8.328 1 53.88 95 ASN B N 1
ATOM 2988 C CA . ASN B 1 95 ? -17 26.75 -7.461 1 53.88 95 ASN B CA 1
ATOM 2989 C C . ASN B 1 95 ? -17.688 27.125 -6.152 1 53.88 95 ASN B C 1
ATOM 2991 O O . ASN B 1 95 ? -17.062 27.094 -5.09 1 53.88 95 ASN B O 1
ATOM 2995 N N . VAL B 1 96 ? -18.938 27.594 -6.316 1 53.66 96 VAL B N 1
ATOM 2996 C CA . VAL B 1 96 ? -19.688 27.953 -5.121 1 53.66 96 VAL B CA 1
ATOM 2997 C C . VAL B 1 96 ? -19.875 26.734 -4.227 1 53.66 96 VAL B C 1
ATOM 2999 O O . VAL B 1 96 ? -19.734 26.828 -3.004 1 53.66 96 VAL B O 1
ATOM 3002 N N . THR B 1 97 ? -20.125 25.719 -4.938 1 55 97 THR B N 1
ATOM 3003 C CA . THR B 1 97 ? -20.297 24.484 -4.172 1 55 97 THR B CA 1
ATOM 3004 C C . THR B 1 97 ? -18.984 24.062 -3.51 1 55 97 THR B C 1
ATOM 3006 O O . THR B 1 97 ? -18.969 23.688 -2.336 1 55 97 THR B O 1
ATOM 3009 N N . ALA B 1 98 ? -17.984 24.312 -4.273 1 59.47 98 ALA B N 1
ATOM 3010 C CA . ALA B 1 98 ? -16.672 23.953 -3.73 1 59.47 98 ALA B CA 1
ATOM 3011 C C . ALA B 1 98 ? -16.297 24.875 -2.566 1 59.47 98 ALA B C 1
ATOM 3013 O O . ALA B 1 98 ? -15.773 24.406 -1.554 1 59.47 98 ALA B O 1
ATOM 3014 N N . SER B 1 99 ? -16.641 26.109 -2.756 1 65.75 99 SER B N 1
ATOM 3015 C CA . SER B 1 99 ? -16.328 27.062 -1.706 1 65.75 99 SER B CA 1
ATOM 3016 C C . SER B 1 99 ? -17.156 26.797 -0.448 1 65.75 99 SER B C 1
ATOM 3018 O O . SER B 1 99 ? -16.641 26.938 0.668 1 65.75 99 SER B O 1
ATOM 3020 N N . ARG B 1 100 ? -18.344 26.453 -0.712 1 63.91 100 ARG B N 1
ATOM 3021 C CA . ARG B 1 100 ? -19.203 26.172 0.436 1 63.91 100 ARG B CA 1
ATOM 3022 C C . ARG B 1 100 ? -18.734 24.906 1.163 1 63.91 100 ARG B C 1
ATOM 3024 O O . ARG B 1 100 ? -18.734 24.859 2.395 1 63.91 100 ARG B O 1
ATOM 3031 N N . VAL B 1 101 ? -18.344 24.016 0.393 1 64.12 101 VAL B N 1
ATOM 3032 C CA . VAL B 1 101 ? -17.859 22.781 0.985 1 64.12 101 VAL B CA 1
ATOM 3033 C C . VAL B 1 101 ? -16.594 23.047 1.78 1 64.12 101 VAL B C 1
ATOM 3035 O O . VAL B 1 101 ? -16.422 22.531 2.891 1 64.12 101 VAL B O 1
ATOM 3038 N N . ARG B 1 102 ? -15.781 23.891 1.239 1 71.81 102 ARG B N 1
ATOM 3039 C CA . ARG B 1 102 ? -14.539 24.219 1.926 1 71.81 102 ARG B CA 1
ATOM 3040 C C . ARG B 1 102 ? -14.812 24.969 3.23 1 71.81 102 ARG B C 1
ATOM 3042 O O . ARG B 1 102 ? -14.156 24.719 4.242 1 71.81 102 ARG B O 1
ATOM 3049 N N . GLN B 1 103 ? -15.789 25.828 3.086 1 72.19 103 GLN B N 1
ATOM 3050 C CA . GLN B 1 103 ? -16.141 26.609 4.273 1 72.19 103 GLN B CA 1
ATOM 3051 C C . GLN B 1 103 ? -16.719 25.703 5.363 1 72.19 103 GLN B C 1
ATOM 3053 O O . GLN B 1 103 ? -16.375 25.859 6.543 1 72.19 103 GLN B O 1
ATOM 3058 N N . LEU B 1 104 ? -17.516 24.844 4.91 1 68.19 104 LEU B N 1
ATOM 3059 C CA . LEU B 1 104 ? -18.094 23.906 5.871 1 68.19 104 LEU B CA 1
ATOM 3060 C C . LEU B 1 104 ? -17.016 23.031 6.492 1 68.19 104 LEU B C 1
ATOM 3062 O O . LEU B 1 104 ? -17.031 22.781 7.699 1 68.19 104 LEU B O 1
ATOM 3066 N N . ASP B 1 105 ? -16.172 22.594 5.684 1 72.19 105 ASP B N 1
ATOM 3067 C CA . ASP B 1 105 ? -15.086 21.75 6.164 1 72.19 105 ASP B CA 1
ATOM 3068 C C . ASP B 1 105 ? -14.211 22.5 7.172 1 72.19 105 ASP B C 1
ATOM 3070 O O . ASP B 1 105 ? -13.828 21.938 8.203 1 72.19 105 ASP B O 1
ATOM 3074 N N . ARG B 1 106 ? -13.938 23.719 6.812 1 79.56 106 ARG B N 1
ATOM 3075 C CA . ARG B 1 106 ? -13.141 24.531 7.715 1 79.56 106 ARG B CA 1
ATOM 3076 C C . ARG B 1 106 ? -13.844 24.719 9.055 1 79.56 106 ARG B C 1
ATOM 3078 O O . ARG B 1 106 ? -13.211 24.641 10.109 1 79.56 106 ARG B O 1
ATOM 3085 N N . GLN B 1 107 ? -15.125 24.938 8.977 1 80.31 107 GLN B N 1
ATOM 3086 C CA . GLN B 1 107 ? -15.891 25.125 10.203 1 80.31 107 GLN B CA 1
ATOM 3087 C C . GLN B 1 107 ? -15.883 23.859 11.055 1 80.31 107 GLN B C 1
ATOM 3089 O O . GLN B 1 107 ? -15.703 23.922 12.266 1 80.31 107 GLN B O 1
ATOM 3094 N N . LEU B 1 108 ? -16 22.781 10.391 1 77.94 108 LEU B N 1
ATOM 3095 C CA . LEU B 1 108 ? -15.984 21.5 11.102 1 77.94 108 LEU B CA 1
ATOM 3096 C C . LEU B 1 108 ? -14.617 21.25 11.734 1 77.94 108 LEU B C 1
ATOM 3098 O O . LEU B 1 108 ? -14.531 20.766 12.867 1 77.94 108 LEU B O 1
ATOM 3102 N N . SER B 1 109 ? -13.641 21.641 11.008 1 83.25 109 SER B N 1
ATOM 3103 C CA . SER B 1 109 ? -12.281 21.484 11.516 1 83.25 109 SER B CA 1
ATOM 3104 C C . SER B 1 109 ? -12.047 22.359 12.734 1 83.25 109 SER B C 1
ATOM 3106 O O . SER B 1 109 ? -11.461 21.922 13.727 1 83.25 109 SER B O 1
ATOM 3108 N N . LEU B 1 110 ? -12.562 23.547 12.602 1 88.62 110 LEU B N 1
ATOM 3109 C CA . LEU B 1 110 ? -12.406 24.484 13.711 1 88.62 110 LEU B CA 1
ATOM 3110 C C . LEU B 1 110 ? -13.156 24.016 14.945 1 88.62 110 LEU B C 1
ATOM 3112 O O . LEU B 1 110 ? -12.641 24.094 16.062 1 88.62 110 LEU B O 1
ATOM 3116 N N . ASP B 1 111 ? -14.305 23.516 14.703 1 83.62 111 ASP B N 1
ATOM 3117 C CA . ASP B 1 111 ? -15.109 22.984 15.812 1 83.62 111 ASP B CA 1
ATOM 3118 C C . ASP B 1 111 ? -14.422 21.797 16.469 1 83.62 111 ASP B C 1
ATOM 3120 O O . ASP B 1 111 ? -14.375 21.703 17.703 1 83.62 111 ASP B O 1
ATOM 3124 N N . ARG B 1 112 ? -13.945 20.938 15.672 1 86.44 112 ARG B N 1
ATOM 3125 C CA . ARG B 1 112 ? -13.227 19.781 16.188 1 86.44 112 ARG B CA 1
ATOM 3126 C C . ARG B 1 112 ? -12.023 20.203 17.016 1 86.44 112 ARG B C 1
ATOM 3128 O O . ARG B 1 112 ? -11.789 19.641 18.094 1 86.44 112 ARG B O 1
ATOM 3135 N N . PHE B 1 113 ? -11.359 21.172 16.516 1 92.38 113 PHE B N 1
ATOM 3136 C CA . PHE B 1 113 ? -10.18 21.656 17.219 1 92.38 113 PHE B CA 1
ATOM 3137 C C . PHE B 1 113 ? -10.578 22.297 18.547 1 92.38 113 PHE B C 1
ATOM 3139 O O . PHE B 1 113 ? -10 21.984 19.594 1 92.38 113 PHE B O 1
ATOM 3146 N N . LYS B 1 114 ? -11.555 23.094 18.5 1 91.5 114 LYS B N 1
ATOM 3147 C CA . LYS B 1 114 ? -12.023 23.781 19.703 1 91.5 114 LYS B CA 1
ATOM 3148 C C . LYS B 1 114 ? -12.5 22.781 20.75 1 91.5 114 LYS B C 1
ATOM 3150 O O . LYS B 1 114 ? -12.227 22.938 21.953 1 91.5 114 LYS B O 1
ATOM 3155 N N . ASN B 1 115 ? -13.148 21.797 20.328 1 88.31 115 ASN B N 1
ATOM 3156 C CA . ASN B 1 115 ? -13.711 20.797 21.234 1 88.31 115 ASN B CA 1
ATOM 3157 C C . ASN B 1 115 ? -12.617 19.953 21.875 1 88.31 115 ASN B C 1
ATOM 3159 O O . ASN B 1 115 ? -12.711 19.578 23.047 1 88.31 115 ASN B O 1
ATOM 3163 N N . ASN B 1 116 ? -11.625 19.672 21.156 1 89.88 116 ASN B N 1
ATOM 3164 C CA . ASN B 1 116 ? -10.594 18.766 21.625 1 89.88 116 ASN B CA 1
ATOM 3165 C C . ASN B 1 116 ? -9.484 19.5 22.375 1 89.88 116 ASN B C 1
ATOM 3167 O O . ASN B 1 116 ? -8.828 18.938 23.25 1 89.88 116 ASN B O 1
ATOM 3171 N N . PHE B 1 117 ? -9.297 20.75 21.984 1 94.75 117 PHE B N 1
ATOM 3172 C CA . PHE B 1 117 ? -8.211 21.531 22.578 1 94.75 117 PHE B CA 1
ATOM 3173 C C . PHE B 1 117 ? -8.695 22.906 22.984 1 94.75 117 PHE B C 1
ATOM 3175 O O . PHE B 1 117 ? -8.195 23.922 22.5 1 94.75 117 PHE B O 1
ATOM 3182 N N . PRO B 1 118 ? -9.562 22.953 23.906 1 93.19 118 PRO B N 1
ATOM 3183 C CA . PRO B 1 118 ? -10.117 24.234 24.312 1 93.19 118 PRO B CA 1
ATOM 3184 C C . PRO B 1 118 ? -9.062 25.172 24.906 1 93.19 118 PRO B C 1
ATOM 3186 O O . PRO B 1 118 ? -9.148 26.391 24.734 1 93.19 118 PRO B O 1
ATOM 3189 N N . GLU B 1 119 ? -8.102 24.672 25.562 1 94.44 119 GLU B N 1
ATOM 3190 C CA . GLU B 1 119 ? -7.047 25.484 26.156 1 94.44 119 GLU B CA 1
ATOM 3191 C C . GLU B 1 119 ? -6.234 26.219 25.094 1 94.44 119 GLU B C 1
ATOM 3193 O O . GLU B 1 119 ? -5.906 27.391 25.266 1 94.44 119 GLU B O 1
ATOM 3198 N N . LEU B 1 120 ? -5.91 25.547 24.031 1 96.25 120 LEU B N 1
ATOM 3199 C CA . LEU B 1 120 ? -5.152 26.156 22.953 1 96.25 120 LEU B CA 1
ATOM 3200 C C . LEU B 1 120 ? -5.984 27.234 22.25 1 96.25 120 LEU B C 1
ATOM 3202 O O . LEU B 1 120 ? -5.461 28.297 21.875 1 96.25 120 LEU B O 1
ATOM 3206 N N . THR B 1 121 ? -7.234 26.922 22.125 1 92.5 121 THR B N 1
ATOM 3207 C CA . THR B 1 121 ? -8.141 27.891 21.531 1 92.5 121 THR B CA 1
ATOM 3208 C C . THR B 1 121 ? -8.219 29.156 22.375 1 92.5 121 THR B C 1
ATOM 3210 O O . THR B 1 121 ? -8.203 30.266 21.859 1 92.5 121 THR B O 1
ATOM 3213 N N . ALA B 1 122 ? -8.273 28.922 23.609 1 94.31 122 ALA B N 1
ATOM 3214 C CA . ALA B 1 122 ? -8.359 30.031 24.562 1 94.31 122 ALA B CA 1
ATOM 3215 C C . ALA B 1 122 ? -7.09 30.891 24.516 1 94.31 122 ALA B C 1
ATOM 3217 O O . ALA B 1 122 ? -7.145 32.094 24.734 1 94.31 122 ALA B O 1
ATOM 3218 N N . MET B 1 123 ? -6.02 30.297 24.219 1 95.56 123 MET B N 1
ATOM 3219 C CA . MET B 1 123 ? -4.734 30.984 24.156 1 95.56 123 MET B CA 1
ATOM 3220 C C . MET B 1 123 ? -4.582 31.734 22.828 1 95.56 123 MET B C 1
ATOM 3222 O O . MET B 1 123 ? -3.582 32.406 22.609 1 95.56 123 MET B O 1
ATOM 3226 N N . GLY B 1 124 ? -5.512 31.531 21.938 1 93.94 124 GLY B N 1
ATOM 3227 C CA . GLY B 1 124 ? -5.488 32.25 20.688 1 93.94 124 GLY B CA 1
ATOM 3228 C C . GLY B 1 124 ? -4.777 31.484 19.578 1 93.94 124 GLY B C 1
ATOM 3229 O O . GLY B 1 124 ? -4.371 32.094 18.578 1 93.94 124 GLY B O 1
ATOM 3230 N N . GLU B 1 125 ? -4.598 30.266 19.828 1 95.69 125 GLU B N 1
ATOM 3231 C CA . GLU B 1 125 ? -3.945 29.453 18.797 1 95.69 125 GLU B CA 1
ATOM 3232 C C . GLU B 1 125 ? -4.793 29.375 17.531 1 95.69 125 GLU B C 1
ATOM 3234 O O . GLU B 1 125 ? -6.012 29.219 17.609 1 95.69 125 GLU B O 1
ATOM 3239 N N . VAL B 1 126 ? -4.137 29.469 16.375 1 92.88 126 VAL B N 1
ATOM 3240 C CA . VAL B 1 126 ? -4.824 29.5 15.086 1 92.88 126 VAL B CA 1
ATOM 3241 C C . VAL B 1 126 ? -4.668 28.156 14.383 1 92.88 126 VAL B C 1
ATOM 3243 O O . VAL B 1 126 ? -3.551 27.672 14.18 1 92.88 126 VAL B O 1
ATOM 3246 N N . LEU B 1 127 ? -5.758 27.578 14 1 94.75 127 LEU B N 1
ATOM 3247 C CA . LEU B 1 127 ? -5.746 26.328 13.242 1 94.75 127 LEU B CA 1
ATOM 3248 C C . LEU B 1 127 ? -5.434 26.594 11.766 1 94.75 127 LEU B C 1
ATOM 3250 O O . LEU B 1 127 ? -6.148 27.344 11.102 1 94.75 127 LEU B O 1
ATOM 3254 N N . LEU B 1 128 ? -4.363 25.969 11.312 1 91.75 128 LEU B N 1
ATOM 3255 C CA . LEU B 1 128 ? -3.957 26.141 9.922 1 91.75 128 LEU B CA 1
ATOM 3256 C C . LEU B 1 128 ? -4.555 25.031 9.047 1 91.75 128 LEU B C 1
ATOM 3258 O O . LEU B 1 128 ? -4.988 25.297 7.922 1 91.75 128 LEU B O 1
ATOM 3262 N N . ALA B 1 129 ? -4.527 23.859 9.523 1 90.5 129 ALA B N 1
ATOM 3263 C CA . ALA B 1 129 ? -5.016 22.734 8.734 1 90.5 129 ALA B CA 1
ATOM 3264 C C . ALA B 1 129 ? -5.445 21.578 9.641 1 90.5 129 ALA B C 1
ATOM 3266 O O . ALA B 1 129 ? -4.977 21.453 10.773 1 90.5 129 ALA B O 1
ATOM 3267 N N . ASP B 1 130 ? -6.281 20.75 9.109 1 90 130 ASP B N 1
ATOM 3268 C CA . ASP B 1 130 ? -6.809 19.562 9.758 1 90 130 ASP B CA 1
ATOM 3269 C C . ASP B 1 130 ? -6.883 18.391 8.781 1 90 130 ASP B C 1
ATOM 3271 O O . ASP B 1 130 ? -7.453 18.516 7.695 1 90 130 ASP B O 1
ATOM 3275 N N . TYR B 1 131 ? -6.223 17.312 9.195 1 89.94 131 TYR B N 1
ATOM 3276 C CA . TYR B 1 131 ? -6.246 16.125 8.344 1 89.94 131 TYR B CA 1
ATOM 3277 C C . TYR B 1 131 ? -6.68 14.898 9.141 1 89.94 131 TYR B C 1
ATOM 3279 O O . TYR B 1 131 ? -6.191 14.664 10.242 1 89.94 131 TYR B O 1
ATOM 3287 N N . SER B 1 132 ? -7.629 14.18 8.531 1 87 132 SER B N 1
ATOM 3288 C CA . SER B 1 132 ? -7.859 12.836 9.07 1 87 132 SER B CA 1
ATOM 3289 C C . SER B 1 132 ? -6.664 11.93 8.812 1 87 132 SER B C 1
ATOM 3291 O O . SER B 1 132 ? -6.086 11.938 7.727 1 87 132 SER B O 1
ATOM 3293 N N . CYS B 1 133 ? -6.266 11.195 9.859 1 93.12 133 CYS B N 1
ATOM 3294 C CA . CYS B 1 133 ? -5.148 10.266 9.719 1 93.12 133 CYS B CA 1
ATOM 3295 C C . CYS B 1 133 ? -5.125 9.266 10.867 1 93.12 133 CYS B C 1
ATOM 3297 O O . CYS B 1 133 ? -6.027 9.258 11.711 1 93.12 133 CYS B O 1
ATOM 3299 N N . ALA B 1 134 ? -4.199 8.391 10.805 1 92 134 ALA B N 1
ATOM 3300 C CA . ALA B 1 134 ? -3.943 7.465 11.906 1 92 134 ALA B CA 1
ATOM 3301 C C . ALA B 1 134 ? -2.615 7.777 12.594 1 92 134 ALA B C 1
ATOM 3303 O O . ALA B 1 134 ? -1.686 8.281 11.953 1 92 134 ALA B O 1
ATOM 3304 N N . ALA B 1 135 ? -2.625 7.531 13.875 1 95.38 135 ALA B N 1
ATOM 3305 C CA . ALA B 1 135 ? -1.393 7.645 14.648 1 95.38 135 ALA B CA 1
ATOM 3306 C C . ALA B 1 135 ? -1.051 6.32 15.328 1 95.38 135 ALA B C 1
ATOM 3308 O O . ALA B 1 135 ? -1.944 5.543 15.672 1 95.38 135 ALA B O 1
ATOM 3309 N N . MET B 1 136 ? 0.24 6.117 15.477 1 94.56 136 MET B N 1
ATOM 3310 C CA . MET B 1 136 ? 0.663 4.945 16.25 1 94.56 136 MET B CA 1
ATOM 3311 C C . MET B 1 136 ? 0.605 5.227 17.734 1 94.56 136 MET B C 1
ATOM 3313 O O . MET B 1 136 ? 1.156 6.223 18.219 1 94.56 136 MET B O 1
ATOM 3317 N N . HIS B 1 137 ? -0.124 4.348 18.438 1 91.81 137 HIS B N 1
ATOM 3318 C CA . HIS B 1 137 ? -0.265 4.406 19.891 1 91.81 137 HIS B CA 1
ATOM 3319 C C . HIS B 1 137 ? -0.013 3.039 20.516 1 91.81 137 HIS B C 1
ATOM 3321 O O . HIS B 1 137 ? -0.831 2.127 20.391 1 91.81 137 HIS B O 1
ATOM 3327 N N . ALA B 1 138 ? 1.119 2.926 21.141 1 86.75 138 ALA B N 1
ATOM 3328 C CA . ALA B 1 138 ? 1.482 1.676 21.797 1 86.75 138 ALA B CA 1
ATOM 3329 C C . ALA B 1 138 ? 1.449 0.507 20.828 1 86.75 138 ALA B C 1
ATOM 3331 O O . ALA B 1 138 ? 0.895 -0.551 21.125 1 86.75 138 ALA B O 1
ATOM 3332 N N . GLY B 1 139 ? 1.927 0.835 19.672 1 86.25 139 GLY B N 1
ATOM 3333 C CA . GLY B 1 139 ? 2.059 -0.225 18.688 1 86.25 139 GLY B CA 1
ATOM 3334 C C . GLY B 1 139 ? 0.792 -0.456 17.875 1 86.25 139 GLY B C 1
ATOM 3335 O O . GLY B 1 139 ? 0.752 -1.33 17.016 1 86.25 139 GLY B O 1
ATOM 3336 N N . VAL B 1 140 ? -0.234 0.295 18.141 1 86 140 VAL B N 1
ATOM 3337 C CA . VAL B 1 140 ? -1.5 0.124 17.438 1 86 140 VAL B CA 1
ATOM 3338 C C . VAL B 1 140 ? -1.854 1.41 16.703 1 86 140 VAL B C 1
ATOM 3340 O O . VAL B 1 140 ? -1.547 2.51 17.172 1 86 140 VAL B O 1
ATOM 3343 N N . ARG B 1 141 ? -2.568 1.186 15.625 1 87.31 141 ARG B N 1
ATOM 3344 C CA . ARG B 1 141 ? -3.057 2.324 14.852 1 87.31 141 ARG B CA 1
ATOM 3345 C C . ARG B 1 141 ? -4.324 2.904 15.477 1 87.31 141 ARG B C 1
ATOM 3347 O O . ARG B 1 141 ? -5.258 2.166 15.797 1 87.31 141 ARG B O 1
ATOM 3354 N N . VAL B 1 142 ? -4.332 4.168 15.633 1 86.88 142 VAL B N 1
ATOM 3355 C CA . VAL B 1 142 ? -5.512 4.855 16.141 1 86.88 142 VAL B CA 1
ATOM 3356 C C . VAL B 1 142 ? -5.938 5.949 15.164 1 86.88 142 VAL B C 1
ATOM 3358 O O . VAL B 1 142 ? -5.156 6.855 14.859 1 86.88 142 VAL B O 1
ATOM 3361 N N . ASN B 1 143 ? -7.137 5.832 14.711 1 86 143 ASN B N 1
ATOM 3362 C CA . ASN B 1 143 ? -7.645 6.82 13.766 1 86 143 ASN B CA 1
ATOM 3363 C C . ASN B 1 143 ? -8.094 8.094 14.477 1 86 143 ASN B C 1
ATOM 3365 O O . ASN B 1 143 ? -8.727 8.031 15.531 1 86 143 ASN B O 1
ATOM 3369 N N . GLY B 1 144 ? -7.707 9.195 13.898 1 90.88 144 GLY B N 1
ATOM 3370 C CA . GLY B 1 144 ? -8.07 10.5 14.438 1 90.88 144 GLY B CA 1
ATOM 3371 C C . GLY B 1 144 ? -7.793 11.641 13.477 1 90.88 144 GLY B C 1
ATOM 3372 O O . GLY B 1 144 ? -8.008 11.508 12.273 1 90.88 144 GLY B O 1
ATOM 3373 N N . HIS B 1 145 ? -7.469 12.781 14.141 1 90.31 145 HIS B N 1
ATOM 3374 C CA . HIS B 1 145 ? -7.207 13.977 13.344 1 90.31 145 HIS B CA 1
ATOM 3375 C C . HIS B 1 145 ? -5.902 14.641 13.758 1 90.31 145 HIS B C 1
ATOM 3377 O O . HIS B 1 145 ? -5.609 14.75 14.953 1 90.31 145 HIS B O 1
ATOM 3383 N N . LEU B 1 146 ? -5.223 14.992 12.758 1 95.5 146 LEU B N 1
ATOM 3384 C CA . LEU B 1 146 ? -4.027 15.805 12.953 1 95.5 146 LEU B CA 1
ATOM 3385 C C . LEU B 1 146 ? -4.332 17.281 12.711 1 95.5 146 LEU B C 1
ATOM 3387 O O . LEU B 1 146 ? -4.762 17.656 11.625 1 95.5 146 LEU B O 1
ATOM 3391 N N . HIS B 1 147 ? -4.133 18.062 13.758 1 94.19 147 HIS B N 1
ATOM 3392 C CA . HIS B 1 147 ? -4.355 19.516 13.703 1 94.19 147 HIS B CA 1
ATOM 3393 C C . HIS B 1 147 ? -3.035 20.266 13.656 1 94.19 147 HIS B C 1
ATOM 3395 O O . HIS B 1 147 ? -2.193 20.109 14.539 1 94.19 147 HIS B O 1
ATOM 3401 N N . ILE B 1 148 ? -2.848 20.984 12.633 1 96.12 148 ILE B N 1
ATOM 3402 C CA . ILE B 1 148 ? -1.658 21.828 12.5 1 96.12 148 ILE B CA 1
ATOM 3403 C C . ILE B 1 148 ? -2.012 23.266 12.812 1 96.12 148 ILE B C 1
ATOM 3405 O O . ILE B 1 148 ? -2.895 23.859 12.18 1 96.12 148 ILE B O 1
ATOM 3409 N N . THR B 1 149 ? -1.432 23.797 13.805 1 96.19 149 THR B N 1
ATOM 3410 C CA . THR B 1 149 ? -1.635 25.203 14.188 1 96.19 149 THR B CA 1
ATOM 3411 C C . THR B 1 149 ? -0.356 26 13.977 1 96.19 149 THR B C 1
ATOM 3413 O O . THR B 1 149 ? 0.637 25.484 13.469 1 96.19 149 THR B O 1
ATOM 3416 N N . LYS B 1 150 ? -0.422 27.219 14.359 1 96.19 150 LYS B N 1
ATOM 3417 C CA . LYS B 1 150 ? 0.724 28.094 14.18 1 96.19 150 LYS B CA 1
ATOM 3418 C C . LYS B 1 150 ? 1.921 27.625 15 1 96.19 150 LYS B C 1
ATOM 3420 O O . LYS B 1 150 ? 3.062 27.688 14.539 1 96.19 150 LYS B O 1
ATOM 3425 N N . ASN B 1 151 ? 1.615 27.078 16.188 1 97.5 151 ASN B N 1
ATOM 3426 C CA . ASN B 1 151 ? 2.734 26.812 17.094 1 97.5 151 ASN B CA 1
ATOM 3427 C C . ASN B 1 151 ? 2.777 25.344 17.5 1 97.5 151 ASN B C 1
ATOM 3429 O O . ASN B 1 151 ? 3.721 24.906 18.156 1 97.5 151 ASN B O 1
ATOM 3433 N N . TYR B 1 152 ? 1.738 24.609 17.094 1 97.88 152 TYR B N 1
ATOM 3434 C CA . TYR B 1 152 ? 1.652 23.234 17.594 1 97.88 152 TYR B CA 1
ATOM 3435 C C . TYR B 1 152 ? 1.199 22.297 16.484 1 97.88 152 TYR B C 1
ATOM 3437 O O . TYR B 1 152 ? 0.584 22.719 15.508 1 97.88 152 TYR B O 1
ATOM 3445 N N . VAL B 1 153 ? 1.592 21.062 16.594 1 98.06 153 VAL B N 1
ATOM 3446 C CA . VAL B 1 153 ? 0.929 19.938 15.938 1 98.06 153 VAL B CA 1
ATOM 3447 C C . VAL B 1 153 ? 0.18 19.094 16.969 1 98.06 153 VAL B C 1
ATOM 3449 O O . VAL B 1 153 ? 0.759 18.672 17.969 1 98.06 153 VAL B O 1
ATOM 3452 N N . CYS B 1 154 ? -1.116 18.906 16.75 1 97.12 154 CYS B N 1
ATOM 3453 C CA . CYS B 1 154 ? -1.955 18.219 17.719 1 97.12 154 CYS B CA 1
ATOM 3454 C C . CYS B 1 154 ? -2.637 17 17.078 1 97.12 154 CYS B C 1
ATOM 3456 O O . CYS B 1 154 ? -2.877 16.984 15.867 1 97.12 154 CYS B O 1
ATOM 3458 N N . PHE B 1 155 ? -2.859 16 17.828 1 96.62 155 PHE B N 1
ATOM 3459 C CA . PHE B 1 155 ? -3.611 14.836 17.375 1 96.62 155 PHE B CA 1
ATOM 3460 C C . PHE B 1 155 ? -4.746 14.531 18.344 1 96.62 155 PHE B C 1
ATOM 3462 O O . PHE B 1 155 ? -4.562 14.578 19.562 1 96.62 155 PHE B O 1
ATOM 3469 N N . SER B 1 156 ? -5.891 14.289 17.797 1 92.75 156 SER B N 1
ATOM 3470 C CA . SER B 1 156 ? -7.035 13.906 18.625 1 92.75 156 SER B CA 1
ATOM 3471 C C . SER B 1 156 ? -7.719 12.656 18.078 1 92.75 156 SER B C 1
ATOM 3473 O O . SER B 1 156 ? -7.836 12.492 16.859 1 92.75 156 SER B O 1
ATOM 3475 N N . ALA B 1 157 ? -7.988 11.758 18.891 1 88.81 157 ALA B N 1
ATOM 3476 C CA . ALA B 1 157 ? -8.75 10.562 18.531 1 88.81 157 ALA B CA 1
ATOM 3477 C C . ALA B 1 157 ? -9.82 10.258 19.578 1 88.81 157 ALA B C 1
ATOM 3479 O O . ALA B 1 157 ? -9.578 10.406 20.781 1 88.81 157 ALA B O 1
ATOM 3480 N N . GLN B 1 158 ? -11.062 10 19.016 1 73.31 158 GLN B N 1
ATOM 3481 C CA . GLN B 1 158 ? -12.156 9.664 19.922 1 73.31 158 GLN B CA 1
ATOM 3482 C C . GLN B 1 158 ? -12.062 8.211 20.375 1 73.31 158 GLN B C 1
ATOM 3484 O O . GLN B 1 158 ? -11.453 7.379 19.703 1 73.31 158 GLN B O 1
ATOM 3489 N N . THR B 1 159 ? -12.438 7.992 21.5 1 59.81 159 THR B N 1
ATOM 3490 C CA . THR B 1 159 ? -12.383 6.656 22.094 1 59.81 159 THR B CA 1
ATOM 3491 C C . THR B 1 159 ? -13.266 5.684 21.297 1 59.81 159 THR B C 1
ATOM 3493 O O . THR B 1 159 ? -14.453 5.938 21.109 1 59.81 159 THR B O 1
ATOM 3496 N N . THR B 1 160 ? -12.742 5.078 20.359 1 54.41 160 THR B N 1
ATOM 3497 C CA . THR B 1 160 ? -13.484 3.922 19.859 1 54.41 160 THR B CA 1
ATOM 3498 C C . THR B 1 160 ? -13.18 2.688 20.703 1 54.41 160 THR B C 1
ATOM 3500 O O . THR B 1 160 ? -12.234 2.689 21.5 1 54.41 160 THR B O 1
ATOM 3503 N N . SER B 1 161 ? -14.094 1.658 20.641 1 46.78 161 SER B N 1
ATOM 3504 C CA . SER B 1 161 ? -13.891 0.415 21.375 1 46.78 161 SER B CA 1
ATOM 3505 C C . SER B 1 161 ? -12.453 -0.069 21.25 1 46.78 161 SER B C 1
ATOM 3507 O O . SER B 1 161 ? -11.859 -0.537 22.219 1 46.78 161 SER B O 1
ATOM 3509 N N . THR B 1 162 ? -11.93 0.081 20.172 1 44.88 162 THR B N 1
ATOM 3510 C CA . THR B 1 162 ? -10.57 -0.389 19.938 1 44.88 162 THR B CA 1
ATOM 3511 C C . THR B 1 162 ? -9.562 0.479 20.688 1 44.88 162 THR B C 1
ATOM 3513 O O . THR B 1 162 ? -8.57 -0.028 21.219 1 44.88 162 THR B O 1
ATOM 3516 N N . LEU B 1 163 ? -9.867 1.721 20.844 1 48.22 163 LEU B N 1
ATOM 3517 C CA . LEU B 1 163 ? -9.016 2.639 21.578 1 48.22 163 LEU B CA 1
ATOM 3518 C C . LEU B 1 163 ? -9.102 2.365 23.078 1 48.22 163 LEU B C 1
ATOM 3520 O O . LEU B 1 163 ? -8.086 2.416 23.781 1 48.22 163 LEU B O 1
ATOM 3524 N N . ALA B 1 164 ? -10.32 2.154 23.406 1 49.56 164 ALA B N 1
ATOM 3525 C CA . ALA B 1 164 ? -10.523 1.839 24.828 1 49.56 164 ALA B CA 1
ATOM 3526 C C . ALA B 1 164 ? -9.695 0.627 25.234 1 49.56 164 ALA B C 1
ATOM 3528 O O . ALA B 1 164 ? -9.078 0.626 26.312 1 49.56 164 ALA B O 1
ATOM 3529 N N . GLN B 1 165 ? -9.664 -0.272 24.312 1 49.09 165 GLN B N 1
ATOM 3530 C CA . GLN B 1 165 ? -8.938 -1.501 24.625 1 49.09 165 GLN B CA 1
ATOM 3531 C C . GLN B 1 165 ? -7.43 -1.264 24.609 1 49.09 165 GLN B C 1
ATOM 3533 O O . GLN B 1 165 ? -6.719 -1.742 25.5 1 49.09 165 GLN B O 1
ATOM 3538 N N . ALA B 1 166 ? -7.012 -0.591 23.75 1 46.88 166 ALA B N 1
ATOM 3539 C CA . ALA B 1 166 ? -5.578 -0.32 23.672 1 46.88 166 ALA B CA 1
ATOM 3540 C C . ALA B 1 166 ? -5.121 0.551 24.844 1 46.88 166 ALA B C 1
ATOM 3542 O O . ALA B 1 166 ? -4.059 0.318 25.422 1 46.88 166 ALA B O 1
ATOM 3543 N N . THR B 1 167 ? -5.938 1.493 25.125 1 48.34 167 THR B N 1
ATOM 3544 C CA . THR B 1 167 ? -5.648 2.385 26.25 1 48.34 167 THR B CA 1
ATOM 3545 C C . THR B 1 167 ? -5.703 1.627 27.578 1 48.34 167 THR B C 1
ATOM 3547 O O . THR B 1 167 ? -4.863 1.842 28.453 1 48.34 167 THR B O 1
ATOM 3550 N N . ASN B 1 168 ? -6.672 0.779 27.609 1 50.91 168 ASN B N 1
ATOM 3551 C CA . ASN B 1 168 ? -6.797 -0.012 28.828 1 50.91 168 ASN B CA 1
ATOM 3552 C C . ASN B 1 168 ? -5.59 -0.924 29.031 1 50.91 168 ASN B C 1
ATOM 3554 O O . ASN B 1 168 ? -5.133 -1.112 30.156 1 50.91 168 ASN B O 1
ATOM 3558 N N . THR B 1 169 ? -5.227 -1.43 27.969 1 46.53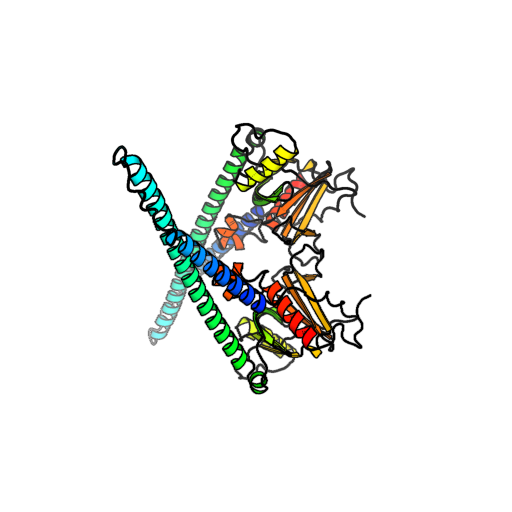 169 THR B N 1
ATOM 3559 C CA . THR B 1 169 ? -4.066 -2.307 28.078 1 46.53 169 THR B CA 1
ATOM 3560 C C . THR B 1 169 ? -2.848 -1.531 28.578 1 46.53 169 THR B C 1
ATOM 3562 O O . THR B 1 169 ? -2.088 -2.025 29.406 1 46.53 169 THR B O 1
ATOM 3565 N N . VAL B 1 170 ? -2.752 -0.378 28.062 1 45.47 170 VAL B N 1
ATOM 3566 C CA . VAL B 1 170 ? -1.639 0.457 28.5 1 45.47 170 VAL B CA 1
ATOM 3567 C C . VAL B 1 170 ? -1.83 0.85 29.953 1 45.47 170 VAL B C 1
ATOM 3569 O O . VAL B 1 170 ? -0.875 0.849 30.734 1 45.47 170 VAL B O 1
ATOM 3572 N N . LEU B 1 171 ? -3.016 1.161 30.188 1 47.66 171 LEU B N 1
ATOM 3573 C CA . LEU B 1 171 ? -3.299 1.522 31.578 1 47.66 171 LEU B CA 1
ATOM 3574 C C . LEU B 1 171 ? -3.082 0.332 32.5 1 47.66 171 LEU B C 1
ATOM 3576 O O . LEU B 1 171 ? -2.537 0.485 33.594 1 47.66 171 LEU B O 1
ATOM 3580 N N . LYS B 1 172 ? -3.502 -0.717 32 1 48.22 172 LYS B N 1
ATOM 3581 C CA . LYS B 1 172 ? -3.287 -1.912 32.812 1 48.22 172 LYS B CA 1
ATOM 3582 C C . LYS B 1 172 ? -1.798 -2.201 33 1 48.22 172 LYS B C 1
ATOM 3584 O O . LYS B 1 172 ? -1.351 -2.566 34.062 1 48.22 172 LYS B O 1
ATOM 3589 N N . GLU B 1 173 ? -1.144 -2.113 31.953 1 42.53 173 GLU B N 1
ATOM 3590 C CA . GLU B 1 173 ? 0.295 -2.35 32.031 1 42.53 173 GLU B CA 1
ATOM 3591 C C . GLU B 1 173 ? 0.978 -1.301 32.906 1 42.53 173 GLU B C 1
ATOM 3593 O O . GLU B 1 173 ? 2.002 -1.579 33.531 1 42.53 173 GLU B O 1
ATOM 3598 N N . ALA B 1 174 ? 0.381 -0.148 32.844 1 39.03 174 ALA B N 1
ATOM 3599 C CA . ALA B 1 174 ? 0.911 0.899 33.719 1 39.03 174 ALA B CA 1
ATOM 3600 C C . ALA B 1 174 ? 0.29 0.822 35.125 1 39.03 174 ALA B C 1
ATOM 3602 O O . ALA B 1 174 ? 0.613 1.629 36 1 39.03 174 ALA B O 1
ATOM 3603 N N . GLY B 1 175 ? -0.447 -0.239 35.438 1 37.72 175 GLY B N 1
ATOM 3604 C CA . GLY B 1 175 ? -1.042 -0.429 36.75 1 37.72 175 GLY B CA 1
ATOM 3605 C C . GLY B 1 175 ? -2.16 0.553 37.062 1 37.72 175 GLY B C 1
ATOM 3606 O O . GLY B 1 175 ? -2.514 0.767 38.219 1 37.72 175 GLY B O 1
ATOM 3607 N N . LEU B 1 176 ? -2.416 1.271 36.156 1 37.91 176 LEU B N 1
ATOM 3608 C CA . LEU B 1 176 ? -3.41 2.293 36.469 1 37.91 176 LEU B CA 1
ATOM 3609 C C . LEU B 1 176 ? -4.812 1.805 36.125 1 37.91 176 LEU B C 1
ATOM 3611 O O . LEU B 1 176 ? -4.988 0.986 35.219 1 37.91 176 LEU B O 1
ATOM 3615 N N . SER B 1 177 ? -5.723 1.564 37.188 1 42.28 177 SER B N 1
ATOM 3616 C CA . SER B 1 177 ? -7.125 1.183 37.094 1 42.28 177 SER B CA 1
ATOM 3617 C C . SER B 1 177 ? -7.855 2.049 36.062 1 42.28 177 SER B C 1
ATOM 3619 O O . SER B 1 177 ? -7.531 3.227 35.906 1 42.28 177 SER B O 1
ATOM 3621 N N . ALA B 1 178 ? -8.508 1.393 35.062 1 42.53 178 ALA B N 1
ATOM 3622 C CA . ALA B 1 178 ? -9.406 2.098 34.156 1 42.53 178 ALA B CA 1
ATOM 3623 C C . ALA B 1 178 ? -10.445 2.914 34.938 1 42.53 178 ALA B C 1
ATOM 3625 O O . ALA B 1 178 ? -11.289 2.352 35.625 1 42.53 178 ALA B O 1
ATOM 3626 N N . GLY B 1 179 ? -10.18 3.836 35.719 1 35.38 179 GLY B N 1
ATOM 3627 C CA . GLY B 1 179 ? -11.211 4.555 36.469 1 35.38 179 GLY B CA 1
ATOM 3628 C C . GLY B 1 179 ? -12.469 4.781 35.656 1 35.38 179 GLY B C 1
ATOM 3629 O O . GLY B 1 179 ? -12.461 4.605 34.438 1 35.38 179 GLY B O 1
ATOM 3630 N N . ASP B 1 180 ? -13.758 4.77 36.281 1 40.88 180 ASP B N 1
ATOM 3631 C CA . ASP B 1 180 ? -15.125 5.016 35.844 1 40.88 180 ASP B CA 1
ATOM 3632 C C . ASP B 1 180 ? -15.164 6.039 34.719 1 40.88 180 ASP B C 1
ATOM 3634 O O . ASP B 1 180 ? -16.234 6.547 34.375 1 40.88 180 ASP B O 1
ATOM 3638 N N . GLY B 1 181 ? -14.141 6.887 34.469 1 39.94 181 GLY B N 1
ATOM 3639 C CA . GLY B 1 181 ? -14.234 8.047 33.594 1 39.94 181 GLY B CA 1
ATOM 3640 C C . GLY B 1 181 ? -14.297 7.684 32.125 1 39.94 181 GLY B C 1
ATOM 3641 O O . GLY B 1 181 ? -13.93 6.57 31.75 1 39.94 181 GLY B O 1
ATOM 3642 N N . SER B 1 182 ? -15.312 8.227 31.391 1 42.91 182 SER B N 1
ATOM 3643 C CA . SER B 1 182 ? -15.609 8.148 29.969 1 42.91 182 SER B CA 1
ATOM 3644 C C . SER B 1 182 ? -14.336 7.965 29.141 1 42.91 182 SER B C 1
ATOM 3646 O O . SER B 1 182 ? -13.328 8.633 29.391 1 42.91 182 SER B O 1
ATOM 3648 N N . PRO B 1 183 ? -14.055 6.801 28.734 1 49.12 183 PRO B N 1
ATOM 3649 C CA . PRO B 1 183 ? -12.844 6.484 27.984 1 49.12 183 PRO B CA 1
ATOM 3650 C C . PRO B 1 183 ? -12.305 7.688 27.203 1 49.12 183 PRO B C 1
ATOM 3652 O O . PRO B 1 183 ? -12.992 8.234 26.344 1 49.12 183 PRO B O 1
ATOM 3655 N N . THR B 1 184 ? -11.633 8.609 27.844 1 59.81 184 THR B N 1
ATOM 3656 C CA . THR B 1 184 ? -11.18 9.906 27.344 1 59.81 184 THR B CA 1
ATOM 3657 C C . THR B 1 184 ? -10.328 9.742 26.094 1 59.81 184 THR B C 1
ATOM 3659 O O . THR B 1 184 ? -9.5 8.828 26.016 1 59.81 184 THR B O 1
ATOM 3662 N N . GLY B 1 185 ? -10.781 10.242 24.938 1 78.62 185 GLY B N 1
ATOM 3663 C CA . GLY B 1 185 ? -10.102 10.297 23.641 1 78.62 185 GLY B CA 1
ATOM 3664 C C . GLY B 1 185 ? -8.633 10.664 23.766 1 78.62 185 GLY B C 1
ATOM 3665 O O . GLY B 1 185 ? -8.141 10.938 24.859 1 78.62 185 GLY B O 1
ATOM 3666 N N . ILE B 1 186 ? -7.789 10.266 22.969 1 87.62 186 ILE B N 1
ATOM 3667 C CA . ILE B 1 186 ? -6.379 10.625 2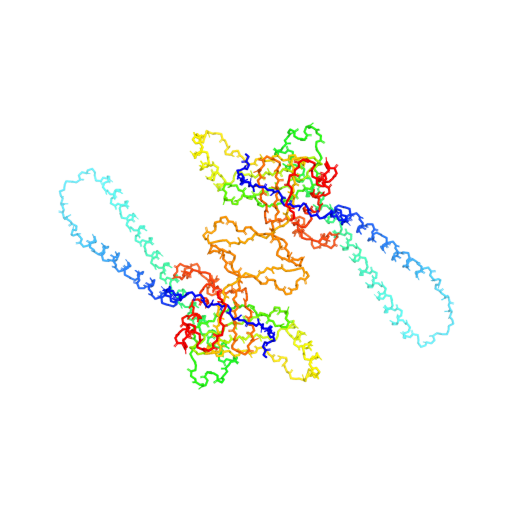2.875 1 87.62 186 ILE B CA 1
ATOM 3668 C C . ILE B 1 186 ? -6.246 12.078 22.422 1 87.62 186 ILE B C 1
ATOM 3670 O O . ILE B 1 186 ? -6.902 12.508 21.469 1 87.62 186 ILE B O 1
ATOM 3674 N N . ARG B 1 187 ? -5.582 12.875 23.281 1 92.88 187 ARG B N 1
ATOM 3675 C CA . ARG B 1 187 ? -5.223 14.242 22.922 1 92.88 187 ARG B CA 1
ATOM 3676 C C . ARG B 1 187 ? -3.727 14.484 23.094 1 92.88 187 ARG B C 1
ATOM 3678 O O . ARG B 1 187 ? -3.207 14.422 24.203 1 92.88 187 ARG B O 1
ATOM 3685 N N . GLN B 1 188 ? -3.082 14.68 21.969 1 95.62 188 GLN B N 1
ATOM 3686 C CA . GLN B 1 188 ? -1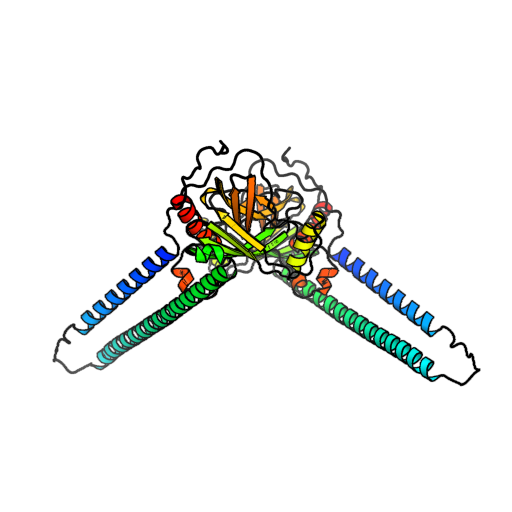.643 14.922 21.953 1 95.62 188 GLN B CA 1
ATOM 3687 C C . GLN B 1 188 ? -1.331 16.328 21.453 1 95.62 188 GLN B C 1
ATOM 3689 O O . GLN B 1 188 ? -1.863 16.766 20.422 1 95.62 188 GLN B O 1
ATOM 3694 N N . VAL B 1 189 ? -0.551 17.062 22.266 1 97.12 189 VAL B N 1
ATOM 3695 C CA . VAL B 1 189 ? -0.083 18.375 21.859 1 97.12 189 VAL B CA 1
ATOM 3696 C C . VAL B 1 189 ? 1.438 18.375 21.734 1 97.12 189 VAL B C 1
ATOM 3698 O O . VAL B 1 189 ? 2.143 18.047 22.688 1 97.12 189 VAL B O 1
ATOM 3701 N N . ILE B 1 190 ? 1.943 18.703 20.609 1 97.69 190 ILE B N 1
ATOM 3702 C CA . ILE B 1 190 ? 3.379 18.75 20.344 1 97.69 190 ILE B CA 1
ATOM 3703 C C . ILE B 1 190 ? 3.781 20.156 19.906 1 97.69 190 ILE B C 1
ATOM 3705 O O . ILE B 1 190 ? 3.459 20.578 18.797 1 97.69 190 ILE B O 1
ATOM 3709 N N . PRO B 1 191 ? 4.469 20.844 20.766 1 97.94 191 PRO B N 1
ATOM 3710 C CA . PRO B 1 191 ? 4.961 22.141 20.297 1 97.94 191 PRO B CA 1
ATOM 3711 C C . PRO B 1 191 ? 5.914 22.016 19.109 1 97.94 191 PRO B C 1
ATOM 3713 O O . PRO B 1 191 ? 6.809 21.172 19.109 1 97.94 191 PRO B O 1
ATOM 3716 N N . LEU B 1 192 ? 5.758 22.859 18.109 1 98.25 192 LEU B N 1
ATOM 3717 C CA . LEU B 1 192 ? 6.609 22.828 16.922 1 98.25 192 LEU B CA 1
ATOM 3718 C C . LEU B 1 192 ? 8.07 23.047 17.297 1 98.25 192 LEU B C 1
ATOM 3720 O O . LEU B 1 192 ? 8.969 22.516 16.641 1 98.25 192 LEU B O 1
ATOM 3724 N N . THR B 1 193 ? 8.305 23.781 18.344 1 97.31 193 THR B N 1
ATOM 3725 C CA . THR B 1 193 ? 9.656 24.109 18.781 1 97.31 193 THR B CA 1
ATOM 3726 C C . THR B 1 193 ? 10.344 22.875 19.359 1 97.31 193 THR B C 1
ATOM 3728 O O . THR B 1 193 ? 11.562 22.859 19.547 1 97.31 193 THR B O 1
ATOM 3731 N N . GLU B 1 194 ? 9.555 21.875 19.656 1 97.25 194 GLU B N 1
ATOM 3732 C CA . GLU B 1 194 ? 10.109 20.656 20.234 1 97.25 194 GLU B CA 1
ATOM 3733 C C . GLU B 1 194 ? 10.383 19.609 19.141 1 97.25 194 GLU B C 1
ATOM 3735 O O . GLU B 1 194 ? 10.938 18.547 19.422 1 97.25 194 GLU B O 1
ATOM 3740 N N . ILE B 1 195 ? 10.039 19.859 17.953 1 98.19 195 ILE B N 1
ATOM 3741 C CA . ILE B 1 195 ? 10.242 18.922 16.859 1 98.19 195 ILE B CA 1
ATOM 3742 C C . ILE B 1 195 ? 11.641 19.125 16.266 1 98.19 195 ILE B C 1
ATOM 3744 O O . ILE B 1 195 ? 11.961 20.203 15.758 1 98.19 195 ILE B O 1
ATOM 3748 N N . ALA B 1 196 ? 12.414 18.094 16.328 1 98.06 196 ALA B N 1
ATOM 3749 C CA . ALA B 1 196 ? 13.773 18.141 15.812 1 98.06 196 ALA B CA 1
ATOM 3750 C C . ALA B 1 196 ? 13.797 17.875 14.312 1 98.06 196 ALA B C 1
ATOM 3752 O O . ALA B 1 196 ? 14.641 18.406 13.586 1 98.06 196 ALA B O 1
ATOM 3753 N N . SER B 1 197 ? 12.938 17 13.93 1 98.31 197 SER B N 1
ATOM 3754 C CA . SER B 1 197 ? 12.906 16.625 12.523 1 98.31 197 SER B CA 1
ATOM 3755 C C . SER B 1 197 ? 11.547 16.062 12.125 1 98.31 197 SER B C 1
ATOM 3757 O O . SER B 1 197 ? 10.922 15.336 12.898 1 98.31 197 SER B O 1
ATOM 3759 N N . ILE B 1 198 ? 11.133 16.438 10.977 1 98.31 198 ILE B N 1
ATOM 3760 C CA . ILE B 1 198 ? 9.961 15.867 10.328 1 98.31 198 ILE B CA 1
ATOM 3761 C C . ILE B 1 198 ? 10.391 15.023 9.133 1 98.31 198 ILE B C 1
ATOM 3763 O O . ILE B 1 198 ? 11.031 15.523 8.211 1 98.31 198 ILE B O 1
ATOM 3767 N N . GLN B 1 199 ? 9.984 13.766 9.172 1 97.62 199 GLN B N 1
ATOM 3768 C CA . GLN B 1 199 ? 10.43 12.852 8.125 1 97.62 199 GLN B CA 1
ATOM 3769 C C . GLN B 1 199 ? 9.242 12.242 7.383 1 97.62 199 GLN B C 1
ATOM 3771 O O . GLN B 1 199 ? 8.328 11.703 8.008 1 97.62 199 GLN B O 1
ATOM 3776 N N . LEU B 1 200 ? 9.297 12.43 6.074 1 97.56 200 LEU B N 1
ATOM 3777 C CA . LEU B 1 200 ? 8.445 11.578 5.246 1 97.56 200 LEU B CA 1
ATOM 3778 C C . LEU B 1 200 ? 9.031 10.18 5.117 1 97.56 200 LEU B C 1
ATOM 3780 O O . LEU B 1 200 ? 10.242 10.023 4.953 1 97.56 200 LEU B O 1
ATOM 3784 N N . SER B 1 201 ? 8.188 9.195 5.219 1 97.19 201 SER B N 1
ATOM 3785 C CA . SER B 1 201 ? 8.641 7.809 5.199 1 97.19 201 SER B CA 1
ATOM 3786 C C . SER B 1 201 ? 7.594 6.895 4.57 1 97.19 201 SER B C 1
ATOM 3788 O O . SER B 1 201 ? 6.57 7.367 4.074 1 97.19 201 SER B O 1
ATOM 3790 N N . VAL B 1 202 ? 7.961 5.609 4.496 1 97.12 202 VAL B N 1
ATOM 3791 C CA . VAL B 1 202 ? 7.051 4.586 3.992 1 97.12 202 VAL B CA 1
ATOM 3792 C C . VAL B 1 202 ? 6.688 3.619 5.117 1 97.12 202 VAL B C 1
ATOM 3794 O O . VAL B 1 202 ? 7.555 3.188 5.879 1 97.12 202 VAL B O 1
ATOM 3797 N N . ALA B 1 203 ? 5.402 3.43 5.215 1 96.75 203 ALA B N 1
ATOM 3798 C CA . ALA B 1 203 ? 4.91 2.436 6.164 1 96.75 203 ALA B CA 1
ATOM 3799 C C . ALA B 1 203 ? 4.457 1.168 5.449 1 96.75 203 ALA B C 1
ATOM 3801 O O . ALA B 1 203 ? 3.562 1.213 4.598 1 96.75 203 ALA B O 1
ATOM 3802 N N . LEU B 1 204 ? 5.051 0.094 5.793 1 96.5 204 LEU B N 1
ATOM 3803 C CA . LEU B 1 204 ? 4.719 -1.187 5.18 1 96.5 204 LEU B CA 1
ATOM 3804 C C . LEU B 1 204 ? 3.859 -2.031 6.113 1 96.5 204 LEU B C 1
ATOM 3806 O O . LEU B 1 204 ? 4.102 -2.068 7.32 1 96.5 204 LEU B O 1
ATOM 3810 N N . GLU B 1 205 ? 2.896 -2.697 5.523 1 94.25 205 GLU B N 1
ATOM 3811 C CA . GLU B 1 205 ? 2.035 -3.568 6.32 1 94.25 205 GLU B CA 1
ATOM 3812 C C . GLU B 1 205 ? 2.795 -4.797 6.809 1 94.25 205 GLU B C 1
ATOM 3814 O O . GLU B 1 205 ? 3.695 -5.289 6.121 1 94.25 205 GLU B O 1
ATOM 3819 N N . THR B 1 206 ? 2.389 -5.23 7.98 1 94.25 206 THR B N 1
ATOM 3820 C CA . THR B 1 206 ? 3.068 -6.367 8.586 1 94.25 206 THR B CA 1
ATOM 3821 C C . THR B 1 206 ? 2.092 -7.516 8.836 1 94.25 206 THR B C 1
ATOM 3823 O O . THR B 1 206 ? 0.88 -7.344 8.695 1 94.25 206 THR B O 1
ATOM 3826 N N . ILE B 1 207 ? 2.627 -8.656 9.156 1 90.19 207 ILE B N 1
ATOM 3827 C CA . ILE B 1 207 ? 1.851 -9.867 9.422 1 90.19 207 ILE B CA 1
ATOM 3828 C C . ILE B 1 207 ? 0.933 -9.633 10.625 1 90.19 207 ILE B C 1
ATOM 3830 O O . ILE B 1 207 ? 1.295 -8.914 11.562 1 90.19 207 ILE B O 1
ATOM 3834 N N . ASP B 1 208 ? -0.246 -10.164 10.625 1 85.5 208 ASP B N 1
ATOM 3835 C CA . ASP B 1 208 ? -1.218 -10.18 11.719 1 85.5 208 ASP B CA 1
ATOM 3836 C C . ASP B 1 208 ? -1.604 -8.758 12.125 1 85.5 208 ASP B C 1
ATOM 3838 O O . ASP B 1 208 ? -1.789 -8.477 13.312 1 85.5 208 ASP B O 1
ATOM 3842 N N . GLN B 1 209 ? -1.493 -7.91 11.234 1 82.12 209 GLN B N 1
ATOM 3843 C CA . GLN B 1 209 ? -1.898 -6.523 11.445 1 82.12 209 GLN B CA 1
ATOM 3844 C C . GLN B 1 209 ? -1.122 -5.898 12.602 1 82.12 209 GLN B C 1
ATOM 3846 O O . GLN B 1 209 ? -1.688 -5.152 13.406 1 82.12 209 GLN B O 1
ATOM 3851 N N . GLY B 1 210 ? 0.092 -6.309 12.734 1 88.5 210 GLY B N 1
ATOM 3852 C CA . GLY B 1 210 ? 0.983 -5.672 13.688 1 88.5 210 GLY B CA 1
ATOM 3853 C C . GLY B 1 210 ? 1.361 -4.254 13.305 1 88.5 210 GLY B C 1
ATOM 3854 O O . GLY B 1 210 ? 0.829 -3.707 12.336 1 88.5 210 GLY B O 1
ATOM 3855 N N . PRO B 1 211 ? 2.174 -3.701 14.188 1 92.62 211 PRO B N 1
ATOM 3856 C CA . PRO B 1 211 ? 2.646 -2.361 13.828 1 92.62 211 PRO B CA 1
ATOM 3857 C C . PRO B 1 211 ? 3.32 -2.318 12.461 1 92.62 211 PRO B C 1
ATOM 3859 O O . PRO B 1 211 ? 4.051 -3.244 12.094 1 92.62 211 PRO B O 1
ATOM 3862 N N . PRO B 1 212 ? 2.973 -1.32 11.742 1 95.31 212 PRO B N 1
ATOM 3863 C CA . PRO B 1 212 ? 3.637 -1.194 10.445 1 95.31 212 PRO B CA 1
ATOM 3864 C C . PRO B 1 212 ? 5.156 -1.107 10.562 1 95.31 212 PRO B C 1
ATOM 3866 O O . PRO B 1 212 ? 5.676 -0.725 11.617 1 95.31 212 PRO B O 1
ATOM 3869 N N . PHE B 1 213 ? 5.816 -1.545 9.469 1 96.69 213 PHE B N 1
ATOM 3870 C CA . PHE B 1 213 ? 7.258 -1.361 9.344 1 96.69 213 PHE B CA 1
ATOM 3871 C C . PHE B 1 213 ? 7.574 -0.046 8.641 1 96.69 213 PHE B C 1
ATOM 3873 O O . PHE B 1 213 ? 7.215 0.148 7.48 1 96.69 213 PHE B O 1
ATOM 3880 N N . PHE B 1 214 ? 8.258 0.815 9.383 1 96 214 PHE B N 1
ATOM 3881 C CA . PHE B 1 214 ? 8.57 2.131 8.836 1 96 214 PHE B CA 1
ATOM 3882 C C . PHE B 1 214 ? 9.977 2.154 8.25 1 96 214 PHE B C 1
ATOM 3884 O O . PHE B 1 214 ? 10.922 1.668 8.875 1 96 214 PHE B O 1
ATOM 3891 N N . LEU B 1 215 ? 10.07 2.658 7.078 1 95.38 215 LEU B N 1
ATOM 3892 C CA . LEU B 1 215 ? 11.391 2.852 6.492 1 95.38 215 LEU B CA 1
ATOM 3893 C C . LEU B 1 215 ? 11.5 4.223 5.832 1 95.38 215 LEU B C 1
ATOM 3895 O O . LEU B 1 215 ? 10.5 4.762 5.348 1 95.38 215 LEU B O 1
ATOM 3899 N N . PRO B 1 216 ? 12.734 4.766 5.832 1 94.25 216 PRO B N 1
ATOM 3900 C CA . PRO B 1 216 ? 12.93 6.004 5.074 1 94.25 216 PRO B CA 1
ATOM 3901 C C . PRO B 1 216 ? 12.594 5.852 3.594 1 94.25 216 PRO B C 1
ATOM 3903 O O . PRO B 1 216 ? 12.602 4.734 3.068 1 94.25 216 PRO B O 1
ATOM 3906 N N . ILE B 1 217 ? 12.266 6.926 3.037 1 95.56 217 ILE B N 1
ATOM 3907 C CA . ILE B 1 217 ? 12.016 6.902 1.601 1 95.56 217 ILE B CA 1
ATOM 3908 C C . ILE B 1 217 ? 13.25 6.387 0.87 1 95.56 217 ILE B C 1
ATOM 3910 O O . ILE B 1 217 ? 14.32 7.004 0.935 1 95.56 217 ILE B O 1
ATOM 3914 N N . PRO B 1 218 ? 13.086 5.285 0.137 1 94 218 PRO B N 1
ATOM 3915 C CA . PRO B 1 218 ? 14.273 4.641 -0.437 1 94 218 PRO B CA 1
ATOM 3916 C C . PRO B 1 218 ? 14.781 5.352 -1.69 1 94 218 PRO B C 1
ATOM 3918 O O . PRO B 1 218 ? 15.938 5.172 -2.08 1 94 218 PRO B O 1
ATOM 3921 N N . ALA B 1 219 ? 13.906 6.074 -2.354 1 94.56 219 ALA B N 1
ATOM 3922 C CA . ALA B 1 219 ? 14.25 6.812 -3.566 1 94.56 219 ALA B CA 1
ATOM 3923 C C . ALA B 1 219 ? 13.398 8.07 -3.697 1 94.56 219 ALA B C 1
ATOM 3925 O O . ALA B 1 219 ? 12.258 8.117 -3.215 1 94.56 219 ALA B O 1
ATOM 3926 N N . PRO B 1 220 ? 13.922 9.078 -4.398 1 92.31 220 PRO B N 1
ATOM 3927 C CA . PRO B 1 220 ? 13.227 10.367 -4.449 1 92.31 220 PRO B CA 1
ATOM 3928 C C . PRO B 1 220 ? 11.875 10.273 -5.16 1 92.31 220 PRO B C 1
ATOM 3930 O O . PRO B 1 220 ? 11.008 11.133 -4.957 1 92.31 220 PRO B O 1
ATOM 3933 N N . ASN B 1 221 ? 11.781 9.289 -5.961 1 93.62 221 ASN B N 1
ATOM 3934 C CA . ASN B 1 221 ? 10.539 9.195 -6.719 1 93.62 221 ASN B CA 1
ATOM 3935 C C . ASN B 1 221 ? 9.5 8.336 -5.996 1 93.62 221 ASN B C 1
ATOM 3937 O O . ASN B 1 221 ? 8.391 8.148 -6.492 1 93.62 221 ASN B O 1
ATOM 3941 N N . VAL B 1 222 ? 9.859 7.848 -4.867 1 96.38 222 VAL B N 1
ATOM 3942 C CA . VAL B 1 222 ? 8.93 7.016 -4.109 1 96.38 222 VAL B CA 1
ATOM 3943 C C . VAL B 1 222 ? 7.973 7.902 -3.314 1 96.38 222 VAL B C 1
ATOM 3945 O O . VAL B 1 222 ? 8.398 8.875 -2.684 1 96.38 222 VAL B O 1
ATOM 3948 N N . LEU B 1 223 ? 6.699 7.582 -3.342 1 95.5 223 LEU B N 1
ATOM 3949 C CA . LEU B 1 223 ? 5.68 8.336 -2.621 1 95.5 223 LEU B CA 1
ATOM 3950 C C . LEU B 1 223 ? 5.68 7.973 -1.141 1 95.5 223 LEU B C 1
ATOM 3952 O O . LEU B 1 223 ? 5.676 6.793 -0.788 1 95.5 223 LEU B O 1
ATOM 3956 N N . PRO B 1 224 ? 5.711 8.945 -0.363 1 97 224 PRO B N 1
ATOM 3957 C CA . PRO B 1 224 ? 5.613 8.656 1.069 1 97 224 PRO B CA 1
ATOM 3958 C C . PRO B 1 224 ? 4.219 8.195 1.486 1 97 224 PRO B C 1
ATOM 3960 O O . PRO B 1 224 ? 3.225 8.609 0.882 1 97 224 PRO B O 1
ATOM 3963 N N . THR B 1 225 ? 4.137 7.355 2.525 1 95.94 225 THR B N 1
ATOM 3964 C CA . THR B 1 225 ? 2.852 6.898 3.047 1 95.94 225 THR B CA 1
ATOM 3965 C C . THR B 1 225 ? 2.74 7.191 4.539 1 95.94 225 THR B C 1
ATOM 3967 O O . THR B 1 225 ? 1.717 6.895 5.16 1 95.94 225 THR B O 1
ATOM 3970 N N . SER B 1 226 ? 3.771 7.785 5.082 1 97.62 226 SER B N 1
ATOM 3971 C CA . SER B 1 226 ? 3.748 8.078 6.512 1 97.62 226 SER B CA 1
ATOM 3972 C C . SER B 1 226 ? 4.582 9.32 6.836 1 97.62 226 SER B C 1
ATOM 3974 O O . SER B 1 226 ? 5.406 9.75 6.023 1 97.62 226 SER B O 1
ATOM 3976 N N . LEU B 1 227 ? 4.297 9.906 7.934 1 98 227 LEU B N 1
ATOM 3977 C CA . LEU B 1 227 ? 4.965 11.078 8.492 1 98 227 LEU B CA 1
ATOM 3978 C C . LEU B 1 227 ? 5.461 10.805 9.906 1 98 227 LEU B C 1
ATOM 3980 O O . LEU B 1 227 ? 4.703 10.328 10.75 1 98 227 LEU B O 1
ATOM 3984 N N . GLN B 1 228 ? 6.742 11.047 10.117 1 98 228 GLN B N 1
ATOM 3985 C CA . GLN B 1 228 ? 7.328 10.797 11.43 1 98 228 GLN B CA 1
ATOM 3986 C C . GLN B 1 228 ? 7.891 12.078 12.039 1 98 228 GLN B C 1
ATOM 3988 O O . GLN B 1 228 ? 8.57 12.852 11.359 1 98 228 GLN B O 1
ATOM 3993 N N . LEU B 1 229 ? 7.582 12.312 13.258 1 98.31 229 LEU B N 1
ATOM 3994 C CA . LEU B 1 229 ? 8.102 13.453 14 1 98.31 229 LEU B CA 1
ATOM 3995 C C . LEU B 1 229 ? 9.086 13.008 15.07 1 98.31 229 LEU B C 1
ATOM 3997 O O . LEU B 1 229 ? 8.742 12.211 15.945 1 98.31 229 LEU B O 1
ATOM 4001 N N . TYR B 1 230 ? 10.25 13.477 14.961 1 98.06 230 TYR B N 1
ATOM 4002 C CA . TYR B 1 230 ? 11.266 13.297 15.992 1 98.06 230 TYR B CA 1
ATOM 4003 C C . TYR B 1 230 ? 11.328 14.508 16.906 1 98.06 230 TYR B C 1
ATOM 4005 O O . TYR B 1 230 ? 11.547 15.633 16.453 1 98.06 230 TYR B O 1
ATOM 4013 N N . THR B 1 231 ? 11.18 14.242 18.172 1 97.88 231 THR B N 1
ATOM 4014 C CA . THR B 1 231 ? 11.188 15.375 19.094 1 97.88 231 THR B CA 1
ATOM 4015 C C . THR B 1 231 ? 12.5 15.43 19.875 1 97.88 231 THR B C 1
ATOM 4017 O O . THR B 1 231 ? 13.266 14.469 19.875 1 97.88 231 THR B O 1
ATOM 4020 N N . THR B 1 232 ? 12.742 16.516 20.531 1 96.56 232 THR B N 1
ATOM 4021 C CA . THR B 1 232 ? 13.938 16.719 21.359 1 96.56 232 THR B CA 1
ATOM 4022 C C . THR B 1 232 ? 13.867 15.852 22.609 1 96.56 232 THR B C 1
ATOM 4024 O O . THR B 1 232 ? 14.891 15.641 23.281 1 96.56 232 THR B O 1
ATOM 4027 N N . ARG B 1 233 ? 12.742 15.391 23.078 1 95.12 233 ARG B N 1
ATOM 4028 C CA . ARG B 1 233 ? 12.57 14.531 24.25 1 95.12 233 ARG B CA 1
ATOM 4029 C C . ARG B 1 233 ? 12.664 13.062 23.859 1 95.12 233 ARG B C 1
ATOM 4031 O O . ARG B 1 233 ? 12.133 12.195 24.562 1 95.12 233 ARG B O 1
ATOM 4038 N N . GLN B 1 234 ? 13.062 12.812 22.672 1 95.19 234 GLN B N 1
ATOM 4039 C CA . GLN B 1 234 ? 13.359 11.477 22.156 1 95.19 234 GLN B CA 1
ATOM 4040 C C . GLN B 1 234 ? 12.078 10.688 21.906 1 95.19 234 GLN B C 1
ATOM 4042 O O . GLN B 1 234 ? 12.055 9.461 22.047 1 95.19 234 GLN B O 1
ATOM 4047 N N . GLN B 1 235 ? 11.07 11.477 21.656 1 96.62 235 GLN B N 1
ATOM 4048 C CA . GLN B 1 235 ? 9.82 10.836 21.25 1 96.62 235 GLN B CA 1
ATOM 4049 C C . GLN B 1 235 ? 9.719 10.742 19.734 1 96.62 235 GLN B C 1
ATOM 4051 O O . GLN B 1 235 ? 10.094 11.68 19.031 1 96.62 235 GLN B O 1
ATOM 4056 N N . LEU B 1 236 ? 9.266 9.617 19.312 1 97.56 236 LEU B N 1
ATOM 4057 C CA . LEU B 1 236 ? 9 9.398 17.906 1 97.56 236 LEU B CA 1
ATOM 4058 C C . LEU B 1 236 ? 7.504 9.227 17.656 1 97.56 236 LEU B C 1
ATOM 4060 O O . LEU B 1 236 ? 6.922 8.203 18.031 1 97.56 236 LEU B O 1
ATOM 4064 N N . PHE B 1 237 ? 6.867 10.242 17.031 1 97.81 237 PHE B N 1
ATOM 4065 C CA . PHE B 1 237 ? 5.465 10.164 16.641 1 97.81 237 PHE B CA 1
ATOM 4066 C C . PHE B 1 237 ? 5.328 9.695 15.203 1 97.81 237 PHE B C 1
ATOM 4068 O O . PHE B 1 237 ? 6.082 10.141 14.328 1 97.81 237 PHE B O 1
ATOM 4075 N N . GLN B 1 238 ? 4.434 8.836 14.977 1 97.75 238 GLN B N 1
ATOM 4076 C CA . GLN B 1 238 ? 4.227 8.289 13.641 1 97.75 238 GLN B CA 1
ATOM 4077 C C . GLN B 1 238 ? 2.77 8.414 13.203 1 97.75 238 GLN B C 1
ATOM 4079 O O . GLN B 1 238 ? 1.863 7.992 13.93 1 97.75 238 GLN B O 1
ATOM 4084 N N . PHE B 1 239 ? 2.551 9.031 12.055 1 97.25 239 PHE B N 1
ATOM 4085 C CA . PHE B 1 239 ? 1.221 9.25 11.492 1 97.25 239 PHE B CA 1
ATOM 4086 C C . PHE B 1 239 ? 1.108 8.625 10.109 1 97.25 239 PHE B C 1
ATOM 4088 O O . PHE B 1 239 ? 2.072 8.625 9.344 1 97.25 239 PHE B O 1
ATOM 4095 N N . LEU B 1 240 ? -0.03 8.07 9.75 1 95.88 240 LEU B N 1
ATOM 4096 C CA . LEU B 1 240 ? -0.235 7.445 8.445 1 95.88 240 LEU B CA 1
ATOM 4097 C C . LEU B 1 240 ? -1.706 7.488 8.047 1 95.88 240 LEU B C 1
ATOM 4099 O O . LEU B 1 240 ? -2.541 7.996 8.797 1 95.88 240 LEU B O 1
ATOM 4103 N N . ASP B 1 241 ? -2.029 7.168 6.777 1 91.25 241 ASP B N 1
ATOM 4104 C CA . ASP B 1 241 ? -3.385 7.055 6.25 1 91.25 241 ASP B CA 1
ATOM 4105 C C . ASP B 1 241 ? -4.082 8.414 6.223 1 91.25 241 ASP B C 1
ATOM 4107 O O . ASP B 1 241 ? -5.207 8.547 6.703 1 91.25 241 ASP B O 1
ATOM 4111 N N . PHE B 1 242 ? -3.355 9.352 5.707 1 92 242 PHE B N 1
ATOM 4112 C CA . PHE B 1 242 ? -3.895 10.703 5.621 1 92 242 PHE B CA 1
ATOM 4113 C C . PHE B 1 242 ? -5.039 10.773 4.613 1 92 242 PHE B C 1
ATOM 4115 O O . PHE B 1 242 ? -4.934 10.227 3.514 1 92 242 PHE B O 1
ATOM 4122 N N . GLU B 1 243 ? -6.066 11.297 5.055 1 79.38 243 GLU B N 1
ATOM 4123 C CA . GLU B 1 243 ? -7.223 11.531 4.191 1 79.38 243 GLU B CA 1
ATOM 4124 C C . GLU B 1 243 ? -7.711 12.969 4.305 1 79.38 243 GLU B C 1
ATOM 4126 O O . GLU B 1 243 ? -7.422 13.656 5.285 1 79.38 243 GLU B O 1
ATOM 4131 N N . SER B 1 244 ? -8.078 13.477 3.242 1 62.81 244 SER B N 1
ATOM 4132 C CA . SER B 1 244 ? -8.719 14.789 3.299 1 62.81 244 SER B CA 1
ATOM 4133 C C . SER B 1 244 ? -10.188 14.703 2.893 1 62.81 244 SER B C 1
ATOM 4135 O O . SER B 1 244 ? -10.523 14.039 1.911 1 62.81 244 SER B O 1
ATOM 4137 N N . VAL B 1 245 ? -10.961 15.07 3.846 1 51.12 245 VAL B N 1
ATOM 4138 C CA . VAL B 1 245 ? -12.391 15.086 3.551 1 51.12 245 VAL B CA 1
ATOM 4139 C C . VAL B 1 245 ? -12.648 15.891 2.281 1 51.12 245 VAL B C 1
ATOM 4141 O O . VAL B 1 245 ? -13.461 15.492 1.441 1 51.12 245 VAL B O 1
ATOM 4144 N N . VAL B 1 246 ? -11.969 17.031 2.242 1 50.38 246 VAL B N 1
ATOM 4145 C CA . VAL B 1 246 ? -12.203 17.906 1.096 1 50.38 246 VAL B CA 1
ATOM 4146 C C . VAL B 1 246 ? -11.789 17.188 -0.189 1 50.38 246 VAL B C 1
ATOM 4148 O O . VAL B 1 246 ? -12.461 17.297 -1.217 1 50.38 246 VAL B O 1
ATOM 4151 N N . ALA B 1 247 ? -10.703 16.438 -0.058 1 48.62 247 ALA B N 1
ATOM 4152 C CA . ALA B 1 247 ? -10.227 15.742 -1.249 1 48.62 247 ALA B CA 1
ATOM 4153 C C . ALA B 1 247 ? -11.25 14.703 -1.719 1 48.62 247 ALA B C 1
ATOM 4155 O O . ALA B 1 247 ? -11.352 14.43 -2.916 1 48.62 247 ALA B O 1
ATOM 4156 N N . LYS B 1 248 ? -12 14.258 -0.738 1 45.78 248 LYS B N 1
ATOM 4157 C CA . LYS B 1 248 ? -13.008 13.258 -1.097 1 45.78 248 LYS B CA 1
ATOM 4158 C C . LYS B 1 248 ? -14.234 13.914 -1.719 1 45.78 248 LYS B C 1
ATOM 4160 O O . LYS B 1 248 ? -14.945 13.289 -2.514 1 45.78 248 LYS B O 1
ATOM 4165 N N . ALA B 1 249 ? -14.539 15.062 -1.11 1 41.94 249 ALA B N 1
ATOM 4166 C CA . ALA B 1 249 ? -15.836 15.656 -1.441 1 41.94 249 ALA B CA 1
ATOM 4167 C C . ALA B 1 249 ? -15.82 16.266 -2.838 1 41.94 249 ALA B C 1
ATOM 4169 O O . ALA B 1 249 ? -16.875 16.5 -3.434 1 41.94 249 ALA B O 1
ATOM 4170 N N . GLY B 1 250 ? -14.617 16.531 -3.525 1 42.88 250 GLY B N 1
ATOM 4171 C CA . GLY B 1 250 ? -14.883 17.172 -4.801 1 42.88 250 GLY B CA 1
ATOM 4172 C C . GLY B 1 250 ? -13.672 17.234 -5.707 1 42.88 250 GLY B C 1
ATOM 4173 O O . GLY B 1 250 ? -12.562 17.547 -5.258 1 42.88 250 GLY B O 1
ATOM 4174 N N . ALA B 1 251 ? -13.828 16.625 -6.859 1 46.75 251 ALA B N 1
ATOM 4175 C CA . ALA B 1 251 ? -12.914 16.641 -7.996 1 46.75 251 ALA B CA 1
ATOM 4176 C C . ALA B 1 251 ? -12.328 18.031 -8.211 1 46.75 251 ALA B C 1
ATOM 4178 O O . ALA B 1 251 ? -11.148 18.172 -8.57 1 46.75 251 ALA B O 1
ATOM 4179 N N . VAL B 1 252 ? -13.203 19.047 -8.117 1 43.47 252 VAL B N 1
ATOM 4180 C CA . VAL B 1 252 ? -12.805 20.422 -8.438 1 43.47 252 VAL B CA 1
ATOM 4181 C C . VAL B 1 252 ? -11.688 20.859 -7.496 1 43.47 252 VAL B C 1
ATOM 4183 O O . VAL B 1 252 ? -10.742 21.531 -7.922 1 43.47 252 VAL B O 1
ATOM 4186 N N . LEU B 1 253 ? -11.773 20.531 -6.309 1 52.31 253 LEU B N 1
ATOM 4187 C CA . LEU B 1 253 ? -10.758 20.922 -5.336 1 52.31 253 LEU B CA 1
ATOM 4188 C C . LEU B 1 253 ? -9.445 20.188 -5.594 1 52.31 253 LEU B C 1
ATOM 4190 O O . LEU B 1 253 ? -8.367 20.719 -5.305 1 52.31 253 LEU B O 1
ATOM 4194 N N . SER B 1 254 ? -9.617 19.062 -6.285 1 57.88 254 SER B N 1
ATOM 4195 C CA . SER B 1 254 ? -8.43 18.281 -6.59 1 57.88 254 SER B CA 1
ATOM 4196 C C . SER B 1 254 ? -7.566 18.984 -7.645 1 57.88 254 SER B C 1
ATOM 4198 O O . SER B 1 254 ? -6.34 18.891 -7.605 1 57.88 254 SER B O 1
ATOM 4200 N N . ASP B 1 255 ? -8.188 19.859 -8.352 1 63.44 255 ASP B N 1
ATOM 4201 C CA . ASP B 1 255 ? -7.43 20.562 -9.383 1 63.44 255 ASP B CA 1
ATOM 4202 C C . ASP B 1 255 ? -6.727 21.781 -8.797 1 63.44 255 ASP B C 1
ATOM 4204 O O . ASP B 1 255 ? -5.68 22.203 -9.297 1 63.44 255 ASP B O 1
ATOM 4208 N N . ALA B 1 256 ? -7.25 22.312 -7.766 1 70.69 256 ALA B N 1
ATOM 4209 C CA . ALA B 1 256 ? -6.766 23.578 -7.215 1 70.69 256 ALA B CA 1
ATOM 4210 C C . ALA B 1 256 ? -5.555 23.344 -6.309 1 70.69 256 ALA B C 1
ATOM 4212 O O . ALA B 1 256 ? -4.699 24.234 -6.176 1 70.69 256 ALA B O 1
ATOM 4213 N N . VAL B 1 257 ? -5.531 22.234 -5.699 1 77.69 257 VAL B N 1
ATOM 4214 C CA . VAL B 1 257 ? -4.461 21.969 -4.738 1 77.69 257 VAL B CA 1
ATOM 4215 C C . VAL B 1 257 ? -3.697 20.719 -5.145 1 77.69 257 VAL B C 1
ATOM 4217 O O . VAL B 1 257 ? -4.293 19.656 -5.332 1 77.69 257 VAL B O 1
ATOM 4220 N N . LYS B 1 258 ? -2.424 20.938 -5.242 1 81.88 258 LYS B N 1
ATOM 4221 C CA . LYS B 1 258 ? -1.567 19.859 -5.715 1 81.88 258 LYS B CA 1
ATOM 4222 C C . LYS B 1 258 ? -1.213 18.906 -4.582 1 81.88 258 LYS B C 1
ATOM 4224 O O . LYS B 1 258 ? -1.184 19.297 -3.414 1 81.88 258 LYS B O 1
ATOM 4229 N N . GLY B 1 259 ? -1.024 17.656 -5.023 1 86.81 259 GLY B N 1
ATOM 4230 C CA . GLY B 1 259 ? -0.437 16.688 -4.105 1 86.81 259 GLY B CA 1
ATOM 4231 C C . GLY B 1 259 ? -1.472 15.906 -3.326 1 86.81 259 GLY B C 1
ATOM 4232 O O . GLY B 1 259 ? -2.646 16.281 -3.287 1 86.81 259 GLY B O 1
ATOM 4233 N N . ARG B 1 260 ? -1.094 14.875 -2.74 1 89.25 260 ARG B N 1
ATOM 4234 C CA . ARG B 1 260 ? -1.9 14.016 -1.88 1 89.25 260 ARG B CA 1
ATOM 4235 C C . ARG B 1 260 ? -2.064 14.625 -0.493 1 89.25 260 ARG B C 1
ATOM 4237 O O . ARG B 1 260 ? -1.32 15.531 -0.117 1 89.25 260 ARG B O 1
ATOM 4244 N N . PRO B 1 261 ? -3.064 14.148 0.289 1 87.94 261 PRO B N 1
ATOM 4245 C CA . PRO B 1 261 ? -3.283 14.711 1.622 1 87.94 261 PRO B CA 1
ATOM 4246 C C . PRO B 1 261 ? -2.018 14.719 2.477 1 87.94 261 PRO B C 1
ATOM 4248 O O . PRO B 1 261 ? -1.749 15.688 3.186 1 87.94 261 PRO B O 1
ATOM 4251 N N . ILE B 1 262 ? -1.22 13.672 2.359 1 94.44 262 ILE B N 1
ATOM 4252 C CA . ILE B 1 262 ? -0.005 13.602 3.164 1 94.44 262 ILE B CA 1
ATOM 4253 C C . ILE B 1 262 ? 0.987 14.664 2.689 1 94.44 262 ILE B C 1
ATOM 4255 O O . ILE B 1 262 ? 1.691 15.273 3.498 1 94.44 262 ILE B O 1
ATOM 4259 N N . ASP B 1 263 ? 1.05 14.859 1.431 1 93.06 263 ASP B N 1
ATOM 4260 C CA . ASP B 1 263 ? 1.925 15.891 0.881 1 93.06 263 ASP B CA 1
ATOM 4261 C C . ASP B 1 263 ? 1.503 17.281 1.355 1 93.06 263 ASP B C 1
ATOM 4263 O O . ASP B 1 263 ? 2.35 18.109 1.706 1 93.06 263 ASP B O 1
ATOM 4267 N N . ARG B 1 264 ? 0.268 17.469 1.335 1 91.44 264 ARG B N 1
ATOM 4268 C CA . ARG B 1 264 ? -0.281 18.75 1.767 1 91.44 264 ARG B CA 1
ATOM 4269 C C . ARG B 1 264 ? -0.045 18.969 3.256 1 91.44 264 ARG B C 1
ATOM 4271 O O . ARG B 1 264 ? 0.308 20.078 3.676 1 91.44 264 ARG B O 1
ATOM 4278 N N . ALA B 1 265 ? -0.292 17.922 3.996 1 94.06 265 ALA B N 1
ATOM 4279 C CA . ALA B 1 265 ? -0.039 18 5.434 1 94.06 265 ALA B CA 1
ATOM 4280 C C . ALA B 1 265 ? 1.422 18.344 5.715 1 94.06 265 ALA B C 1
ATOM 4282 O O . ALA B 1 265 ? 1.716 19.203 6.555 1 94.06 265 ALA B O 1
ATOM 4283 N N . TYR B 1 266 ? 2.238 17.656 5.062 1 97.25 266 TYR B N 1
ATOM 4284 C CA . TYR B 1 266 ? 3.658 17.922 5.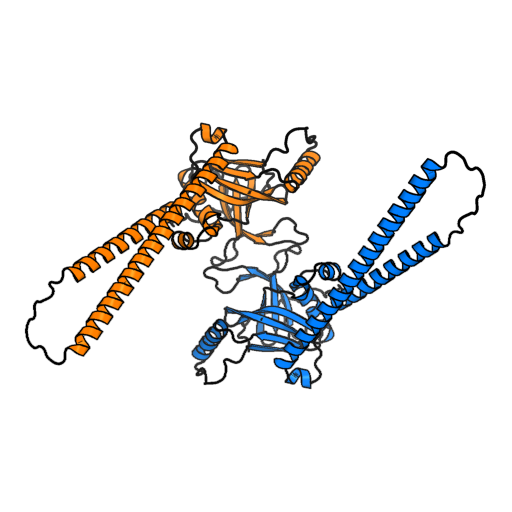234 1 97.25 266 TYR B CA 1
ATOM 4285 C C . TYR B 1 266 ? 3.982 19.375 4.855 1 97.25 266 TYR B C 1
ATOM 4287 O O . TYR B 1 266 ? 4.758 20.031 5.543 1 97.25 266 TYR B O 1
ATOM 4295 N N . ASN B 1 267 ? 3.473 19.781 3.717 1 96 267 ASN B N 1
ATOM 4296 C CA . ASN B 1 267 ? 3.666 21.156 3.271 1 96 267 ASN B CA 1
ATOM 4297 C C . ASN B 1 267 ? 3.293 22.156 4.359 1 96 267 ASN B C 1
ATOM 4299 O O . ASN B 1 267 ? 4.105 23 4.734 1 96 267 ASN B O 1
ATOM 4303 N N . TYR B 1 268 ? 2.092 22.047 4.934 1 94.94 268 TYR B N 1
ATOM 4304 C CA . TYR B 1 268 ? 1.64 22.906 6.012 1 94.94 268 TYR B CA 1
ATOM 4305 C C . TYR B 1 268 ? 2.566 22.812 7.219 1 94.94 268 TYR B C 1
ATOM 4307 O O . TYR B 1 268 ? 2.957 23.828 7.797 1 94.94 268 TYR B O 1
ATOM 4315 N N . LEU B 1 269 ? 2.869 21.625 7.512 1 97.62 269 LEU B N 1
ATOM 4316 C CA . LEU B 1 269 ? 3.662 21.375 8.711 1 97.62 269 LEU B CA 1
ATOM 4317 C C . LEU B 1 269 ? 5.062 21.953 8.57 1 97.62 269 LEU B C 1
ATOM 4319 O O . LEU B 1 269 ? 5.582 22.562 9.516 1 97.62 269 LEU B O 1
ATOM 4323 N N . ASP B 1 270 ? 5.609 21.734 7.465 1 98.19 270 ASP B N 1
ATOM 4324 C CA . ASP B 1 270 ? 6.957 22.25 7.242 1 98.19 270 ASP B CA 1
ATOM 4325 C C . ASP B 1 270 ? 6.984 23.781 7.312 1 98.19 270 ASP B C 1
ATOM 4327 O O . ASP B 1 270 ? 7.871 24.359 7.938 1 98.19 270 ASP B O 1
ATOM 4331 N N . HIS B 1 271 ? 6.047 24.391 6.672 1 97.25 271 HIS B N 1
ATOM 4332 C CA . HIS B 1 271 ? 5.961 25.844 6.711 1 97.25 271 HIS B CA 1
ATOM 4333 C C . HIS B 1 271 ? 5.762 26.344 8.133 1 97.25 271 HIS B C 1
ATOM 4335 O O . HIS B 1 271 ? 6.469 27.25 8.586 1 97.25 271 HIS B O 1
ATOM 4341 N N . ALA B 1 272 ? 4.824 25.781 8.805 1 97.12 272 ALA B N 1
ATOM 4342 C CA . ALA B 1 272 ? 4.539 26.188 10.18 1 97.12 272 ALA B CA 1
ATOM 4343 C C . ALA B 1 272 ? 5.75 25.969 11.078 1 97.12 272 ALA B C 1
ATOM 4345 O O . ALA B 1 272 ? 6.062 26.812 11.93 1 97.12 272 ALA B O 1
ATOM 4346 N N . TRP B 1 273 ? 6.375 24.812 10.883 1 98.25 273 TRP B N 1
ATOM 4347 C CA . TRP B 1 273 ? 7.539 24.422 11.664 1 98.25 273 TRP B CA 1
ATOM 4348 C C . TRP B 1 273 ? 8.68 25.422 11.477 1 98.25 273 TRP B C 1
ATOM 4350 O O . TRP B 1 273 ? 9.25 25.906 12.453 1 98.25 273 TRP B O 1
ATOM 4360 N N . ARG B 1 274 ? 8.977 25.797 10.336 1 97.62 274 ARG B N 1
ATOM 4361 C CA . ARG B 1 274 ? 10.094 26.672 10.016 1 97.62 274 ARG B CA 1
ATOM 4362 C C . ARG B 1 274 ? 9.758 28.125 10.367 1 97.62 274 ARG B C 1
ATOM 4364 O O . ARG B 1 274 ? 10.656 28.938 10.586 1 97.62 274 ARG B O 1
ATOM 4371 N N . ASP B 1 275 ? 8.539 28.438 10.375 1 96.38 275 ASP B N 1
ATOM 4372 C CA . ASP B 1 275 ? 8.125 29.766 10.852 1 96.38 275 ASP B CA 1
ATOM 4373 C C . ASP B 1 275 ? 8.266 29.875 12.367 1 96.38 275 ASP B C 1
ATOM 4375 O O . ASP B 1 275 ? 8.531 30.953 12.891 1 96.38 275 ASP B O 1
ATOM 4379 N N . ALA B 1 276 ? 8.07 28.734 12.984 1 95.88 276 ALA B N 1
ATOM 4380 C CA . ALA B 1 276 ? 8.008 28.734 14.445 1 95.88 276 ALA B CA 1
ATOM 4381 C C . ALA B 1 276 ? 9.406 28.578 15.047 1 95.88 276 ALA B C 1
ATOM 4383 O O . ALA B 1 276 ? 9.625 28.953 16.203 1 95.88 276 ALA B O 1
ATOM 4384 N N . THR B 1 277 ? 10.273 27.969 14.367 1 95.31 277 THR B N 1
ATOM 4385 C CA . THR B 1 277 ? 11.586 27.703 14.938 1 95.31 277 THR B CA 1
ATOM 4386 C C . THR B 1 277 ? 12.641 27.625 13.836 1 95.31 277 THR B C 1
ATOM 4388 O O . THR B 1 277 ? 12.305 27.578 12.648 1 95.31 277 THR B O 1
ATOM 4391 N N . SER B 1 278 ? 13.891 27.609 14.312 1 95.62 278 SER B N 1
ATOM 4392 C CA . SER B 1 278 ? 15 27.438 13.375 1 95.62 278 SER B CA 1
ATOM 4393 C C . SER B 1 278 ? 15.164 25.969 13 1 95.62 278 SER B C 1
ATOM 4395 O O . SER B 1 278 ? 15.141 25.094 13.867 1 95.62 278 SER B O 1
ATOM 4397 N N . VAL B 1 279 ? 15.297 25.703 11.734 1 95.75 279 VAL B N 1
ATOM 4398 C CA . VAL B 1 279 ? 15.492 24.344 11.242 1 95.75 279 VAL B CA 1
ATOM 4399 C C . VAL B 1 279 ? 16.766 24.266 10.406 1 95.75 279 VAL B C 1
ATOM 4401 O O . VAL B 1 279 ? 16.875 24.938 9.367 1 95.75 279 VAL B O 1
ATOM 4404 N N . PRO B 1 280 ? 17.75 23.562 10.805 1 95.62 280 PRO B N 1
ATOM 4405 C CA . PRO B 1 280 ? 17.781 22.594 11.906 1 95.62 280 PRO B CA 1
ATOM 4406 C C . PRO B 1 280 ? 17.844 23.266 13.273 1 95.62 280 PRO B C 1
ATOM 4408 O O . PRO B 1 280 ? 18.391 24.359 13.398 1 95.62 280 PRO B O 1
ATOM 4411 N N . LEU B 1 281 ? 17.281 22.5 14.242 1 96.31 281 LEU B N 1
ATOM 4412 C CA . LEU B 1 281 ? 17.25 23.031 15.602 1 96.31 281 LEU B CA 1
ATOM 4413 C C . LEU B 1 281 ? 18.641 23.109 16.203 1 96.31 281 LEU B C 1
ATOM 4415 O O . LEU B 1 281 ? 19.406 22.141 16.141 1 96.31 281 LEU B O 1
ATOM 4419 N N . PRO B 1 282 ? 18.938 24.203 16.812 1 93.69 282 PRO B N 1
ATOM 4420 C CA . PRO B 1 282 ? 20.25 24.297 17.469 1 93.69 282 PRO B CA 1
ATOM 4421 C C . PRO B 1 282 ? 20.391 23.328 18.656 1 93.69 282 PRO B C 1
ATOM 4423 O O . PRO B 1 282 ? 19.422 23.125 19.391 1 93.69 282 PRO B O 1
ATOM 4426 N N . GLY B 1 283 ? 21.531 22.75 18.766 1 92.69 283 GLY B N 1
ATOM 4427 C CA . GLY B 1 283 ? 21.812 21.891 19.906 1 92.69 283 GLY B CA 1
ATOM 4428 C C . GLY B 1 283 ? 21.438 20.438 19.688 1 92.69 283 GLY B C 1
ATOM 4429 O O . GLY B 1 283 ? 21.688 19.594 20.531 1 92.69 283 GLY B O 1
ATOM 4430 N N . VAL B 1 284 ? 20.688 20.156 18.625 1 95.06 284 VAL B N 1
ATOM 4431 C CA . VAL B 1 284 ? 20.297 18.797 18.312 1 95.06 284 VAL B CA 1
ATOM 4432 C C . VAL B 1 284 ? 21.375 18.125 17.453 1 95.06 284 VAL B C 1
ATOM 4434 O O . VAL B 1 284 ? 21.938 18.75 16.562 1 95.06 284 VAL B O 1
ATOM 4437 N N . THR B 1 285 ? 21.688 16.859 17.844 1 95.81 285 THR B N 1
ATOM 4438 C CA . THR B 1 285 ? 22.656 16.094 17.062 1 95.81 285 THR B CA 1
ATOM 4439 C C . THR B 1 285 ? 21.953 15.359 15.922 1 95.81 285 THR B C 1
ATOM 4441 O O . THR B 1 285 ? 21.094 14.508 16.156 1 95.81 285 THR B O 1
ATOM 4444 N N . TYR B 1 286 ? 22.375 15.711 14.719 1 96.38 286 TYR B N 1
ATOM 4445 C CA . TYR B 1 286 ? 21.781 15.102 13.539 1 96.38 286 TYR B CA 1
ATOM 4446 C C . TYR B 1 286 ? 22.719 14.078 12.914 1 96.38 286 TYR B C 1
ATOM 4448 O O . TYR B 1 286 ? 23.938 14.156 13.094 1 96.38 286 TYR B O 1
ATOM 4456 N N . VAL B 1 287 ? 22.078 13.164 12.203 1 93 287 VAL B N 1
ATOM 4457 C CA . VAL B 1 287 ? 22.844 12.148 11.484 1 93 287 VAL B CA 1
ATOM 4458 C C . VAL B 1 287 ? 23.703 12.812 10.414 1 93 287 VAL B C 1
ATOM 4460 O O . VAL B 1 287 ? 23.25 13.742 9.734 1 93 287 VAL B O 1
ATOM 4463 N N . SER B 1 288 ? 25.062 12.359 10.18 1 80.19 288 SER B N 1
ATOM 4464 C CA . SER B 1 288 ? 26.047 12.906 9.242 1 80.19 288 SER B CA 1
ATOM 4465 C C . SER B 1 288 ? 25.812 12.375 7.832 1 80.19 288 SER B C 1
ATOM 4467 O O . SER B 1 288 ? 25.344 11.242 7.66 1 80.19 288 SER B O 1
#

Radius of gyration: 32.98 Å; Cα contacts (8 Å, |Δi|>4): 837; chains: 2; bounding box: 74×91×95 Å

Organism: NCBI:txid67003

InterPro domains:
  IPR004182 GRAM domain [PF02893] (113-170)
  IPR004182 GRAM domain [SM00568] (111-202)
  IPR011993 PH-like domain superfamily [G3DSA:2.30.29.30] (110-257)

Sequence (576 aa):
MLKTLTYNGPVPRPHPPCTDPTPDEQYRQYTEQKMQELEQRQEQQRQMEGAPASNNDNNNNNNIGAMFSNAAVNFRNMAQQMAFKVERASTEVTNVTASRVRQLDRQLSLDRFKNNFPELTAMGEVLLADYSCAAMHAGVRVNGHLHITKNYVCFSAQTTSTLAQATNTVLKEAGLSAGDGSPTGIRQVIPLTEIASIQLSVALETIDQGPPFFLPIPAPNVLPTSLQLYTTRQQLFQFLDFESVVAKAGAVLSDAVKGRPIDRAYNYLDHAWRDATSVPLPGVTYVSMLKTLTYNGPVPRPHPPCTDPTPDEQYRQYTEQKMQELEQRQEQQRQMEGAPASNNDNNNNNNIGAMFSNAAVNFRNMAQQMAFKVERASTEVTNVTASRVRQLDRQLSLDRFKNNFPELTAMGEVLLADYSCAAMHAGVRVNGHLHITKNYVCFSAQTTSTLAQATNTVLKEAGLSAGDGSPTGIRQVIPLTEIASIQLSVALETIDQGPPFFLPIPAPNVLPTSLQLYTTRQQLFQFLDFESVVAKAGAVLSDAVKGRPIDRAYNYLDHAWRDATSVPLPGVTYVS

Solvent-accessible surface area (backbone atoms only — not comparable to full-atom values): 31165 Å² total; per-residue (Å²): 92,70,44,59,49,72,61,78,80,59,40,64,63,56,64,79,81,75,78,69,72,40,59,68,52,33,36,53,51,41,53,52,50,52,52,48,50,52,49,49,50,51,49,51,50,48,52,60,64,60,48,69,75,73,75,76,73,75,87,78,69,87,49,64,63,52,48,52,48,48,45,47,47,44,44,48,45,44,47,45,43,45,46,42,45,44,44,44,46,46,45,45,48,47,43,51,50,47,49,48,49,48,50,50,49,50,50,52,46,49,50,52,44,42,72,72,38,49,68,49,46,72,72,63,58,49,80,73,46,71,33,41,24,27,33,49,37,73,63,35,81,41,62,31,35,41,36,34,30,59,58,34,44,29,37,41,24,69,55,41,75,68,44,44,50,54,49,40,49,49,30,48,75,66,68,40,74,80,61,92,63,72,70,71,43,41,55,34,82,40,52,38,73,46,50,51,22,63,41,68,17,32,59,37,56,25,56,91,74,44,52,60,47,75,42,70,61,89,45,93,53,46,55,65,51,25,42,35,39,34,31,76,84,34,38,36,47,44,36,34,68,53,39,40,69,64,64,68,73,29,74,70,55,51,73,40,30,78,73,52,49,56,53,42,49,47,46,47,46,49,53,32,35,54,73,59,32,67,80,74,41,84,93,62,60,56,55,133,90,70,43,59,50,72,60,78,81,59,41,65,63,56,66,79,80,76,79,69,71,42,58,68,54,33,36,52,51,41,53,52,49,52,50,48,50,52,49,49,52,51,49,52,50,49,53,61,65,60,49,70,74,73,75,78,74,76,88,74,69,88,49,65,64,53,49,53,48,46,46,48,48,42,46,47,46,45,48,44,43,47,46,43,46,44,43,44,46,46,46,46,48,48,43,50,49,46,50,48,48,49,50,50,49,50,50,50,46,50,50,52,46,42,71,74,36,48,68,49,47,72,72,63,58,49,80,74,47,71,33,41,25,26,34,48,38,73,63,36,81,42,64,32,36,39,36,36,29,58,58,33,42,32,39,41,23,70,55,40,76,68,45,44,49,54,49,40,49,49,30,50,74,67,67,41,76,80,61,95,61,71,67,71,42,40,56,35,80,40,51,38,75,42,50,52,22,61,40,68,17,32,60,37,59,26,55,90,75,43,53,60,48,73,42,70,62,87,44,92,52,46,54,66,53,26,42,32,39,34,32,77,84,36,39,35,46,44,35,33,67,52,39,40,70,65,63,69,72,29,74,69,56,51,73,39,30,78,73,52,48,55,53,42,49,47,44,47,47,49,53,32,35,54,73,60,32,67,82,75,41,85,91,63,58,54,55,131

Secondary structure (DSSP, 8-state):
----EE--SPBPPPPPPP-SPPHHHHHHHHHHHHHHHHHHHHHHHHHHHSS---------SS-HHHHHHHHHHHHHHHHHHHHHHHHHHHHHHHHHHHHHHHHHHHHHHHHHHHHH-HHHHHTT--EEEEEEEEEEETTEEEEEEEEEESSEEEEEE---HHHHHHHHHHHHHTT----SS----EEEEEEGGGEEEEEEEEEE-BGGG-SPEEEE-SSTTBPP-EEEEEETTSEEEEEEEEE-HHHHH-HHHHHHS-S-HHHHHHHHHHHHHHHHS-SSPTT--B--/----EE--SPBPPPPPPP-SPPHHHHHHHHHHHHHHHHHHHHHHHHHHHSS---------SS-HHHHHHHHHHHHHHHHHHHHHHHHHHHHHHHHHHHHHHHHHHHHHHHHHHHHH-HHHHHTT--EEEEEEEEEEETTEEEEEEEEEESSEEEEEE---HHHHHHHHHHHHHTT----SS----EEEEEEGGGEEEEEEEEEE-BGGG-SPEEEE-SSTTBPP-EEEEEETTSEEEEEEEEE-HHHHH-HHHHHHS-S-HHHHHHHHHHHHHHHHS-SSPTT--B--